Protein AF-A0A7Y4D528-F1 (afdb_monomer_lite)

Sequence (440 aa):
MALNSKNNKRRPMTIWNTWHLKLVINKLFIKLAFLSGITNSLANFFSSSVILGIITLVQLAAGAILGANISLSFTSSNYSSLGISDLSIIIWSGIHSFTLYTVSFAVFLTLLRALADSYVSTQRQKLAIKLAKEQRSLPDSLWLRNYHKEYVPTVMTINNAIKQSFDSGDFDDVEIKKHITTLLEFARDMALSWDSNHKEGYAANLMLYAPSTLKIATYIKAHWNQNHMFFDANNPYSVKAQISGILYVAASANSETTFYGRKENEKNPPLILPVCLDEDLNTNKYLSKQRLPGAPEAFRLSSYYYTENLLVEIERWLNEDCWSHFSESQAQEIYERYKDDHSSRSLVSIPVKLPTHVQNIDTGVDLKKGSIVAVLNVYSQNTRMLRGNASDFNEFCRPLVSTLALCIAAYEIWTNLPPDENDKNNVTKESRPSKDDDEE

Organism: Vibrio splendidus (NCBI:txid29497)

pLDDT: mean 78.83, std 16.11, range [27.52, 96.69]

Structure (mmCIF, N/CA/C/O backbone):
data_AF-A0A7Y4D528-F1
#
_entry.id   AF-A0A7Y4D528-F1
#
loop_
_atom_site.group_PDB
_atom_site.id
_atom_site.type_symbol
_atom_site.label_atom_id
_atom_site.label_alt_id
_atom_site.label_comp_id
_atom_site.label_asym_id
_atom_site.label_entity_id
_atom_site.label_seq_id
_atom_site.pdbx_PDB_ins_code
_atom_site.Cartn_x
_atom_site.Cartn_y
_atom_site.Cartn_z
_atom_site.occupancy
_atom_site.B_iso_or_equiv
_atom_site.auth_seq_id
_atom_site.auth_comp_id
_atom_site.auth_asym_id
_atom_site.auth_atom_id
_atom_site.pdbx_PDB_model_num
ATOM 1 N N . MET A 1 1 ? -21.400 17.349 -14.897 1.00 38.34 1 MET A N 1
ATOM 2 C CA . MET A 1 1 ? -21.671 16.741 -16.219 1.00 38.34 1 MET A CA 1
ATOM 3 C C . MET A 1 1 ? -22.723 15.674 -15.993 1.00 38.34 1 MET A C 1
ATOM 5 O O . MET A 1 1 ? -22.502 14.839 -15.133 1.00 38.34 1 MET A O 1
ATOM 9 N N . ALA A 1 2 ? -23.876 15.765 -16.656 1.00 30.98 2 ALA A N 1
ATOM 10 C CA . ALA A 1 2 ? -24.974 14.815 -16.476 1.00 30.98 2 ALA A CA 1
ATOM 11 C C . ALA A 1 2 ? -24.652 13.489 -17.185 1.00 30.98 2 ALA A C 1
ATOM 13 O O . ALA A 1 2 ? -24.309 13.500 -18.371 1.00 30.98 2 ALA A O 1
ATOM 14 N N . LEU A 1 3 ? -24.739 12.372 -16.460 1.00 35.41 3 LEU A N 1
ATOM 15 C CA . LEU A 1 3 ? -24.544 11.028 -16.997 1.00 35.41 3 LEU A CA 1
ATOM 16 C C . LEU A 1 3 ? -25.733 10.665 -17.891 1.00 35.41 3 LEU A C 1
ATOM 18 O O . LEU A 1 3 ? -26.902 10.745 -17.519 1.00 35.41 3 LEU A O 1
ATOM 22 N N . ASN A 1 4 ? -25.415 10.346 -19.141 1.00 38.34 4 ASN A N 1
ATOM 23 C CA . ASN A 1 4 ? -26.391 10.161 -20.197 1.00 38.34 4 ASN A CA 1
ATOM 24 C C . ASN A 1 4 ? -26.914 8.718 -20.168 1.00 38.34 4 ASN A C 1
ATOM 26 O O . ASN A 1 4 ? -26.209 7.765 -20.499 1.00 38.34 4 ASN A O 1
ATOM 30 N N . SER A 1 5 ? -28.177 8.581 -19.778 1.00 47.59 5 SER A N 1
ATOM 31 C CA . SER A 1 5 ? -28.991 7.372 -19.876 1.00 47.59 5 SER A CA 1
ATOM 32 C C . SER A 1 5 ? -29.101 6.895 -21.331 1.00 47.59 5 SER A C 1
ATOM 34 O O . SER A 1 5 ? -29.682 7.592 -22.165 1.00 47.59 5 SER A O 1
ATOM 36 N N . LYS A 1 6 ? -28.537 5.709 -21.627 1.00 41.00 6 LYS A N 1
ATOM 37 C CA . LYS A 1 6 ? -28.985 4.720 -22.640 1.00 41.00 6 LYS A CA 1
ATOM 38 C C . LYS A 1 6 ? -27.941 3.605 -22.812 1.00 41.00 6 LYS A C 1
ATOM 40 O O . LYS A 1 6 ? -26.951 3.806 -23.504 1.00 41.00 6 LYS A O 1
ATOM 45 N N . ASN A 1 7 ? -28.204 2.397 -22.300 1.00 34.53 7 ASN A N 1
ATOM 46 C CA . ASN A 1 7 ? -28.410 1.219 -23.160 1.00 34.53 7 ASN A CA 1
ATOM 47 C C . ASN A 1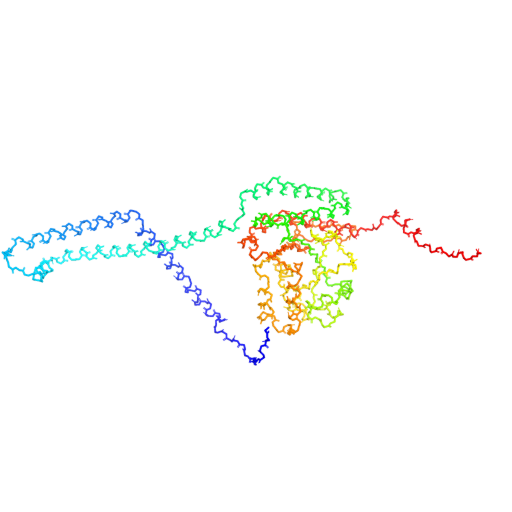 7 ? -28.578 -0.105 -22.403 1.00 34.53 7 ASN A C 1
ATOM 49 O O . ASN A 1 7 ? -27.891 -0.425 -21.439 1.00 34.53 7 ASN A O 1
ATOM 53 N N . ASN A 1 8 ? -29.497 -0.902 -22.945 1.00 36.81 8 ASN A N 1
ATOM 54 C CA . ASN A 1 8 ? -29.844 -2.257 -22.549 1.00 36.81 8 ASN A CA 1
ATOM 55 C C . ASN A 1 8 ? -28.682 -3.259 -22.688 1.00 36.81 8 ASN A C 1
ATOM 57 O O . ASN A 1 8 ? -27.994 -3.319 -23.704 1.00 36.81 8 ASN A O 1
ATOM 61 N N . LYS A 1 9 ? -28.586 -4.125 -21.673 1.00 49.28 9 LYS A N 1
ATOM 62 C CA . LYS A 1 9 ? -27.887 -5.420 -21.592 1.00 49.28 9 LYS A CA 1
ATOM 63 C C . LYS A 1 9 ? -27.498 -6.068 -22.936 1.00 49.28 9 LYS A C 1
ATOM 65 O O . LYS A 1 9 ? -28.359 -6.650 -23.594 1.00 49.28 9 LYS A O 1
ATOM 70 N N . ARG A 1 10 ? -26.185 -6.190 -23.191 1.00 41.09 10 ARG A N 1
ATOM 71 C CA . ARG A 1 10 ? -25.529 -7.410 -23.722 1.00 41.09 10 ARG A CA 1
ATOM 72 C C . ARG A 1 10 ? -24.095 -7.522 -23.181 1.00 41.09 10 ARG A C 1
ATOM 74 O O . ARG A 1 10 ? -23.301 -6.605 -23.335 1.00 41.09 10 ARG A O 1
ATOM 81 N N . ARG A 1 11 ? -23.775 -8.660 -22.549 1.00 46.03 11 ARG A N 1
ATOM 82 C CA . ARG A 1 11 ? -22.415 -9.026 -22.108 1.00 46.03 11 ARG A CA 1
ATOM 83 C C . ARG A 1 11 ? -21.536 -9.330 -23.331 1.00 46.03 11 ARG A C 1
ATOM 85 O O . ARG A 1 11 ? -22.023 -10.022 -24.228 1.00 46.03 11 ARG A O 1
ATOM 92 N N . PRO A 1 12 ? -20.255 -8.934 -23.365 1.00 40.81 12 PRO A N 1
ATOM 93 C CA . PRO A 1 12 ? -19.333 -9.445 -24.368 1.00 40.81 12 PRO A CA 1
ATOM 94 C C . PRO A 1 12 ? -18.958 -10.898 -24.029 1.00 40.81 12 PRO A C 1
ATOM 96 O O . PRO A 1 12 ? -18.245 -11.162 -23.064 1.00 40.81 12 PRO A O 1
ATOM 99 N N . MET A 1 13 ? -19.434 -11.863 -24.823 1.00 42.84 13 MET A N 1
ATOM 100 C CA . MET A 1 13 ? -18.774 -13.169 -24.909 1.00 42.84 13 MET A CA 1
ATOM 101 C C . MET A 1 13 ? -17.511 -12.989 -25.748 1.00 42.84 13 MET A C 1
ATOM 103 O O . MET A 1 13 ? -17.572 -12.905 -26.973 1.00 42.84 13 MET A O 1
ATOM 107 N N . THR A 1 14 ? -16.357 -12.912 -25.097 1.00 48.72 14 THR A N 1
ATOM 108 C CA . THR A 1 14 ? -15.072 -12.944 -25.790 1.00 48.72 14 THR A CA 1
ATOM 109 C C . THR A 1 14 ? -14.658 -14.399 -26.032 1.00 48.72 14 THR A C 1
ATOM 111 O O . THR A 1 14 ? -14.509 -15.194 -25.107 1.00 48.72 14 THR A O 1
ATOM 114 N N . ILE A 1 15 ? -14.415 -14.739 -27.303 1.00 52.84 15 ILE A N 1
ATOM 115 C CA . ILE A 1 15 ? -13.869 -16.026 -27.804 1.00 52.84 15 ILE A CA 1
ATOM 116 C C . ILE A 1 15 ? -12.525 -16.409 -27.126 1.00 52.84 15 ILE A C 1
ATOM 118 O O . ILE A 1 15 ? -12.065 -17.550 -27.187 1.00 52.84 15 ILE A O 1
ATOM 122 N N . TRP A 1 16 ? -11.929 -15.460 -26.405 1.00 48.06 16 TRP A N 1
ATOM 123 C CA . TRP A 1 16 ? -10.645 -15.524 -25.718 1.00 48.06 16 TRP A CA 1
ATOM 124 C C . TRP A 1 16 ? -10.554 -16.502 -24.541 1.00 48.06 16 TRP A C 1
ATOM 126 O O . TRP A 1 16 ? -9.445 -16.853 -24.143 1.00 48.06 16 TRP A O 1
ATOM 136 N N . ASN A 1 17 ? -11.675 -16.965 -23.979 1.00 46.78 17 ASN A N 1
ATOM 137 C CA . ASN A 1 17 ? -11.651 -17.744 -22.734 1.00 46.78 17 ASN A CA 1
ATOM 138 C C . ASN A 1 17 ? -11.798 -19.266 -22.916 1.00 46.78 17 ASN A C 1
ATOM 140 O O . ASN A 1 17 ? -12.129 -19.978 -21.970 1.00 46.78 17 ASN A O 1
ATOM 144 N N . THR A 1 18 ? -11.541 -19.790 -24.116 1.00 58.06 18 THR A N 1
ATOM 145 C CA . THR A 1 18 ? -11.551 -21.239 -24.365 1.00 58.06 18 THR A CA 1
ATOM 146 C C . THR A 1 18 ? -10.192 -21.870 -24.026 1.00 58.06 18 THR A C 1
ATOM 148 O O . THR A 1 18 ? -9.129 -21.354 -24.373 1.00 58.06 18 THR A O 1
ATOM 151 N N . TRP A 1 19 ? -10.210 -23.011 -23.330 1.00 50.19 19 TRP A N 1
ATOM 152 C CA . TRP A 1 19 ? -9.011 -23.739 -22.876 1.00 50.19 19 TRP A CA 1
ATOM 153 C C . TRP A 1 19 ? -8.054 -24.112 -24.026 1.00 50.19 19 TRP A C 1
ATOM 155 O O . TRP A 1 19 ? -6.833 -24.025 -23.887 1.00 50.19 19 TRP A O 1
ATOM 165 N N . HIS A 1 20 ? -8.602 -24.422 -25.204 1.00 52.94 20 HIS A N 1
ATOM 166 C CA . HIS A 1 20 ? -7.825 -24.710 -26.412 1.00 52.94 20 HIS A CA 1
ATOM 167 C C . HIS A 1 20 ? -7.057 -23.492 -26.939 1.00 52.94 20 HIS A C 1
ATOM 169 O O . HIS A 1 20 ? -5.905 -23.633 -27.352 1.00 52.94 20 HIS A O 1
ATOM 175 N N . LEU A 1 21 ? -7.640 -22.292 -26.860 1.00 54.69 21 LEU A N 1
ATOM 176 C CA . LEU A 1 21 ? -6.955 -21.058 -27.237 1.00 54.69 21 LEU A CA 1
ATOM 177 C C . LEU A 1 21 ? -5.789 -20.775 -26.279 1.00 54.69 21 LEU A C 1
ATOM 179 O O . LEU A 1 21 ? -4.699 -20.454 -26.739 1.00 54.69 21 LEU A O 1
ATOM 183 N N . LYS A 1 22 ? -5.967 -20.997 -24.967 1.00 53.47 22 LYS A N 1
ATOM 184 C CA . LYS A 1 22 ? -4.887 -20.857 -23.969 1.00 53.47 22 LYS A CA 1
ATOM 185 C C . LYS A 1 22 ? -3.708 -21.796 -24.248 1.00 53.47 22 LYS A C 1
ATOM 187 O O . LYS A 1 22 ? -2.563 -21.369 -24.141 1.00 53.47 22 LYS A O 1
ATOM 192 N N . LEU A 1 23 ? -3.957 -23.040 -24.662 1.00 58.72 23 LEU A N 1
ATOM 193 C CA . LEU A 1 23 ? -2.897 -23.994 -25.022 1.00 58.72 23 LEU A CA 1
ATOM 194 C C . LEU A 1 23 ? -2.159 -23.625 -26.318 1.00 58.72 23 LEU A C 1
ATOM 196 O O . LEU A 1 23 ? -0.934 -23.746 -26.378 1.00 58.72 23 LEU A O 1
ATOM 200 N N . VAL A 1 24 ? -2.881 -23.167 -27.346 1.00 64.44 24 VAL A N 1
ATOM 201 C CA . VAL A 1 24 ? -2.277 -22.708 -28.610 1.00 64.44 24 VAL A CA 1
ATOM 202 C C . VAL A 1 24 ? -1.464 -21.434 -28.385 1.00 64.44 24 VAL A C 1
ATOM 204 O O . VAL A 1 24 ? -0.322 -21.352 -28.835 1.00 64.44 24 VAL A O 1
ATOM 207 N N . ILE A 1 25 ? -2.004 -20.489 -27.614 1.00 60.59 25 ILE A N 1
ATOM 208 C CA . ILE A 1 25 ? -1.320 -19.263 -27.201 1.00 60.59 25 ILE A CA 1
ATOM 209 C C . ILE A 1 25 ? -0.061 -19.600 -26.395 1.00 60.59 25 ILE A C 1
ATOM 211 O O . ILE A 1 25 ? 1.001 -19.076 -26.707 1.00 60.59 25 ILE A O 1
ATOM 215 N N . ASN A 1 26 ? -0.121 -20.523 -25.432 1.00 56.06 26 ASN A N 1
ATOM 216 C CA . ASN A 1 26 ? 1.052 -20.895 -24.636 1.00 56.06 26 ASN A CA 1
ATOM 217 C C . ASN A 1 26 ? 2.150 -21.563 -25.492 1.00 56.06 26 ASN A C 1
ATOM 219 O O . ASN A 1 26 ? 3.325 -21.225 -25.379 1.00 56.06 26 ASN A O 1
ATOM 223 N N . LYS A 1 27 ? 1.783 -22.443 -26.438 1.00 65.00 27 LYS A N 1
ATOM 224 C CA . LYS A 1 27 ? 2.745 -23.017 -27.402 1.00 65.00 27 LYS A CA 1
ATOM 225 C C . LYS A 1 27 ? 3.347 -21.960 -28.334 1.00 65.00 27 LYS A C 1
ATOM 227 O O . LYS A 1 27 ? 4.531 -22.051 -28.661 1.00 65.00 27 LYS A O 1
ATOM 232 N N . LEU A 1 28 ? 2.562 -20.965 -28.754 1.00 59.22 28 LEU A N 1
ATOM 233 C CA . LEU A 1 28 ? 3.051 -19.820 -29.526 1.00 59.22 28 LEU A CA 1
ATOM 234 C C . LEU A 1 28 ? 3.994 -18.949 -28.693 1.00 59.22 28 LEU A C 1
ATOM 236 O O . LEU A 1 28 ? 5.057 -18.600 -29.190 1.00 59.22 28 LEU A O 1
ATOM 240 N N . PHE A 1 29 ? 3.673 -18.671 -27.428 1.00 54.44 29 PHE A N 1
ATOM 241 C CA . PHE A 1 29 ? 4.535 -17.921 -26.513 1.00 54.44 29 PHE A CA 1
ATOM 242 C C . PHE A 1 29 ? 5.862 -18.630 -26.253 1.00 54.44 29 PHE A C 1
ATOM 244 O O . PHE A 1 29 ? 6.896 -17.978 -26.287 1.00 54.44 29 PHE A O 1
ATOM 251 N N . ILE A 1 30 ? 5.870 -19.954 -26.071 1.00 55.97 30 ILE A N 1
ATOM 252 C CA . ILE A 1 30 ? 7.111 -20.724 -25.886 1.00 55.97 30 ILE A CA 1
ATOM 253 C C . ILE A 1 30 ? 7.970 -20.690 -27.159 1.00 55.97 30 ILE A C 1
ATOM 255 O O . ILE A 1 30 ? 9.181 -20.484 -27.082 1.00 55.97 30 ILE A O 1
ATOM 259 N N . LYS A 1 31 ? 7.359 -20.825 -28.346 1.00 61.03 31 LYS A N 1
ATOM 260 C CA . LYS A 1 31 ? 8.081 -20.704 -29.625 1.00 61.03 31 LYS A CA 1
ATOM 261 C C . LYS A 1 31 ? 8.603 -19.287 -29.858 1.00 61.03 31 LYS A C 1
ATOM 263 O O . LYS A 1 31 ? 9.748 -19.138 -30.267 1.00 61.03 31 LYS A O 1
ATOM 268 N N . LEU A 1 32 ? 7.804 -18.264 -29.563 1.00 58.22 32 LEU A N 1
ATOM 269 C CA . LEU A 1 32 ? 8.201 -16.857 -29.647 1.00 58.22 32 LEU A CA 1
ATOM 270 C C . LEU A 1 32 ? 9.307 -16.525 -28.643 1.00 58.22 32 LEU A C 1
ATOM 272 O O . LEU A 1 32 ? 10.238 -15.817 -29.001 1.00 58.22 32 LEU A O 1
ATOM 276 N N . ALA A 1 33 ? 9.260 -17.076 -27.430 1.00 54.44 33 ALA A N 1
ATOM 277 C CA . ALA A 1 33 ? 10.301 -16.913 -26.422 1.00 54.44 33 ALA A CA 1
ATOM 278 C C . ALA A 1 33 ? 11.620 -17.555 -26.877 1.00 54.44 33 ALA A C 1
ATOM 280 O O . ALA A 1 33 ? 12.665 -16.911 -26.813 1.00 54.44 33 ALA A O 1
ATOM 281 N N . PHE A 1 34 ? 11.573 -18.774 -27.422 1.00 62.38 34 PHE A N 1
ATOM 282 C CA . PHE A 1 34 ? 12.746 -19.453 -27.977 1.00 62.38 34 PHE A CA 1
ATOM 283 C C . PHE A 1 34 ? 13.342 -18.697 -29.175 1.00 62.38 34 PHE A C 1
ATOM 285 O O . PHE A 1 34 ? 14.546 -18.445 -29.209 1.00 62.38 34 PHE A O 1
ATOM 292 N N . LEU A 1 35 ? 12.497 -18.252 -30.113 1.00 63.88 35 LEU A N 1
ATOM 293 C CA . LEU A 1 35 ? 12.905 -17.394 -31.230 1.00 63.88 35 LEU A CA 1
ATOM 294 C C . LEU A 1 35 ? 13.502 -16.074 -30.735 1.00 63.88 35 LEU A C 1
ATOM 296 O O . LEU A 1 35 ? 14.558 -15.687 -31.217 1.00 63.88 35 LEU A O 1
ATOM 300 N N . SER A 1 36 ? 12.893 -15.430 -29.736 1.00 66.06 36 SER A N 1
ATOM 301 C CA . SER A 1 36 ? 13.394 -14.178 -29.158 1.00 66.06 36 SER A CA 1
ATOM 302 C C . SER A 1 36 ? 14.748 -14.350 -28.460 1.00 66.06 36 SER A C 1
ATOM 304 O O . SER A 1 36 ? 15.608 -13.472 -28.535 1.00 66.06 36 SER A O 1
ATOM 306 N N . GLY A 1 37 ? 14.970 -15.507 -27.825 1.00 66.69 37 GLY A N 1
ATOM 307 C CA . GLY A 1 37 ? 16.244 -15.878 -27.217 1.00 66.69 37 GLY A CA 1
ATOM 308 C C . GLY A 1 37 ? 17.338 -16.083 -28.265 1.00 66.69 37 GLY A C 1
ATOM 309 O O . GLY A 1 37 ? 18.434 -15.541 -28.121 1.00 66.69 37 GLY A O 1
ATOM 310 N N . ILE A 1 38 ? 17.021 -16.784 -29.360 1.00 70.56 38 ILE A N 1
ATOM 311 C CA . ILE A 1 38 ? 17.939 -16.986 -30.491 1.00 70.56 38 ILE A CA 1
ATOM 312 C C . ILE A 1 38 ? 18.259 -15.660 -31.184 1.00 70.56 38 ILE A C 1
ATOM 314 O O . ILE A 1 38 ? 19.428 -15.374 -31.434 1.00 70.56 38 ILE A O 1
ATOM 318 N N . THR A 1 39 ? 17.259 -14.813 -31.446 1.00 72.56 39 THR A N 1
ATOM 319 C CA . THR A 1 39 ? 17.478 -13.500 -32.068 1.00 72.56 39 THR A CA 1
ATOM 320 C C . THR A 1 39 ? 18.284 -12.573 -31.168 1.00 72.56 39 THR A C 1
ATOM 322 O O . THR A 1 39 ? 19.143 -11.859 -31.670 1.00 72.56 39 THR A O 1
ATOM 325 N N . ASN A 1 40 ? 18.077 -12.607 -29.846 1.00 75.44 40 ASN A N 1
ATOM 326 C CA . ASN A 1 40 ? 18.897 -11.844 -28.900 1.00 75.44 40 ASN A CA 1
ATOM 327 C C . ASN A 1 40 ? 20.349 -12.331 -28.884 1.00 75.44 40 ASN A C 1
ATOM 329 O O . ASN A 1 40 ? 21.266 -11.514 -28.886 1.00 75.44 40 ASN A O 1
ATOM 333 N N . SER A 1 41 ? 20.569 -13.647 -28.879 1.00 75.75 41 SER A N 1
ATOM 334 C CA . SER A 1 41 ? 21.915 -14.227 -28.897 1.00 75.75 41 SER A CA 1
ATOM 335 C C . SER A 1 41 ? 22.656 -13.887 -30.196 1.00 75.75 41 SER A C 1
ATOM 337 O O . SER A 1 41 ? 23.779 -13.388 -30.142 1.00 75.75 41 SER A O 1
ATOM 339 N N . LEU A 1 42 ? 21.997 -14.043 -31.350 1.00 76.56 42 LEU A N 1
ATOM 340 C CA . LEU A 1 42 ? 22.535 -13.666 -32.660 1.00 76.56 42 LEU A CA 1
ATOM 341 C C . LEU A 1 42 ? 22.805 -12.164 -32.758 1.00 76.56 42 LEU A C 1
ATOM 343 O O . LEU A 1 42 ? 23.885 -11.771 -33.185 1.00 76.56 42 LEU A O 1
ATOM 347 N N . ALA A 1 43 ? 21.865 -11.315 -32.338 1.00 76.38 43 ALA A N 1
ATOM 348 C CA . ALA A 1 43 ? 22.051 -9.868 -32.391 1.00 76.38 43 ALA A CA 1
ATOM 349 C C . ALA A 1 43 ? 23.214 -9.415 -31.493 1.00 76.38 43 ALA A C 1
ATOM 351 O O . ALA A 1 43 ? 24.050 -8.624 -31.923 1.00 76.38 43 ALA A O 1
ATOM 352 N N . ASN A 1 44 ? 23.340 -9.981 -30.288 1.00 79.06 44 ASN A N 1
ATOM 353 C CA . ASN A 1 44 ? 24.473 -9.709 -29.405 1.00 79.06 44 ASN A CA 1
ATOM 354 C C . ASN A 1 44 ? 25.799 -10.190 -30.012 1.00 79.06 44 ASN A C 1
ATOM 356 O O . ASN A 1 44 ? 26.786 -9.456 -29.966 1.00 79.06 44 ASN A O 1
ATOM 360 N N . PHE A 1 45 ? 25.815 -11.373 -30.633 1.00 81.62 45 PHE A N 1
ATOM 361 C CA . PHE A 1 45 ? 26.984 -11.911 -31.328 1.00 81.62 45 PHE A CA 1
ATOM 362 C C . PHE A 1 45 ? 27.426 -11.002 -32.484 1.00 81.62 45 PHE A C 1
ATOM 364 O O . PHE A 1 45 ? 28.579 -10.568 -32.514 1.00 81.62 45 PHE A O 1
ATOM 371 N N . PHE A 1 46 ? 26.506 -10.631 -33.382 1.00 78.44 46 PHE A N 1
ATOM 372 C CA . PHE A 1 46 ? 26.791 -9.746 -34.518 1.00 78.44 46 PHE A CA 1
ATOM 373 C C . PHE A 1 46 ? 27.145 -8.310 -34.105 1.00 78.44 46 PHE A C 1
ATOM 375 O O . PHE A 1 46 ? 27.948 -7.673 -34.788 1.00 78.44 46 PHE A O 1
ATOM 382 N N . SER A 1 47 ? 26.623 -7.821 -32.974 1.00 77.69 47 SER A N 1
ATOM 383 C CA . SER A 1 47 ? 26.974 -6.499 -32.427 1.00 77.69 47 SER A CA 1
ATOM 384 C C . SER A 1 47 ? 28.335 -6.454 -31.718 1.00 77.69 47 SER A C 1
ATOM 386 O O . SER A 1 47 ? 28.832 -5.377 -31.384 1.00 77.69 47 SER A O 1
ATOM 388 N N . SER A 1 48 ? 28.968 -7.608 -31.478 1.00 85.19 48 SER A N 1
ATOM 389 C CA . SER A 1 48 ? 30.249 -7.670 -30.771 1.00 85.19 48 SER A CA 1
ATOM 390 C C . SER A 1 48 ? 31.382 -6.966 -31.533 1.00 85.19 48 SER A C 1
ATOM 392 O O . SER A 1 48 ? 31.423 -6.933 -32.770 1.00 85.19 48 SER A O 1
ATOM 394 N N . SER A 1 49 ? 32.349 -6.428 -30.784 1.00 83.81 49 SER A N 1
ATOM 395 C CA . SER A 1 49 ? 33.535 -5.760 -31.339 1.00 83.81 49 SER A CA 1
ATOM 396 C C . SER A 1 49 ? 34.440 -6.708 -32.133 1.00 83.81 49 SER A C 1
ATOM 398 O O . SER A 1 49 ? 35.121 -6.281 -33.059 1.00 83.81 49 SER A O 1
ATOM 400 N N . VAL A 1 50 ? 34.431 -8.005 -31.808 1.00 85.31 50 VAL A N 1
ATOM 401 C CA . VAL A 1 50 ? 35.206 -9.024 -32.535 1.00 85.31 50 VAL A CA 1
ATOM 402 C C . VAL A 1 50 ? 34.618 -9.252 -33.927 1.00 85.31 50 VAL A C 1
ATOM 404 O O . VAL A 1 50 ? 35.343 -9.237 -34.919 1.00 85.31 50 VAL A O 1
ATOM 407 N N . ILE A 1 51 ? 33.291 -9.387 -34.021 1.00 86.31 51 ILE A N 1
ATOM 408 C CA . ILE A 1 51 ? 32.606 -9.538 -35.310 1.00 86.31 51 ILE A CA 1
ATOM 409 C C . ILE A 1 51 ? 32.698 -8.256 -36.142 1.00 86.31 51 ILE A C 1
ATOM 411 O O . ILE A 1 51 ? 32.786 -8.342 -37.365 1.00 86.31 51 ILE A O 1
ATOM 415 N N . LEU A 1 52 ? 32.775 -7.080 -35.507 1.00 84.94 52 LEU A N 1
ATOM 416 C CA . LEU A 1 52 ? 33.092 -5.834 -36.214 1.00 84.94 52 LEU A CA 1
ATOM 417 C C . LEU A 1 52 ? 34.431 -5.946 -36.941 1.00 84.94 52 LEU A C 1
ATOM 419 O O . LEU A 1 52 ? 34.478 -5.683 -38.136 1.00 84.94 52 LEU A O 1
ATOM 423 N N . GLY A 1 53 ? 35.483 -6.383 -36.242 1.00 85.12 53 GLY A N 1
ATOM 424 C CA . GLY A 1 53 ? 36.814 -6.558 -36.828 1.00 85.12 53 GLY A CA 1
ATOM 425 C C . GLY A 1 53 ? 36.842 -7.555 -37.990 1.00 85.12 53 GLY A C 1
ATOM 426 O O . GLY A 1 53 ? 37.541 -7.344 -38.977 1.00 85.12 53 GLY A O 1
ATOM 427 N N . ILE A 1 54 ? 36.048 -8.626 -37.911 1.00 87.56 54 ILE A N 1
ATOM 428 C CA . ILE A 1 54 ? 35.938 -9.610 -38.997 1.00 87.56 54 ILE A CA 1
ATOM 429 C C . ILE A 1 54 ? 35.211 -9.008 -40.205 1.00 87.56 54 ILE A C 1
ATOM 431 O O . ILE A 1 54 ? 35.673 -9.150 -41.336 1.00 87.56 54 ILE A O 1
ATOM 435 N N . ILE A 1 55 ? 34.095 -8.311 -39.983 1.00 88.25 55 ILE A N 1
ATOM 436 C CA . ILE A 1 55 ? 33.328 -7.678 -41.063 1.00 88.25 55 ILE A CA 1
ATOM 437 C C . ILE A 1 55 ? 34.159 -6.589 -41.745 1.00 88.25 55 ILE A C 1
ATOM 439 O O . ILE A 1 55 ? 34.180 -6.541 -42.973 1.00 88.25 55 ILE A O 1
ATOM 443 N N . THR A 1 56 ? 34.888 -5.762 -40.991 1.00 87.94 56 THR A N 1
ATOM 444 C CA . THR A 1 56 ? 35.754 -4.727 -41.575 1.00 87.94 56 THR A CA 1
ATOM 445 C C . THR A 1 56 ? 36.888 -5.332 -42.394 1.00 87.94 56 THR A C 1
ATOM 447 O O . THR A 1 56 ? 37.187 -4.827 -43.472 1.00 87.94 56 THR A O 1
ATOM 450 N N . LEU A 1 57 ? 37.469 -6.455 -41.962 1.00 89.75 57 LEU A N 1
ATOM 451 C CA . LEU A 1 57 ? 38.467 -7.183 -42.749 1.00 89.75 57 LEU A CA 1
ATOM 452 C C . LEU A 1 57 ? 37.872 -7.710 -44.064 1.00 89.75 57 LEU A C 1
ATOM 454 O O . LEU A 1 57 ? 38.475 -7.530 -45.122 1.00 89.75 57 LEU A O 1
ATOM 458 N N . VAL A 1 58 ? 36.669 -8.295 -44.025 1.00 89.25 58 VAL A N 1
ATOM 459 C CA . VAL A 1 58 ? 35.952 -8.750 -45.231 1.00 89.25 58 VAL A CA 1
ATOM 460 C C . VAL A 1 58 ? 35.643 -7.579 -46.170 1.00 89.25 58 VAL A C 1
ATOM 462 O O . VAL A 1 58 ? 35.824 -7.709 -47.378 1.00 89.25 58 VAL A O 1
ATOM 465 N N . GLN A 1 59 ? 35.236 -6.421 -45.640 1.00 89.44 59 GLN A N 1
ATOM 466 C CA . GLN A 1 59 ? 35.007 -5.209 -46.434 1.00 89.44 59 GLN A CA 1
ATOM 467 C C . GLN A 1 59 ? 36.294 -4.698 -47.093 1.00 89.44 59 GLN A C 1
ATOM 469 O O . GLN A 1 59 ? 36.275 -4.357 -48.274 1.00 89.44 59 GLN A O 1
ATOM 474 N N . LEU A 1 60 ? 37.409 -4.666 -46.357 1.00 91.75 60 LEU A N 1
ATOM 475 C CA . LEU A 1 60 ? 38.710 -4.247 -46.886 1.00 91.75 60 LEU A CA 1
ATOM 476 C C . LEU A 1 60 ? 39.192 -5.195 -47.990 1.00 91.75 60 LEU A C 1
ATOM 478 O O . LEU A 1 60 ? 39.623 -4.733 -49.045 1.00 91.75 60 LEU A O 1
ATOM 482 N N . ALA A 1 61 ? 39.057 -6.508 -47.789 1.00 88.38 61 ALA A N 1
ATOM 483 C CA . ALA A 1 61 ? 39.399 -7.510 -48.794 1.00 88.38 61 ALA A CA 1
ATOM 484 C C . ALA A 1 61 ? 38.507 -7.394 -50.043 1.00 88.38 61 ALA A C 1
ATOM 486 O O . ALA A 1 61 ? 39.015 -7.386 -51.163 1.00 88.38 61 ALA A O 1
ATOM 487 N N . ALA A 1 62 ? 37.191 -7.240 -49.867 1.00 89.06 62 ALA A N 1
ATOM 488 C CA . ALA A 1 62 ? 36.255 -7.044 -50.972 1.00 89.06 62 ALA A CA 1
ATOM 489 C C . ALA A 1 62 ? 36.555 -5.754 -51.755 1.00 89.06 62 ALA A C 1
ATOM 491 O O . ALA A 1 62 ? 36.548 -5.771 -52.985 1.00 89.06 62 ALA A O 1
ATOM 492 N N . GLY A 1 63 ? 36.877 -4.660 -51.057 1.00 87.12 63 GLY A N 1
ATOM 493 C CA . GLY A 1 63 ? 37.283 -3.392 -51.664 1.00 87.12 63 GLY A CA 1
ATOM 494 C C . GLY A 1 63 ? 38.596 -3.501 -52.442 1.00 87.12 63 GLY A C 1
ATOM 495 O O . GLY A 1 63 ? 38.685 -2.996 -53.559 1.00 87.12 63 GLY A O 1
ATOM 496 N N . ALA A 1 64 ? 39.588 -4.216 -51.905 1.00 87.69 64 ALA A N 1
ATOM 497 C CA . ALA A 1 64 ? 40.858 -4.463 -52.585 1.00 87.69 64 ALA A CA 1
ATOM 498 C C . ALA A 1 64 ? 40.681 -5.319 -53.852 1.00 87.69 64 ALA A C 1
ATOM 500 O O . ALA A 1 64 ? 41.229 -4.982 -54.901 1.00 87.69 64 ALA A O 1
ATOM 501 N N . ILE A 1 65 ? 39.875 -6.386 -53.783 1.00 86.69 65 ILE A N 1
ATOM 502 C CA . ILE A 1 65 ? 39.560 -7.245 -54.936 1.00 86.69 65 ILE A CA 1
ATOM 503 C C . ILE A 1 65 ? 38.803 -6.451 -56.005 1.00 86.69 65 ILE A C 1
ATOM 505 O O . ILE A 1 65 ? 39.110 -6.572 -57.190 1.00 86.69 65 ILE A O 1
ATOM 509 N N . LEU A 1 66 ? 37.833 -5.627 -55.601 1.00 84.56 66 LEU A N 1
ATOM 510 C CA . LEU A 1 66 ? 37.098 -4.756 -56.514 1.00 84.56 66 LEU A CA 1
ATOM 511 C C . LEU A 1 66 ? 38.034 -3.746 -57.189 1.00 84.56 66 LEU A C 1
ATOM 513 O O . LEU A 1 66 ? 38.010 -3.626 -58.410 1.00 84.56 66 LEU A O 1
ATOM 517 N N . GLY A 1 67 ? 38.904 -3.082 -56.424 1.00 83.12 67 GLY A N 1
ATOM 518 C CA . GLY A 1 67 ? 39.888 -2.136 -56.953 1.00 83.12 67 GLY A CA 1
ATOM 519 C C . GLY A 1 67 ? 40.880 -2.780 -57.925 1.00 83.12 67 GLY A C 1
ATOM 520 O O . GLY A 1 67 ? 41.151 -2.218 -58.984 1.00 83.12 67 GLY A O 1
ATOM 521 N N . ALA A 1 68 ? 41.369 -3.985 -57.617 1.00 83.12 68 ALA A N 1
ATOM 522 C CA . ALA A 1 68 ? 42.250 -4.741 -58.506 1.00 83.12 68 ALA A CA 1
ATOM 523 C C . ALA A 1 68 ? 41.547 -5.137 -59.815 1.00 83.12 68 ALA A C 1
ATOM 525 O O . ALA A 1 68 ? 42.126 -5.002 -60.890 1.00 83.12 68 ALA A O 1
ATOM 526 N N . ASN A 1 69 ? 40.289 -5.577 -59.740 1.00 80.69 69 ASN A N 1
ATOM 527 C CA . ASN A 1 69 ? 39.518 -5.994 -6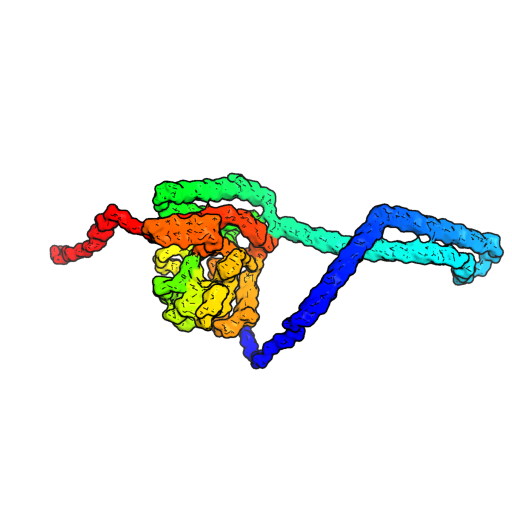0.913 1.00 80.69 69 ASN A CA 1
ATOM 528 C C . ASN A 1 69 ? 39.163 -4.806 -61.825 1.00 80.69 69 ASN A C 1
ATOM 530 O O . ASN A 1 69 ? 39.320 -4.868 -63.044 1.00 80.69 69 ASN A O 1
ATOM 534 N N . ILE A 1 70 ? 38.778 -3.679 -61.221 1.00 76.81 70 ILE A N 1
ATOM 535 C CA . ILE A 1 70 ? 38.568 -2.418 -61.934 1.00 76.81 70 ILE A CA 1
ATOM 536 C C . ILE A 1 70 ? 39.873 -1.970 -62.612 1.00 76.81 70 ILE A C 1
ATOM 538 O O . ILE A 1 70 ? 39.866 -1.659 -63.798 1.00 76.81 70 ILE A O 1
ATOM 542 N N . SER A 1 71 ? 41.004 -2.004 -61.899 1.00 76.38 71 SER A N 1
ATOM 543 C CA . SER A 1 71 ? 42.320 -1.635 -62.443 1.00 76.38 71 SER A CA 1
ATOM 544 C C . SER A 1 71 ? 42.721 -2.489 -63.655 1.00 76.38 71 SER A C 1
ATOM 546 O O . SER A 1 71 ? 43.119 -1.947 -64.682 1.00 76.38 71 SER A O 1
ATOM 548 N N . LEU A 1 72 ? 42.528 -3.812 -63.585 1.00 73.06 72 LEU A N 1
ATOM 549 C CA . LEU A 1 72 ? 42.783 -4.730 -64.704 1.00 73.06 72 LEU A CA 1
ATOM 550 C C . LEU A 1 72 ? 41.851 -4.493 -65.902 1.00 73.06 72 LEU A C 1
ATOM 552 O O . LEU A 1 72 ? 42.253 -4.684 -67.048 1.00 73.06 72 LEU A O 1
ATOM 556 N N . SER A 1 73 ? 40.619 -4.049 -65.649 1.00 67.38 73 SER A N 1
ATOM 557 C CA . SER A 1 73 ? 39.665 -3.686 -66.704 1.00 67.38 73 SER A CA 1
ATOM 558 C C . SER A 1 73 ? 40.082 -2.401 -67.439 1.00 67.38 73 SER A C 1
ATOM 560 O O . SER A 1 73 ? 39.794 -2.238 -68.626 1.00 67.38 73 SER A O 1
ATOM 562 N N . PHE A 1 74 ? 40.818 -1.505 -66.772 1.00 66.62 74 PHE A N 1
ATOM 563 C CA . PHE A 1 74 ? 41.305 -0.252 -67.356 1.00 66.62 74 PHE A CA 1
ATOM 564 C C . PHE A 1 74 ? 42.549 -0.401 -68.242 1.00 66.62 74 PHE A C 1
ATOM 566 O O . PHE A 1 74 ? 42.780 0.453 -69.095 1.00 66.62 74 PHE A O 1
ATOM 573 N N . THR A 1 75 ? 43.324 -1.481 -68.119 1.00 62.34 75 THR A N 1
ATOM 574 C CA . THR A 1 75 ? 44.576 -1.675 -68.878 1.00 62.34 75 THR A CA 1
ATOM 575 C C . THR A 1 75 ? 44.380 -2.073 -70.346 1.00 62.34 75 THR A C 1
ATOM 577 O O . THR A 1 75 ? 45.354 -2.130 -71.090 1.00 62.34 75 THR A O 1
ATOM 580 N N . SER A 1 76 ? 43.149 -2.363 -70.781 1.00 54.12 76 SER A N 1
ATOM 581 C CA . SER A 1 76 ? 42.864 -2.939 -72.108 1.00 54.12 76 SER A CA 1
ATOM 582 C C . SER A 1 76 ? 42.262 -1.960 -73.132 1.00 54.12 76 SER A C 1
ATOM 584 O O . SER A 1 76 ? 42.023 -2.350 -74.272 1.00 54.12 76 SER A O 1
ATOM 586 N N . SER A 1 77 ? 42.002 -0.708 -72.732 1.00 55.09 77 SER A N 1
ATOM 587 C CA . SER A 1 77 ? 41.267 0.366 -73.430 1.00 55.09 77 SER A CA 1
ATOM 588 C C . SER A 1 77 ? 41.967 1.626 -73.968 1.00 55.09 77 SER A C 1
ATOM 590 O O . SER A 1 77 ? 42.487 2.377 -73.147 1.00 55.09 77 SER A O 1
ATOM 592 N N . ASN A 1 78 ? 41.890 1.989 -75.257 1.00 56.03 78 ASN A N 1
ATOM 593 C CA . ASN A 1 78 ? 42.172 3.378 -75.691 1.00 56.03 78 ASN A CA 1
ATOM 594 C C . ASN A 1 78 ? 40.923 4.258 -75.455 1.00 56.03 78 ASN A C 1
ATOM 596 O O . ASN A 1 78 ? 39.954 4.170 -76.205 1.00 56.03 78 ASN A O 1
ATOM 600 N N . TYR A 1 79 ? 40.923 5.088 -74.405 1.00 60.03 79 TYR A N 1
ATOM 601 C CA . TYR A 1 79 ? 39.695 5.669 -73.830 1.00 60.03 79 TYR A CA 1
ATOM 602 C C . TYR A 1 79 ? 39.565 7.203 -73.902 1.00 60.03 79 TYR A C 1
ATOM 604 O O . TYR A 1 79 ? 38.908 7.819 -73.068 1.00 60.03 79 TYR A O 1
ATOM 612 N N . SER A 1 80 ? 40.141 7.857 -74.908 1.00 56.69 80 SER A N 1
ATOM 613 C CA . SER A 1 80 ? 40.110 9.325 -75.019 1.00 56.69 80 SER A CA 1
ATOM 614 C C . SER A 1 80 ? 38.747 9.943 -75.401 1.00 56.69 80 SER A C 1
ATOM 616 O O . SER A 1 80 ? 38.672 11.161 -75.538 1.00 56.69 80 SER A O 1
ATOM 618 N N . SER A 1 81 ? 37.666 9.159 -75.565 1.00 56.09 81 SER A N 1
ATOM 619 C CA . SER A 1 81 ? 36.350 9.676 -76.007 1.00 56.09 81 SER A CA 1
ATOM 620 C C . SER A 1 81 ? 35.096 9.016 -75.399 1.00 56.09 81 SER A C 1
ATOM 622 O O . SER A 1 81 ? 34.001 9.208 -75.922 1.00 56.09 81 SER A O 1
ATOM 624 N N . LEU A 1 82 ? 35.199 8.260 -74.298 1.00 62.53 82 LEU A N 1
ATOM 625 C CA . LEU A 1 82 ? 34.025 7.578 -73.723 1.00 62.53 82 LEU A CA 1
ATOM 626 C C . LEU A 1 82 ? 33.208 8.465 -72.783 1.00 62.53 82 LEU A C 1
ATOM 628 O O . LEU A 1 82 ? 33.744 9.101 -71.875 1.00 62.53 82 LEU A O 1
ATOM 632 N N . GLY A 1 83 ? 31.888 8.456 -72.979 1.00 69.12 83 GLY A N 1
ATOM 633 C CA . GLY A 1 83 ? 30.933 9.068 -72.061 1.00 69.12 83 GLY A CA 1
ATOM 634 C C . GLY A 1 83 ? 30.831 8.305 -70.733 1.00 69.12 83 GLY A C 1
ATOM 635 O O . GLY A 1 83 ? 31.148 7.120 -70.644 1.00 69.12 83 GLY A O 1
ATOM 636 N N . ILE A 1 84 ? 30.347 8.981 -69.685 1.00 71.12 84 ILE A N 1
ATOM 637 C CA . ILE A 1 84 ? 30.216 8.429 -68.318 1.00 71.12 84 ILE A CA 1
ATOM 638 C C . ILE A 1 84 ? 29.345 7.158 -68.288 1.00 71.12 84 ILE A C 1
ATOM 640 O O . ILE A 1 84 ? 29.630 6.231 -67.529 1.00 71.12 84 ILE A O 1
ATOM 644 N N . SER A 1 85 ? 28.307 7.089 -69.127 1.00 72.38 85 SER A N 1
ATOM 645 C CA . SER A 1 85 ? 27.436 5.915 -69.257 1.00 72.38 85 SER A CA 1
ATOM 646 C C . SER A 1 85 ? 28.194 4.695 -69.770 1.00 72.38 85 SER A C 1
ATOM 648 O O . SER A 1 85 ? 28.085 3.615 -69.194 1.00 72.38 85 SER A O 1
ATOM 650 N N . ASP A 1 86 ? 29.018 4.871 -70.796 1.00 67.88 86 ASP A N 1
ATOM 651 C CA . ASP A 1 86 ? 29.724 3.772 -71.456 1.00 67.88 86 ASP A CA 1
ATOM 652 C C . ASP A 1 86 ? 30.865 3.262 -70.575 1.00 67.88 86 ASP A C 1
ATOM 654 O O . ASP A 1 86 ? 31.082 2.059 -70.447 1.00 67.88 86 ASP A O 1
ATOM 658 N N . LEU A 1 87 ? 31.519 4.180 -69.863 1.00 67.75 87 LEU A N 1
ATOM 659 C CA . LEU A 1 87 ? 32.534 3.876 -68.861 1.00 67.75 87 LEU A CA 1
ATOM 660 C C . LEU A 1 87 ? 31.931 3.081 -67.689 1.00 67.75 87 LEU A C 1
ATOM 662 O O . LEU A 1 87 ? 32.529 2.113 -67.223 1.00 67.75 87 LEU A O 1
ATOM 666 N N . SER A 1 88 ? 30.704 3.415 -67.270 1.00 69.31 88 SER A N 1
ATOM 667 C CA . SER A 1 88 ? 29.978 2.639 -66.259 1.00 69.31 88 SER A CA 1
ATOM 668 C C . SER A 1 88 ? 29.640 1.226 -66.750 1.00 69.31 88 SER A C 1
ATOM 670 O O . SER A 1 88 ? 29.825 0.265 -66.008 1.00 69.31 88 SER A O 1
ATOM 672 N N . ILE A 1 89 ? 29.223 1.069 -68.011 1.00 70.44 89 ILE A N 1
ATOM 673 C CA . ILE A 1 89 ? 28.892 -0.235 -68.598 1.00 70.44 89 ILE A CA 1
ATOM 674 C C . ILE A 1 89 ? 30.146 -1.101 -68.715 1.00 70.44 89 ILE A C 1
ATOM 676 O O . ILE A 1 89 ? 30.092 -2.277 -68.368 1.00 70.44 89 ILE A O 1
ATOM 680 N N . ILE A 1 90 ? 31.282 -0.542 -69.135 1.00 68.12 90 ILE A N 1
ATOM 681 C CA . ILE A 1 90 ? 32.561 -1.267 -69.231 1.00 68.12 90 ILE A CA 1
ATOM 682 C C . ILE A 1 90 ? 33.036 -1.725 -67.847 1.00 68.12 90 ILE A C 1
ATOM 684 O O . ILE A 1 90 ? 33.421 -2.880 -67.685 1.00 68.12 90 ILE A O 1
ATOM 688 N N . ILE A 1 91 ? 32.935 -0.864 -66.828 1.00 68.38 91 ILE A N 1
ATOM 689 C CA . ILE A 1 91 ? 33.267 -1.238 -65.448 1.00 68.38 91 ILE A CA 1
ATOM 690 C C . ILE A 1 91 ? 32.340 -2.356 -64.960 1.00 68.38 91 ILE A C 1
ATOM 692 O O . ILE A 1 91 ? 32.817 -3.353 -64.434 1.00 68.38 91 ILE A O 1
ATOM 696 N N . TRP A 1 92 ? 31.023 -2.232 -65.143 1.00 68.94 92 TRP A N 1
ATOM 697 C CA . TRP A 1 92 ? 30.067 -3.215 -64.622 1.00 68.94 92 TRP A CA 1
ATOM 698 C C . TRP A 1 92 ? 30.062 -4.542 -65.388 1.00 68.94 92 TRP A C 1
ATOM 700 O O . TRP A 1 92 ? 29.851 -5.588 -64.779 1.00 68.94 92 TRP A O 1
ATOM 710 N N . SER A 1 93 ? 30.320 -4.518 -66.696 1.00 69.19 93 SER A N 1
ATOM 711 C CA . SER A 1 93 ? 30.403 -5.721 -67.537 1.00 69.19 93 SER A CA 1
ATOM 712 C C . SER A 1 93 ? 31.759 -6.429 -67.452 1.00 69.19 93 SER A C 1
ATOM 714 O O . SER A 1 93 ? 31.817 -7.638 -67.664 1.00 69.19 93 SER A O 1
ATOM 716 N N . GLY A 1 94 ? 32.831 -5.708 -67.102 1.00 67.00 94 GLY A N 1
ATOM 717 C CA . GLY A 1 94 ? 34.178 -6.255 -66.909 1.00 67.00 94 GLY A CA 1
ATOM 718 C C . GLY A 1 94 ? 34.414 -6.899 -65.538 1.00 67.00 94 GLY A C 1
ATOM 719 O O . GLY A 1 94 ? 35.398 -7.616 -65.354 1.00 67.00 94 GLY A O 1
ATOM 720 N N . ILE A 1 95 ? 33.512 -6.699 -64.569 1.00 74.88 95 ILE A N 1
ATOM 721 C CA . ILE A 1 95 ? 33.648 -7.300 -63.238 1.00 74.88 95 ILE A CA 1
ATOM 722 C C . ILE A 1 95 ? 33.438 -8.814 -63.319 1.00 74.88 95 ILE A C 1
ATOM 724 O O . ILE A 1 95 ? 32.339 -9.320 -63.543 1.00 74.88 95 ILE A O 1
ATOM 728 N N . HIS A 1 96 ? 34.510 -9.550 -63.035 1.00 79.81 96 HIS A N 1
ATOM 729 C CA . HIS A 1 96 ? 34.460 -10.998 -62.847 1.00 79.81 96 HIS A CA 1
ATOM 730 C C . HIS A 1 96 ? 33.414 -11.395 -61.784 1.00 79.81 96 HIS A C 1
ATOM 732 O O . HIS A 1 96 ? 33.376 -10.824 -60.689 1.00 79.81 96 HIS A O 1
ATOM 738 N N . SER A 1 97 ? 32.615 -12.434 -62.054 1.00 79.62 97 SER A N 1
ATOM 739 C CA . SER A 1 97 ? 31.500 -12.860 -61.188 1.00 79.62 97 SER A CA 1
ATOM 740 C C . SER A 1 97 ? 31.925 -13.133 -59.739 1.00 79.62 97 SER A C 1
ATOM 742 O O . SER A 1 97 ? 31.194 -12.817 -58.804 1.00 79.62 97 SER A O 1
ATOM 744 N N . PHE A 1 98 ? 33.143 -13.644 -59.530 1.00 81.31 98 PHE A N 1
ATOM 745 C CA . PHE A 1 98 ? 33.726 -13.844 -58.194 1.00 81.31 98 PHE A CA 1
ATOM 746 C C . PHE A 1 98 ? 33.824 -12.547 -57.365 1.00 81.31 98 PHE A C 1
ATOM 748 O O . PHE A 1 98 ? 33.512 -12.539 -56.172 1.00 81.31 98 PHE A O 1
ATOM 755 N N . THR A 1 99 ? 34.218 -11.432 -57.987 1.00 83.12 99 THR A N 1
ATOM 756 C CA . THR A 1 99 ? 34.310 -10.122 -57.326 1.00 83.12 99 THR A CA 1
ATOM 757 C C . THR A 1 99 ? 32.923 -9.605 -56.961 1.00 83.12 99 THR A C 1
ATOM 759 O O . THR A 1 99 ? 32.726 -9.131 -55.843 1.00 83.12 99 THR A O 1
ATOM 762 N N . LEU A 1 100 ? 31.944 -9.777 -57.853 1.00 83.12 100 LEU A N 1
ATOM 763 C CA . LEU A 1 100 ? 30.555 -9.392 -57.602 1.00 83.12 100 LEU A CA 1
ATOM 764 C C . LEU A 1 100 ? 29.959 -10.148 -56.406 1.00 83.12 100 LEU A C 1
ATOM 766 O O . LEU A 1 100 ? 29.353 -9.523 -55.532 1.00 83.12 100 LEU A O 1
ATOM 770 N N . TYR A 1 101 ? 30.177 -11.465 -56.307 1.00 85.69 101 TYR A N 1
ATOM 771 C CA . TYR A 1 101 ? 29.722 -12.253 -55.155 1.00 85.69 101 TYR A CA 1
ATOM 772 C C . TYR A 1 101 ? 30.409 -11.837 -53.852 1.00 85.69 101 TYR A C 1
ATOM 774 O O . TYR A 1 101 ? 29.742 -11.705 -52.827 1.00 85.69 101 TYR A O 1
ATOM 782 N N . THR A 1 102 ? 31.717 -11.571 -53.891 1.00 85.56 102 THR A N 1
ATOM 783 C CA . THR A 1 102 ? 32.492 -11.165 -52.707 1.00 85.56 102 THR A CA 1
ATOM 784 C C . THR A 1 102 ? 32.020 -9.813 -52.160 1.00 85.56 102 THR A C 1
ATOM 786 O O . THR A 1 102 ? 31.800 -9.670 -50.957 1.00 85.56 102 THR A O 1
ATOM 789 N N . VAL A 1 103 ? 31.787 -8.832 -53.039 1.00 86.56 103 VAL A N 1
ATOM 790 C CA . VAL A 1 103 ? 31.253 -7.513 -52.659 1.00 86.56 103 VAL A CA 1
ATOM 791 C C . VAL A 1 103 ? 29.811 -7.628 -52.160 1.00 86.56 103 VAL A C 1
ATOM 793 O O . VAL A 1 103 ? 29.478 -7.059 -51.123 1.00 86.56 103 VAL A O 1
ATOM 796 N N . SER A 1 104 ? 28.967 -8.415 -52.834 1.00 85.25 104 SER A N 1
ATOM 797 C CA . SER A 1 104 ? 27.574 -8.634 -52.415 1.00 85.25 104 SER A CA 1
ATOM 798 C C . SER A 1 104 ? 27.489 -9.288 -51.034 1.00 85.25 104 SER A C 1
ATOM 800 O O . SER A 1 104 ? 26.674 -8.889 -50.204 1.00 85.25 104 SER A O 1
ATOM 802 N N . PHE A 1 105 ? 28.368 -10.252 -50.753 1.00 87.06 105 PHE A N 1
ATOM 803 C CA . PHE A 1 105 ? 28.470 -10.894 -49.446 1.00 87.06 105 PHE A CA 1
ATOM 804 C C . PHE A 1 105 ? 28.919 -9.913 -48.354 1.00 87.06 105 PHE A C 1
ATOM 806 O O . PHE A 1 105 ? 28.327 -9.885 -47.274 1.00 87.06 105 PHE A O 1
ATOM 813 N N . ALA A 1 106 ? 29.905 -9.056 -48.641 1.00 88.94 106 ALA A N 1
ATOM 814 C CA . ALA A 1 106 ? 30.339 -8.012 -47.714 1.00 88.94 106 ALA A CA 1
ATOM 815 C C . ALA A 1 106 ? 29.200 -7.022 -47.398 1.00 88.94 106 ALA A C 1
ATOM 817 O O . ALA A 1 106 ? 28.947 -6.729 -46.230 1.00 88.94 106 ALA A O 1
ATOM 818 N N . VAL A 1 107 ? 28.459 -6.571 -48.418 1.00 87.81 107 VAL A N 1
ATOM 819 C CA . VAL A 1 107 ? 27.288 -5.691 -48.251 1.00 87.81 107 VAL A CA 1
ATOM 820 C C . VAL A 1 107 ? 26.203 -6.377 -47.417 1.00 87.81 107 VAL A C 1
ATOM 822 O O . VAL A 1 107 ? 25.675 -5.782 -46.476 1.00 87.81 107 VAL A O 1
ATOM 825 N N . PHE A 1 108 ? 25.915 -7.651 -47.685 1.00 87.75 108 PHE A N 1
ATOM 826 C CA . PHE A 1 108 ? 24.944 -8.421 -46.912 1.00 87.75 108 PHE A CA 1
ATOM 827 C C . PHE A 1 108 ? 25.329 -8.527 -45.428 1.00 87.75 108 PHE A C 1
ATOM 829 O O . PHE A 1 108 ? 24.502 -8.249 -44.559 1.00 87.75 108 PHE A O 1
ATOM 836 N N . LEU A 1 109 ? 26.591 -8.851 -45.120 1.00 87.69 109 LEU A N 1
ATOM 837 C CA . LEU A 1 109 ? 27.080 -8.911 -43.737 1.00 87.69 109 LEU A CA 1
ATOM 838 C C . LEU A 1 109 ? 26.973 -7.559 -43.024 1.00 87.69 109 LEU A C 1
ATOM 840 O O . LEU A 1 109 ? 26.607 -7.505 -41.849 1.00 87.69 109 LEU A O 1
ATOM 844 N N . THR A 1 110 ? 27.250 -6.462 -43.729 1.00 87.69 110 THR A N 1
ATOM 845 C CA . THR A 1 110 ? 27.147 -5.114 -43.152 1.00 87.69 110 THR A CA 1
ATOM 846 C C . THR A 1 110 ? 25.711 -4.707 -42.871 1.00 87.69 110 THR A C 1
ATOM 848 O O . THR A 1 110 ? 25.443 -4.101 -41.835 1.00 87.69 110 THR A O 1
ATOM 851 N N . LEU A 1 111 ? 24.777 -5.103 -43.737 1.00 85.56 111 LEU A N 1
ATOM 852 C CA . LEU A 1 111 ? 23.354 -4.877 -43.525 1.00 85.56 111 LEU A CA 1
ATOM 853 C C . LEU A 1 111 ? 22.855 -5.681 -42.321 1.00 85.56 111 LEU A C 1
ATOM 855 O O . LEU A 1 111 ? 22.173 -5.141 -41.451 1.00 85.56 111 LEU A O 1
ATOM 859 N N . LEU A 1 112 ? 23.241 -6.957 -42.235 1.00 83.44 112 LEU A N 1
ATOM 860 C CA . LEU A 1 112 ? 22.869 -7.832 -41.127 1.00 83.44 112 LEU A CA 1
ATOM 861 C C . LEU A 1 112 ? 23.404 -7.302 -39.790 1.00 83.44 112 LEU A C 1
ATOM 863 O O . LEU A 1 112 ? 22.683 -7.292 -38.791 1.00 83.44 112 LEU A O 1
ATOM 867 N N . ARG A 1 113 ? 24.631 -6.771 -39.788 1.00 85.31 113 ARG A N 1
ATOM 868 C CA . ARG A 1 113 ? 25.193 -6.063 -38.638 1.00 85.31 113 ARG A CA 1
ATOM 869 C C . ARG A 1 113 ? 24.401 -4.803 -38.292 1.00 85.31 113 ARG A C 1
ATOM 871 O O . ARG A 1 113 ? 24.054 -4.627 -37.131 1.00 85.31 113 ARG A O 1
ATOM 878 N N . ALA A 1 114 ? 24.109 -3.940 -39.262 1.00 82.62 114 ALA A N 1
ATOM 879 C CA . ALA A 1 114 ? 23.381 -2.696 -39.015 1.00 82.62 114 ALA A CA 1
ATOM 880 C C . ALA A 1 114 ? 22.000 -2.958 -38.384 1.00 82.62 114 ALA A C 1
ATOM 882 O O . ALA A 1 114 ? 21.589 -2.255 -37.460 1.00 82.62 114 ALA A O 1
ATOM 883 N N . LEU A 1 115 ? 21.315 -4.017 -38.827 1.00 80.50 115 LEU A N 1
ATOM 884 C CA . LEU A 1 115 ? 20.056 -4.470 -38.232 1.00 80.50 115 LEU A CA 1
ATOM 885 C C . LEU A 1 115 ? 20.244 -4.991 -36.798 1.00 80.50 115 LEU A C 1
ATOM 887 O O . LEU A 1 115 ? 19.458 -4.642 -35.916 1.00 80.50 115 LEU A O 1
ATOM 891 N N . ALA A 1 116 ? 21.290 -5.784 -36.544 1.00 84.88 116 ALA A N 1
ATOM 892 C CA . ALA A 1 116 ? 21.615 -6.274 -35.204 1.00 84.88 116 ALA A CA 1
ATOM 893 C C . ALA A 1 116 ? 21.951 -5.128 -34.230 1.00 84.88 116 ALA A C 1
ATOM 895 O O . ALA A 1 116 ? 21.401 -5.080 -33.129 1.00 84.88 116 ALA A O 1
ATOM 896 N N . ASP A 1 117 ? 22.785 -4.173 -34.650 1.00 80.88 117 ASP A N 1
ATOM 897 C CA . ASP A 1 117 ? 23.170 -2.999 -33.860 1.00 80.88 117 ASP A CA 1
ATOM 898 C C . ASP A 1 117 ? 21.948 -2.110 -33.560 1.00 80.88 117 ASP A C 1
ATOM 900 O O . ASP A 1 117 ? 21.761 -1.676 -32.420 1.00 80.88 117 ASP A O 1
ATOM 904 N N . SER A 1 118 ? 21.060 -1.900 -34.539 1.00 80.31 118 SER A N 1
ATOM 905 C CA . SER A 1 118 ? 19.796 -1.168 -34.352 1.00 80.31 118 SER A CA 1
ATOM 906 C C . SER A 1 118 ? 18.883 -1.841 -33.317 1.00 80.31 118 SER A C 1
ATOM 908 O O . SER A 1 118 ? 18.359 -1.188 -32.404 1.00 80.31 118 SER A O 1
ATOM 910 N N . TYR A 1 119 ? 18.741 -3.165 -33.401 1.00 81.50 119 TYR A N 1
ATOM 911 C CA . TYR A 1 119 ? 17.940 -3.944 -32.462 1.00 81.50 119 TYR A CA 1
ATOM 912 C C . TYR A 1 119 ? 18.513 -3.899 -31.034 1.00 81.50 119 TYR A C 1
ATOM 914 O O . TYR A 1 119 ? 17.789 -3.581 -30.085 1.00 81.50 119 TYR A O 1
ATOM 922 N N . VAL A 1 120 ? 19.819 -4.148 -30.869 1.00 85.31 120 VAL A N 1
ATOM 923 C CA . VAL A 1 120 ? 20.501 -4.102 -29.562 1.00 85.31 120 VAL A CA 1
ATOM 924 C C . VAL A 1 120 ? 20.455 -2.694 -28.966 1.00 85.31 120 VAL A C 1
ATOM 926 O O . VAL A 1 120 ? 20.189 -2.544 -27.772 1.00 85.31 120 VAL A O 1
ATOM 929 N N . SER A 1 121 ? 20.654 -1.656 -29.781 1.00 83.06 121 SER A N 1
ATOM 930 C CA . SER A 1 121 ? 20.554 -0.256 -29.354 1.00 83.06 121 SER A CA 1
ATOM 931 C C . SER A 1 121 ? 19.165 0.068 -28.798 1.00 83.06 121 SER A C 1
ATOM 933 O O . SER A 1 121 ? 19.043 0.594 -27.692 1.00 83.06 121 SER A O 1
ATOM 935 N N . THR A 1 122 ? 18.107 -0.356 -29.494 1.00 81.25 122 THR A N 1
ATOM 936 C CA . THR A 1 122 ? 16.724 -0.162 -29.036 1.00 81.25 122 THR A CA 1
ATOM 937 C C . THR A 1 122 ? 16.465 -0.866 -27.699 1.00 81.25 122 THR A C 1
ATOM 939 O O . THR A 1 122 ? 15.818 -0.304 -26.813 1.00 81.25 122 THR A O 1
ATOM 942 N N . GLN A 1 123 ? 16.982 -2.087 -27.516 1.00 82.00 123 GLN A N 1
ATOM 943 C CA . GLN A 1 123 ? 16.870 -2.813 -26.244 1.00 82.00 123 GLN A CA 1
ATOM 944 C C . GLN A 1 123 ? 17.620 -2.102 -25.110 1.00 82.00 123 GLN A C 1
ATOM 946 O O . GLN A 1 123 ? 17.066 -1.920 -24.025 1.00 82.00 123 GLN A O 1
ATOM 951 N N . ARG A 1 124 ? 18.848 -1.632 -25.366 1.00 83.12 124 ARG A N 1
ATOM 952 C CA . ARG A 1 124 ? 19.631 -0.851 -24.395 1.00 83.12 124 ARG A CA 1
ATOM 953 C C . ARG A 1 124 ? 18.934 0.451 -24.026 1.00 83.12 124 ARG A C 1
ATOM 955 O O . ARG A 1 124 ? 18.899 0.788 -22.850 1.00 83.12 124 ARG A O 1
ATOM 962 N N . GLN A 1 125 ? 18.330 1.147 -24.987 1.00 83.69 125 GLN A N 1
ATOM 963 C CA . GLN A 1 125 ? 17.571 2.368 -24.727 1.00 83.69 125 GLN A CA 1
ATOM 964 C C . GLN A 1 125 ? 16.338 2.091 -23.859 1.00 83.69 125 GLN A C 1
ATOM 966 O O . GLN A 1 125 ? 16.106 2.805 -22.886 1.00 83.69 125 GLN A O 1
ATOM 971 N N . LYS A 1 126 ? 15.571 1.031 -24.153 1.00 83.69 126 LYS A N 1
ATOM 972 C CA . LYS A 1 126 ? 14.433 0.615 -23.313 1.00 83.69 126 LYS A CA 1
ATOM 973 C C . LYS A 1 126 ? 14.875 0.293 -21.887 1.00 83.69 126 LYS A C 1
ATOM 975 O O . LYS A 1 126 ? 14.229 0.732 -20.938 1.00 83.69 126 LYS A O 1
ATOM 980 N N . LEU A 1 127 ? 15.983 -0.430 -21.738 1.00 83.75 127 LEU A N 1
ATOM 981 C CA . LEU A 1 127 ? 16.551 -0.777 -20.439 1.00 83.75 127 LEU A CA 1
ATOM 982 C C . LEU A 1 127 ? 17.070 0.462 -19.696 1.00 83.75 127 LEU A C 1
ATOM 984 O O . LEU A 1 127 ? 16.779 0.617 -18.518 1.00 83.75 127 LEU A O 1
ATOM 988 N N . ALA A 1 128 ? 17.743 1.388 -20.380 1.00 83.00 128 ALA A N 1
ATOM 989 C CA . ALA A 1 128 ? 18.206 2.646 -19.800 1.00 83.00 128 ALA A CA 1
ATOM 990 C C . ALA A 1 128 ? 17.041 3.536 -19.343 1.00 83.00 128 ALA A C 1
ATOM 992 O O . ALA A 1 128 ? 17.088 4.087 -18.249 1.00 83.00 128 ALA A O 1
ATOM 993 N N . ILE A 1 129 ? 15.963 3.634 -20.131 1.00 83.38 129 ILE A N 1
ATOM 994 C CA . ILE A 1 129 ? 14.738 4.344 -19.729 1.00 83.38 129 ILE A CA 1
ATOM 995 C C . ILE A 1 129 ? 14.112 3.674 -18.503 1.00 83.38 129 ILE A C 1
ATOM 997 O O . ILE A 1 129 ? 13.655 4.371 -17.599 1.00 83.38 129 ILE A O 1
ATOM 1001 N N . LYS A 1 130 ? 14.084 2.336 -18.457 1.00 79.19 130 LYS A N 1
ATOM 1002 C CA . LYS A 1 130 ? 13.561 1.587 -17.309 1.00 79.19 130 LYS A CA 1
ATOM 1003 C C . LYS A 1 130 ? 14.388 1.854 -16.048 1.00 79.19 130 LYS A C 1
ATOM 1005 O O . LYS A 1 130 ? 13.816 2.271 -15.050 1.00 79.19 130 LYS A O 1
ATOM 1010 N N . LEU A 1 131 ? 15.712 1.723 -16.128 1.00 78.88 131 LEU A N 1
ATOM 1011 C CA . LEU A 1 131 ? 16.625 2.013 -15.019 1.00 78.88 131 LEU A CA 1
ATOM 1012 C C . LEU A 1 131 ? 16.535 3.474 -14.571 1.00 78.88 131 LEU A C 1
ATOM 1014 O O . LEU A 1 131 ? 16.501 3.747 -13.379 1.00 78.88 131 LEU A O 1
ATOM 1018 N N . ALA A 1 132 ? 16.434 4.423 -15.504 1.00 77.44 132 ALA A N 1
ATOM 1019 C CA . ALA A 1 132 ? 16.262 5.834 -15.170 1.00 77.44 132 ALA A CA 1
ATOM 1020 C C . ALA A 1 132 ? 14.922 6.102 -14.464 1.00 77.44 132 ALA A C 1
ATOM 1022 O O . ALA A 1 132 ? 14.849 6.962 -13.589 1.00 77.44 132 ALA A O 1
ATOM 1023 N N . LYS A 1 133 ? 13.852 5.377 -14.824 1.00 78.50 133 LYS A N 1
ATOM 1024 C CA . LYS A 1 133 ? 12.566 5.444 -14.114 1.00 78.50 133 LYS A CA 1
ATOM 1025 C C . LYS A 1 133 ? 12.664 4.845 -12.711 1.00 78.50 133 LYS A C 1
ATOM 1027 O O . LYS A 1 133 ? 12.193 5.490 -11.784 1.00 78.50 133 LYS A O 1
ATOM 1032 N N . GLU A 1 134 ? 13.294 3.679 -12.567 1.00 75.50 134 GLU A N 1
ATOM 1033 C CA . GLU A 1 134 ? 13.523 3.015 -11.273 1.00 75.50 134 GLU A CA 1
ATOM 1034 C C . GLU A 1 134 ? 14.389 3.887 -10.345 1.00 75.50 134 GLU A C 1
ATOM 1036 O O . GLU A 1 134 ? 14.046 4.108 -9.190 1.00 75.50 134 GLU A O 1
ATOM 1041 N N . GLN A 1 135 ? 15.463 4.492 -10.859 1.00 74.50 135 GLN A N 1
ATOM 1042 C CA . GLN A 1 135 ? 16.295 5.421 -10.087 1.00 74.50 135 GLN A CA 1
ATOM 1043 C C . GLN A 1 135 ? 15.526 6.665 -9.636 1.00 74.50 135 GLN A C 1
ATOM 1045 O O . GLN A 1 135 ? 15.708 7.124 -8.513 1.00 74.50 135 GLN A O 1
ATOM 1050 N N . ARG A 1 136 ? 14.647 7.207 -10.487 1.00 77.25 136 ARG A N 1
ATOM 1051 C CA . ARG A 1 136 ? 13.795 8.351 -10.124 1.00 77.25 136 ARG A CA 1
ATOM 1052 C C . ARG A 1 136 ? 12.727 7.998 -9.096 1.00 77.25 136 ARG A C 1
ATOM 1054 O O . ARG A 1 136 ? 12.191 8.912 -8.483 1.00 77.25 136 ARG A O 1
ATOM 1061 N N . SER A 1 137 ? 12.375 6.724 -8.943 1.00 81.44 137 SER A N 1
ATOM 1062 C CA . SER A 1 137 ? 11.334 6.292 -8.013 1.00 81.44 137 SER A CA 1
ATOM 1063 C C . SER A 1 137 ? 11.864 5.902 -6.631 1.00 81.44 137 SER A C 1
ATOM 1065 O O . SER A 1 137 ? 11.077 5.696 -5.711 1.00 81.44 137 SER A O 1
ATOM 1067 N N . LEU A 1 138 ? 13.186 5.803 -6.479 1.00 85.25 138 LEU A N 1
ATOM 1068 C CA . LEU A 1 138 ? 13.857 5.572 -5.203 1.00 85.25 138 LEU A CA 1
ATOM 1069 C C . LEU A 1 138 ? 13.985 6.873 -4.395 1.00 85.25 138 LEU A C 1
ATOM 1071 O O . LEU A 1 138 ? 13.984 7.963 -4.983 1.00 85.25 138 LEU A O 1
ATOM 1075 N N . PRO A 1 139 ? 14.097 6.775 -3.059 1.00 85.00 139 PRO A N 1
ATOM 1076 C CA . PRO A 1 139 ? 14.280 7.932 -2.205 1.00 85.00 139 PRO A CA 1
ATOM 1077 C C . PRO A 1 139 ? 15.736 8.406 -2.246 1.00 85.00 139 PRO A C 1
ATOM 1079 O O . PRO A 1 139 ? 16.653 7.675 -2.634 1.00 85.00 139 PRO A O 1
ATOM 1082 N N . ASP A 1 140 ? 15.960 9.640 -1.807 1.00 85.75 140 ASP A N 1
ATOM 1083 C CA . ASP A 1 140 ? 17.287 10.249 -1.833 1.00 85.75 140 ASP A CA 1
ATOM 1084 C C . ASP A 1 140 ? 18.212 9.622 -0.764 1.00 85.75 140 ASP A C 1
ATOM 1086 O O . ASP A 1 140 ? 17.767 9.069 0.243 1.00 85.75 140 ASP A O 1
ATOM 1090 N N . SER A 1 141 ? 19.534 9.735 -0.922 1.00 87.12 141 SER A N 1
ATOM 1091 C CA . SER A 1 141 ? 20.505 9.142 0.022 1.00 87.12 141 SER A CA 1
ATOM 1092 C C . SER A 1 141 ? 20.366 9.662 1.461 1.00 87.12 141 SER A C 1
ATOM 1094 O O . SER A 1 141 ? 20.655 8.944 2.422 1.00 87.12 141 SER A O 1
ATOM 1096 N N . LEU A 1 142 ? 19.886 10.899 1.619 1.00 87.94 142 LEU A N 1
ATOM 1097 C CA . LEU A 1 142 ? 19.555 11.493 2.912 1.00 87.94 142 LEU A CA 1
ATOM 1098 C C . LEU A 1 142 ? 18.440 10.718 3.624 1.00 87.94 142 LEU A C 1
ATOM 1100 O O . LEU A 1 142 ? 18.542 10.481 4.827 1.00 87.94 142 LEU A O 1
ATOM 1104 N N . TRP A 1 143 ? 17.423 10.284 2.878 1.00 92.81 143 TRP A N 1
ATOM 1105 C CA . TRP A 1 143 ? 16.317 9.491 3.402 1.00 92.81 143 TRP A CA 1
ATOM 1106 C C . TRP A 1 143 ? 16.821 8.166 3.974 1.00 92.81 143 TRP A C 1
ATOM 1108 O O . TRP A 1 143 ? 16.553 7.852 5.130 1.00 92.81 143 TRP A O 1
ATOM 1118 N N . LEU A 1 144 ? 17.648 7.437 3.212 1.00 91.88 144 LEU A N 1
ATOM 1119 C CA . LEU A 1 144 ? 18.234 6.163 3.653 1.00 91.88 144 LEU A CA 1
ATOM 1120 C C . LEU A 1 144 ? 19.079 6.335 4.918 1.00 91.88 144 LEU A C 1
ATOM 1122 O O . LEU A 1 144 ? 19.038 5.510 5.832 1.00 91.88 144 LEU A O 1
ATOM 1126 N N . ARG A 1 145 ? 19.835 7.433 5.001 1.00 91.62 145 ARG A N 1
ATOM 1127 C CA . ARG A 1 145 ? 20.623 7.754 6.191 1.00 91.62 145 ARG A CA 1
ATOM 1128 C C . ARG A 1 145 ? 19.733 7.983 7.411 1.00 91.62 145 ARG A C 1
ATOM 1130 O O . ARG A 1 145 ? 20.058 7.465 8.476 1.00 91.62 145 ARG A O 1
ATOM 1137 N N . ASN A 1 146 ? 18.646 8.738 7.267 1.00 91.06 146 ASN A N 1
ATOM 1138 C CA . ASN A 1 146 ? 17.702 8.991 8.358 1.00 91.06 146 ASN A CA 1
ATOM 1139 C C . ASN A 1 146 ? 16.979 7.700 8.766 1.00 91.06 146 ASN A C 1
ATOM 1141 O O . ASN A 1 146 ? 16.883 7.402 9.954 1.00 91.06 146 ASN A O 1
ATOM 1145 N N . TYR A 1 147 ? 16.600 6.866 7.796 1.00 94.00 147 TYR A N 1
ATOM 1146 C CA . TYR A 1 147 ? 16.013 5.554 8.048 1.00 94.00 147 TYR A CA 1
ATOM 1147 C C . TYR A 1 147 ? 16.893 4.677 8.945 1.00 94.00 147 TYR A C 1
ATOM 1149 O O . TYR A 1 147 ? 16.423 4.151 9.954 1.00 94.00 147 TYR A O 1
ATOM 1157 N N . HIS A 1 148 ? 18.189 4.579 8.645 1.00 93.25 148 HIS A N 1
ATOM 1158 C CA . HIS A 1 148 ? 19.111 3.779 9.452 1.00 93.25 148 HIS A CA 1
ATOM 1159 C C . HIS A 1 148 ? 19.511 4.423 10.785 1.00 93.25 148 HIS A C 1
ATOM 1161 O O . HIS A 1 148 ? 19.794 3.696 11.735 1.00 93.25 148 HIS A O 1
ATOM 1167 N N . LYS A 1 149 ? 19.573 5.758 10.867 1.00 93.25 149 LYS A N 1
ATOM 1168 C CA . LYS A 1 149 ? 20.028 6.462 12.078 1.00 93.25 149 LYS A CA 1
ATOM 1169 C C . LYS A 1 149 ? 18.926 6.728 13.098 1.00 93.25 149 LYS A C 1
ATOM 1171 O O . LYS A 1 149 ? 19.235 6.799 14.281 1.00 93.25 149 LYS A O 1
ATOM 1176 N N . GLU A 1 150 ? 17.686 6.896 12.657 1.00 92.12 150 GLU A N 1
ATOM 1177 C CA . GLU A 1 150 ? 16.592 7.389 13.499 1.00 92.12 150 GLU A CA 1
ATOM 1178 C C . GLU A 1 150 ? 15.407 6.420 13.522 1.00 92.12 150 GLU A C 1
ATOM 1180 O O . GLU A 1 150 ? 15.020 5.951 14.597 1.00 92.12 150 GLU A O 1
ATOM 1185 N N . TYR A 1 151 ? 14.877 6.051 12.349 1.00 92.50 151 TYR A N 1
ATOM 1186 C CA . TYR A 1 151 ? 13.661 5.235 12.276 1.00 92.50 151 TYR A CA 1
ATOM 1187 C C . TYR A 1 151 ? 13.891 3.806 12.772 1.00 92.50 151 TYR A C 1
ATOM 1189 O O . TYR A 1 151 ? 13.205 3.362 13.692 1.00 92.50 151 TYR A O 1
ATOM 1197 N N . VAL A 1 152 ? 14.879 3.090 12.224 1.00 94.19 152 VAL A N 1
ATOM 1198 C CA . VAL A 1 152 ? 15.153 1.696 12.615 1.00 94.19 152 VAL A CA 1
ATOM 1199 C C . VAL A 1 152 ? 15.495 1.563 14.107 1.00 94.19 152 VAL A C 1
ATOM 1201 O O . VAL A 1 152 ? 14.878 0.715 14.757 1.00 94.19 152 VAL A O 1
ATOM 1204 N N . PRO A 1 153 ? 16.409 2.368 14.690 1.00 95.56 153 PRO A N 1
ATOM 1205 C CA . PRO A 1 153 ? 16.722 2.269 16.114 1.00 95.56 153 PRO A CA 1
ATOM 1206 C C . PRO A 1 153 ? 15.508 2.512 17.011 1.00 95.56 153 PRO A C 1
ATOM 1208 O O . PRO A 1 153 ? 15.268 1.738 17.929 1.00 95.56 153 PRO A O 1
ATOM 1211 N N . THR A 1 154 ? 14.698 3.528 16.718 1.00 94.19 154 THR A N 1
ATOM 1212 C CA . THR A 1 154 ? 13.511 3.843 17.526 1.00 94.19 154 THR A CA 1
ATOM 1213 C C . THR A 1 154 ? 12.443 2.754 17.417 1.00 94.19 154 THR A C 1
ATOM 1215 O O . THR A 1 154 ? 11.907 2.321 18.434 1.00 94.19 154 THR A O 1
ATOM 1218 N N . VAL A 1 155 ? 12.178 2.240 16.208 1.00 95.69 155 VAL A N 1
ATOM 1219 C CA . VAL A 1 155 ? 11.257 1.106 16.001 1.00 95.69 155 VAL A CA 1
ATOM 1220 C C . VAL A 1 155 ? 11.737 -0.134 16.762 1.00 95.69 155 VAL A C 1
ATOM 1222 O O . VAL A 1 155 ? 10.920 -0.852 17.337 1.00 95.69 155 VAL A O 1
ATOM 1225 N N . MET A 1 156 ? 13.051 -0.380 16.801 1.00 94.81 156 MET A N 1
ATOM 1226 C CA . MET A 1 156 ? 13.651 -1.468 17.581 1.00 94.81 156 MET A CA 1
ATOM 1227 C C . MET A 1 156 ? 13.506 -1.247 19.090 1.00 94.81 156 MET A C 1
ATOM 1229 O O . MET A 1 156 ? 13.173 -2.191 19.801 1.00 94.81 156 MET A O 1
ATOM 1233 N N . THR A 1 157 ? 13.699 -0.021 19.581 1.00 96.25 157 THR A N 1
ATOM 1234 C CA . THR A 1 157 ? 13.487 0.326 20.994 1.00 96.25 157 THR A CA 1
ATOM 1235 C C . THR A 1 157 ? 12.042 0.069 21.416 1.00 96.25 157 THR A C 1
ATOM 1237 O O . THR A 1 157 ? 11.820 -0.612 22.412 1.00 96.25 157 THR A O 1
ATOM 1240 N N . ILE A 1 158 ? 11.066 0.527 20.624 1.00 96.19 158 ILE A N 1
ATOM 1241 C CA . ILE A 1 158 ? 9.637 0.284 20.883 1.00 96.19 158 ILE A CA 1
ATOM 1242 C C . ILE A 1 158 ? 9.332 -1.220 20.860 1.00 96.19 158 ILE A C 1
ATOM 1244 O O . ILE A 1 158 ? 8.658 -1.734 21.746 1.00 96.19 158 ILE A O 1
ATOM 1248 N N . ASN A 1 159 ? 9.865 -1.950 19.878 1.00 95.69 159 ASN A N 1
ATOM 1249 C CA . ASN A 1 159 ? 9.694 -3.400 19.787 1.00 95.69 159 ASN A CA 1
ATOM 1250 C C . ASN A 1 159 ? 10.229 -4.129 21.026 1.00 95.69 159 ASN A C 1
ATOM 1252 O O . ASN A 1 159 ? 9.596 -5.060 21.512 1.00 95.69 159 ASN A O 1
ATOM 1256 N N . ASN A 1 160 ? 11.388 -3.714 21.536 1.00 94.88 160 ASN A N 1
ATOM 1257 C CA . ASN A 1 160 ? 11.974 -4.308 22.732 1.00 94.88 160 ASN A CA 1
ATOM 1258 C C . ASN A 1 160 ? 11.155 -3.979 23.986 1.00 94.88 160 ASN A C 1
ATOM 1260 O O . ASN A 1 160 ? 10.922 -4.881 24.782 1.00 94.88 160 ASN A O 1
ATOM 1264 N N . ALA A 1 161 ? 10.670 -2.740 24.124 1.00 94.25 161 ALA A N 1
ATOM 1265 C CA . ALA A 1 161 ? 9.797 -2.340 25.230 1.00 94.25 161 ALA A CA 1
ATOM 1266 C C . ALA A 1 161 ? 8.498 -3.165 25.250 1.00 94.25 161 ALA A C 1
ATOM 1268 O O . ALA A 1 161 ? 8.153 -3.761 26.262 1.00 94.25 161 ALA A O 1
ATOM 1269 N N . ILE A 1 162 ? 7.836 -3.311 24.099 1.00 93.56 162 ILE A N 1
ATOM 1270 C CA . ILE A 1 162 ? 6.604 -4.104 23.991 1.00 93.56 162 ILE A CA 1
ATOM 1271 C C . ILE A 1 162 ? 6.850 -5.591 24.265 1.00 93.56 162 ILE A C 1
ATOM 1273 O O . ILE A 1 162 ? 6.037 -6.238 24.918 1.00 93.56 162 ILE A O 1
ATOM 1277 N N . LYS A 1 163 ? 7.970 -6.155 23.800 1.00 92.62 163 LYS A N 1
ATOM 1278 C CA . LYS A 1 163 ? 8.345 -7.536 24.150 1.00 92.62 163 LYS A CA 1
ATOM 1279 C C . LYS A 1 163 ? 8.556 -7.705 25.648 1.00 92.62 163 LYS A C 1
ATOM 1281 O O . LYS A 1 163 ? 8.088 -8.689 26.201 1.00 92.62 163 LYS A O 1
ATOM 1286 N N . GLN A 1 164 ? 9.193 -6.732 26.293 1.00 92.38 164 GLN A N 1
ATOM 1287 C CA . GLN A 1 164 ? 9.355 -6.738 27.738 1.00 92.38 164 GLN A CA 1
ATOM 1288 C C . GLN A 1 164 ? 7.998 -6.711 28.457 1.00 92.38 164 GLN A C 1
ATOM 1290 O O . GLN A 1 164 ? 7.846 -7.454 29.418 1.00 92.38 164 GLN A O 1
ATOM 1295 N N . SER A 1 165 ? 7.009 -5.952 27.967 1.00 91.31 165 SER A N 1
ATOM 1296 C CA . SER A 1 165 ? 5.629 -5.992 28.486 1.00 91.31 165 SER A CA 1
ATOM 1297 C C . SER A 1 165 ? 4.979 -7.370 28.343 1.00 91.31 165 SER A C 1
ATOM 1299 O O . SER A 1 165 ? 4.292 -7.829 29.249 1.00 91.31 165 SER A O 1
ATOM 1301 N N . PHE A 1 166 ? 5.214 -8.073 27.229 1.00 89.62 166 PHE A N 1
ATOM 1302 C CA . PHE A 1 166 ? 4.747 -9.456 27.077 1.00 89.62 166 PHE A CA 1
ATOM 1303 C C . PHE A 1 166 ? 5.434 -10.419 28.055 1.00 89.62 166 PHE A C 1
ATOM 1305 O O . PHE A 1 166 ? 4.769 -11.308 28.581 1.00 89.62 166 PHE A O 1
ATOM 1312 N N . ASP A 1 167 ? 6.734 -10.243 28.302 1.00 88.75 167 ASP A N 1
ATOM 1313 C CA . ASP A 1 167 ? 7.505 -11.086 29.223 1.00 88.75 167 ASP A CA 1
ATOM 1314 C C . ASP A 1 167 ? 7.151 -10.815 30.698 1.00 88.75 167 ASP A C 1
ATOM 1316 O O . ASP A 1 167 ? 7.135 -11.742 31.508 1.00 88.75 167 ASP A O 1
ATOM 1320 N N . SER A 1 168 ? 6.866 -9.557 31.060 1.00 88.31 168 SER A N 1
ATOM 1321 C CA . SER A 1 168 ? 6.478 -9.161 32.420 1.00 88.31 168 SER A CA 1
ATOM 1322 C C . SER A 1 168 ? 4.988 -9.344 32.711 1.00 88.31 168 SER A C 1
ATOM 1324 O O . SER A 1 168 ? 4.614 -9.445 33.877 1.00 88.31 168 SER A O 1
ATOM 1326 N N . GLY A 1 169 ? 4.142 -9.368 31.675 1.00 83.81 169 GLY A N 1
ATOM 1327 C CA . GLY A 1 169 ? 2.685 -9.330 31.806 1.00 83.81 169 GLY A CA 1
ATOM 1328 C C . GLY A 1 169 ? 2.133 -7.962 32.227 1.00 83.81 169 GLY A C 1
ATOM 1329 O O . GLY A 1 169 ? 0.957 -7.873 32.568 1.00 83.81 169 GLY A O 1
ATOM 1330 N N . ASP A 1 170 ? 2.964 -6.916 32.211 1.00 86.69 170 ASP A N 1
ATOM 1331 C CA . ASP A 1 170 ? 2.597 -5.554 32.603 1.00 86.69 170 ASP A CA 1
ATOM 1332 C C . ASP A 1 170 ? 2.381 -4.678 31.363 1.00 86.69 170 ASP A C 1
ATOM 1334 O O . ASP A 1 170 ? 3.285 -4.500 30.537 1.00 86.69 170 ASP A O 1
ATOM 1338 N N . PHE A 1 171 ? 1.166 -4.150 31.223 1.00 86.50 171 PHE A N 1
ATOM 1339 C CA . PHE A 1 171 ? 0.720 -3.410 30.047 1.00 86.50 171 PHE A CA 1
ATOM 1340 C C . PHE A 1 171 ? 0.240 -2.012 30.447 1.00 86.50 171 PHE A C 1
ATOM 1342 O O . PHE A 1 171 ? -0.877 -1.849 30.937 1.00 86.50 171 PHE A O 1
ATOM 1349 N N . ASP A 1 172 ? 1.055 -0.992 30.171 1.00 87.56 172 ASP A N 1
ATOM 1350 C CA . ASP A 1 172 ? 0.667 0.411 30.341 1.00 87.56 172 ASP A CA 1
ATOM 1351 C C . ASP A 1 172 ? -0.042 0.940 29.079 1.00 87.56 172 ASP A C 1
ATOM 1353 O O . ASP A 1 172 ? 0.558 1.107 28.013 1.00 87.56 172 ASP A O 1
ATOM 1357 N N . ASP A 1 173 ? -1.336 1.242 29.200 1.00 86.50 173 ASP A N 1
ATOM 1358 C CA . ASP A 1 173 ? -2.164 1.827 28.138 1.00 86.50 173 ASP A CA 1
ATOM 1359 C C . ASP A 1 173 ? -1.623 3.153 27.599 1.00 86.50 173 ASP A C 1
ATOM 1361 O O . ASP A 1 173 ? -1.656 3.393 26.388 1.00 86.50 173 ASP A O 1
ATOM 1365 N N . VAL A 1 174 ? -1.108 4.020 28.474 1.00 87.81 174 VAL A N 1
ATOM 1366 C CA . VAL A 1 174 ? -0.573 5.326 28.071 1.00 87.81 174 VAL A CA 1
ATOM 1367 C C . VAL A 1 174 ? 0.669 5.120 27.214 1.00 87.81 174 VAL A C 1
ATOM 1369 O O . VAL A 1 174 ? 0.819 5.757 26.165 1.00 87.81 174 VAL A O 1
ATOM 1372 N N . GLU A 1 175 ? 1.531 4.190 27.619 1.00 91.00 175 GLU A N 1
ATOM 1373 C CA . GLU A 1 175 ? 2.746 3.861 26.886 1.00 91.00 175 GLU A CA 1
ATOM 1374 C C . GLU A 1 175 ? 2.435 3.188 25.541 1.00 91.00 175 GLU A C 1
ATOM 1376 O O . GLU A 1 175 ? 2.934 3.624 24.500 1.00 91.00 175 GLU A O 1
ATOM 1381 N N . ILE A 1 176 ? 1.539 2.196 25.520 1.00 90.81 176 ILE A N 1
ATOM 1382 C CA . ILE A 1 176 ? 1.133 1.491 24.296 1.00 90.81 176 ILE A CA 1
ATOM 1383 C C . ILE A 1 176 ? 0.527 2.468 23.280 1.00 90.81 176 ILE A C 1
ATOM 1385 O O . ILE A 1 176 ? 0.902 2.458 22.102 1.00 90.81 176 ILE A O 1
ATOM 1389 N N . LYS A 1 177 ? -0.371 3.362 23.712 1.00 90.31 177 LYS A N 1
ATOM 1390 C CA . LYS A 1 177 ? -0.969 4.387 22.839 1.00 90.31 177 LYS A CA 1
ATOM 1391 C C . LYS A 1 177 ? 0.068 5.360 22.293 1.00 90.31 177 LYS A C 1
ATOM 1393 O O . LYS A 1 177 ? 0.008 5.726 21.112 1.00 90.31 177 LYS A O 1
ATOM 1398 N N . LYS A 1 178 ? 1.033 5.766 23.122 1.00 90.88 178 LYS A N 1
ATOM 1399 C CA . LYS A 1 178 ? 2.151 6.617 22.703 1.00 90.88 178 LYS A CA 1
ATOM 1400 C C . LYS A 1 178 ? 3.007 5.918 21.648 1.00 90.88 178 LYS A C 1
ATOM 1402 O O . LYS A 1 178 ? 3.323 6.534 20.628 1.00 90.88 178 LYS A O 1
ATOM 1407 N N . HIS A 1 179 ? 3.322 4.638 21.842 1.00 93.88 179 HIS A N 1
ATOM 1408 C CA . HIS A 1 179 ? 4.075 3.828 20.881 1.00 93.88 179 HIS A CA 1
ATOM 1409 C C . HIS A 1 179 ? 3.341 3.701 19.547 1.00 93.88 179 HIS A C 1
ATOM 1411 O O . HIS A 1 179 ? 3.936 3.957 18.502 1.00 93.88 179 HIS A O 1
ATOM 1417 N N . ILE A 1 180 ? 2.040 3.389 19.563 1.00 92.75 180 ILE A N 1
ATOM 1418 C CA . ILE A 1 180 ? 1.209 3.327 18.346 1.00 92.75 180 ILE A CA 1
ATOM 1419 C C . ILE A 1 180 ? 1.245 4.665 17.604 1.00 92.75 180 ILE A C 1
ATOM 1421 O O . ILE A 1 180 ? 1.518 4.697 16.406 1.00 92.75 180 ILE A O 1
ATOM 1425 N N . THR A 1 181 ? 1.021 5.770 18.316 1.00 91.12 181 THR A N 1
ATOM 1426 C CA . THR A 1 181 ? 1.021 7.116 17.726 1.00 91.12 181 THR A CA 1
ATOM 1427 C C . THR A 1 181 ? 2.375 7.452 17.098 1.00 91.12 181 THR A C 1
ATOM 1429 O O . THR A 1 181 ? 2.426 7.880 15.948 1.00 91.12 181 THR A O 1
ATOM 1432 N N . THR A 1 182 ? 3.471 7.166 17.803 1.00 92.75 182 THR A N 1
ATOM 1433 C CA . THR A 1 182 ? 4.842 7.411 17.324 1.00 92.75 182 THR A CA 1
ATOM 1434 C C . THR A 1 182 ? 5.132 6.628 16.039 1.00 92.75 182 THR A C 1
ATOM 1436 O O . THR A 1 182 ? 5.670 7.169 15.074 1.00 92.75 182 THR A O 1
ATOM 1439 N N . LEU A 1 183 ? 4.727 5.354 15.977 1.00 94.81 183 LEU A N 1
ATOM 1440 C CA . LEU A 1 183 ? 4.895 4.530 14.776 1.00 94.81 183 LEU A CA 1
ATOM 1441 C C . LEU A 1 183 ? 4.058 5.060 13.597 1.00 94.81 183 LEU A C 1
ATOM 1443 O O . LEU A 1 183 ? 4.510 5.006 12.454 1.00 94.81 183 LEU A O 1
ATOM 1447 N N . LEU A 1 184 ? 2.864 5.606 13.844 1.00 93.06 184 LEU A N 1
ATOM 1448 C CA . LEU A 1 184 ? 2.048 6.226 12.792 1.00 93.06 184 LEU A CA 1
ATOM 1449 C C . LEU A 1 184 ? 2.665 7.519 12.261 1.00 93.06 184 LEU A C 1
ATOM 1451 O O . LEU A 1 184 ? 2.693 7.734 11.047 1.00 93.06 184 LEU A O 1
ATOM 1455 N N . GLU A 1 185 ? 3.196 8.358 13.148 1.00 91.75 185 GLU A N 1
ATOM 1456 C CA . GLU A 1 185 ? 3.938 9.558 12.760 1.00 91.75 185 GLU A CA 1
ATOM 1457 C C . GLU A 1 185 ? 5.158 9.201 11.914 1.00 91.75 185 GLU A C 1
ATOM 1459 O O . GLU A 1 185 ? 5.389 9.828 10.884 1.00 91.75 185 GLU A O 1
ATOM 1464 N N . PHE A 1 186 ? 5.877 8.136 12.268 1.00 93.31 186 PHE A N 1
ATOM 1465 C CA . PHE A 1 186 ? 7.014 7.657 11.488 1.00 93.31 186 PHE A CA 1
ATOM 1466 C C . PHE A 1 186 ? 6.611 7.157 10.105 1.00 93.31 186 PHE A C 1
ATOM 1468 O O . PHE A 1 186 ? 7.289 7.468 9.130 1.00 93.31 186 PHE A O 1
ATOM 1475 N N . ALA A 1 187 ? 5.503 6.422 9.981 1.00 93.88 187 ALA A N 1
ATOM 1476 C CA . ALA A 1 187 ? 5.001 5.999 8.675 1.00 93.88 187 ALA A CA 1
ATOM 1477 C C . ALA A 1 187 ? 4.674 7.203 7.772 1.00 93.88 187 ALA A C 1
ATOM 1479 O O . ALA A 1 187 ? 5.056 7.220 6.598 1.00 93.88 187 ALA A O 1
ATOM 1480 N N . ARG A 1 188 ? 4.028 8.237 8.331 1.00 91.56 188 ARG A N 1
ATOM 1481 C CA . ARG A 1 188 ? 3.761 9.504 7.633 1.00 91.56 188 ARG A CA 1
ATOM 1482 C C . ARG A 1 188 ? 5.060 10.201 7.230 1.00 91.56 188 ARG A C 1
ATOM 1484 O O . ARG A 1 188 ? 5.214 10.583 6.073 1.00 91.56 188 ARG A O 1
ATOM 1491 N N . ASP A 1 189 ? 5.983 10.371 8.170 1.00 91.12 189 ASP A N 1
ATOM 1492 C CA . ASP A 1 189 ? 7.201 11.157 7.977 1.00 91.12 189 ASP A CA 1
ATOM 1493 C C . ASP A 1 189 ? 8.180 10.450 7.020 1.00 91.12 189 ASP A C 1
ATOM 1495 O O . ASP A 1 189 ? 8.835 11.107 6.206 1.00 91.12 189 ASP A O 1
ATOM 1499 N N . MET A 1 190 ? 8.208 9.111 7.015 1.00 92.25 190 MET A N 1
ATOM 1500 C CA . MET A 1 190 ? 8.908 8.318 6.001 1.00 92.25 190 MET A CA 1
ATOM 1501 C C . MET A 1 190 ? 8.345 8.565 4.599 1.00 92.25 190 MET A C 1
ATOM 1503 O O . MET A 1 190 ? 9.126 8.774 3.673 1.00 92.25 190 MET A O 1
ATOM 1507 N N . ALA A 1 191 ? 7.018 8.560 4.427 1.00 91.69 191 ALA A N 1
ATOM 1508 C CA . ALA A 1 191 ? 6.394 8.800 3.124 1.00 91.69 191 ALA A CA 1
ATOM 1509 C C . ALA A 1 191 ? 6.620 10.238 2.635 1.00 91.69 191 ALA A C 1
ATOM 1511 O O . ALA A 1 191 ? 6.968 10.467 1.479 1.00 91.69 191 ALA A O 1
ATOM 1512 N N . LEU A 1 192 ? 6.492 11.205 3.542 1.00 90.00 192 LEU A N 1
ATOM 1513 C CA . LEU A 1 192 ? 6.754 12.612 3.272 1.00 90.00 192 LEU A CA 1
ATOM 1514 C C . LEU A 1 192 ? 8.187 12.860 2.799 1.00 90.00 192 LEU A C 1
ATOM 1516 O O . LEU A 1 192 ? 8.415 13.553 1.805 1.00 90.00 192 LEU A O 1
ATOM 1520 N N . SER A 1 193 ? 9.153 12.303 3.527 1.00 89.81 193 SER A N 1
ATOM 1521 C CA . SER A 1 193 ? 10.570 12.511 3.237 1.00 89.81 193 SER A CA 1
ATOM 1522 C C . SER A 1 193 ? 11.011 11.756 1.983 1.00 89.81 193 SER A C 1
ATOM 1524 O O . SER A 1 193 ? 11.942 12.200 1.318 1.00 89.81 193 SER A O 1
ATOM 1526 N N . TRP A 1 194 ? 10.331 10.662 1.621 1.00 91.12 194 TRP A N 1
ATOM 1527 C CA . TRP A 1 194 ? 10.543 9.953 0.354 1.00 91.12 194 TRP A CA 1
ATOM 1528 C C . TRP A 1 194 ? 10.225 10.844 -0.850 1.00 91.12 194 TRP A C 1
ATOM 1530 O O . TRP A 1 194 ? 10.953 10.868 -1.844 1.00 91.12 194 TRP A O 1
ATOM 1540 N N . ASP A 1 195 ? 9.145 11.613 -0.745 1.00 86.69 195 ASP A N 1
ATOM 1541 C CA . ASP A 1 195 ? 8.695 12.530 -1.790 1.00 86.69 195 ASP A CA 1
ATOM 1542 C C . ASP A 1 195 ? 9.377 13.902 -1.741 1.00 86.69 195 ASP A C 1
ATOM 1544 O O . ASP A 1 195 ? 9.122 14.732 -2.612 1.00 86.69 195 ASP A O 1
ATOM 1548 N N . SER A 1 196 ? 10.258 14.142 -0.764 1.00 82.38 196 SER A N 1
ATOM 1549 C CA . SER A 1 196 ? 10.936 15.428 -0.556 1.00 82.38 196 SER A CA 1
ATOM 1550 C C . SER A 1 196 ? 9.946 16.606 -0.446 1.00 82.38 196 SER A C 1
ATOM 1552 O O . SER A 1 196 ? 10.206 17.696 -0.953 1.00 82.38 196 SER A O 1
ATOM 1554 N N . ASN A 1 197 ? 8.794 16.374 0.200 1.00 73.44 197 ASN A N 1
ATOM 1555 C CA . ASN A 1 197 ? 7.658 17.301 0.279 1.00 73.44 197 ASN A CA 1
ATOM 1556 C C . ASN A 1 197 ? 7.432 17.875 1.696 1.00 73.44 197 ASN A C 1
ATOM 1558 O O . ASN A 1 197 ? 8.050 17.447 2.669 1.00 73.44 197 ASN A O 1
ATOM 1562 N N . HIS A 1 198 ? 6.532 18.861 1.812 1.00 63.50 198 HIS A N 1
ATOM 1563 C CA . HIS A 1 198 ? 6.166 19.516 3.079 1.00 63.50 198 HIS A CA 1
ATOM 1564 C C . HIS A 1 198 ? 5.068 18.756 3.855 1.00 63.50 198 HIS A C 1
ATOM 1566 O O . HIS A 1 198 ? 4.268 18.018 3.275 1.00 63.50 198 HIS A O 1
ATOM 1572 N N . LYS A 1 199 ? 5.010 18.975 5.181 1.00 62.50 199 LYS A N 1
ATOM 1573 C CA . LYS A 1 199 ? 4.185 18.217 6.154 1.00 62.50 199 LYS A CA 1
ATOM 1574 C C . LYS A 1 199 ? 2.680 18.342 5.984 1.00 62.50 199 LYS A C 1
ATOM 1576 O O . LYS A 1 199 ? 1.959 17.385 6.242 1.00 62.50 199 LYS A O 1
ATOM 1581 N N . GLU A 1 200 ? 2.220 19.479 5.490 1.00 62.19 200 GLU A N 1
ATOM 1582 C CA . GLU A 1 200 ? 0.796 19.821 5.417 1.00 62.19 200 GLU A CA 1
ATOM 1583 C C . GLU A 1 200 ? 0.003 18.942 4.433 1.00 62.19 200 GLU A C 1
ATOM 1585 O O . GLU A 1 200 ? -1.214 18.841 4.539 1.00 62.19 200 GLU A O 1
ATOM 1590 N N . GLY A 1 201 ? 0.686 18.247 3.516 1.00 73.62 201 GLY A N 1
ATOM 1591 C CA . GLY A 1 201 ? 0.060 17.380 2.517 1.00 73.62 201 GLY A CA 1
ATOM 1592 C C . GLY A 1 201 ? 0.040 15.888 2.853 1.00 73.62 201 GLY A C 1
ATOM 1593 O O . GLY A 1 201 ? -0.330 15.115 1.973 1.00 73.62 201 GLY A O 1
ATOM 1594 N N . TYR A 1 202 ? 0.473 15.471 4.051 1.00 85.75 202 TYR A N 1
ATOM 1595 C CA . TYR A 1 202 ? 0.606 14.059 4.433 1.00 85.75 202 TYR A CA 1
ATOM 1596 C C . TYR A 1 202 ? -0.125 13.728 5.731 1.00 85.75 202 TYR A C 1
ATOM 1598 O O . TYR A 1 202 ? -0.001 14.436 6.732 1.00 85.75 202 TYR A O 1
ATOM 1606 N N . ALA A 1 203 ? -0.824 12.593 5.741 1.00 86.94 203 ALA A N 1
ATOM 1607 C CA . ALA A 1 203 ? -1.412 12.036 6.952 1.00 86.94 203 ALA A CA 1
ATOM 1608 C C . ALA A 1 203 ? -1.233 10.521 7.027 1.00 86.94 203 ALA A C 1
ATOM 1610 O O . ALA A 1 203 ? -0.997 9.859 6.017 1.00 86.94 203 ALA A O 1
ATOM 1611 N N . ALA A 1 204 ? -1.359 9.969 8.230 1.00 90.38 204 ALA A N 1
ATOM 1612 C CA . ALA A 1 204 ? -1.427 8.529 8.438 1.00 90.38 204 ALA A CA 1
ATOM 1613 C C . ALA A 1 204 ? -2.490 8.189 9.480 1.00 90.38 204 ALA A C 1
ATOM 1615 O O . ALA A 1 204 ? -2.664 8.918 10.461 1.00 90.38 204 ALA A O 1
ATOM 1616 N N . ASN A 1 205 ? -3.188 7.077 9.273 1.00 90.94 205 ASN A N 1
ATOM 1617 C CA . ASN A 1 205 ? -4.112 6.531 10.255 1.00 90.94 205 ASN A CA 1
ATOM 1618 C C . ASN A 1 205 ? -3.970 5.013 10.368 1.00 90.94 205 ASN A C 1
ATOM 1620 O O . ASN A 1 205 ? -3.376 4.348 9.515 1.00 90.94 205 ASN A O 1
ATOM 1624 N N . LEU A 1 206 ? -4.521 4.486 11.453 1.00 91.62 206 LEU A N 1
ATOM 1625 C CA . LEU A 1 206 ? -4.630 3.062 11.704 1.00 91.62 206 LEU A CA 1
ATOM 1626 C C . LEU A 1 206 ? -6.099 2.677 11.726 1.00 91.62 206 LEU A C 1
ATOM 1628 O O . LEU A 1 206 ? -6.865 3.217 12.529 1.00 91.62 206 LEU A O 1
ATOM 1632 N N . MET A 1 207 ? -6.476 1.720 10.887 1.00 91.94 207 MET A N 1
ATOM 1633 C CA . MET A 1 207 ? -7.799 1.112 10.930 1.00 91.94 207 MET A CA 1
ATOM 1634 C C . MET A 1 207 ? -7.730 -0.264 11.579 1.00 91.94 207 MET A C 1
ATOM 1636 O O . MET A 1 207 ? -7.036 -1.141 11.069 1.00 91.94 207 MET A O 1
ATOM 1640 N N . LEU A 1 208 ? -8.447 -0.466 12.683 1.00 90.88 208 LEU A N 1
ATOM 1641 C CA . LEU A 1 208 ? -8.550 -1.777 13.327 1.00 90.88 208 LEU A CA 1
ATOM 1642 C C . LEU A 1 208 ? -9.663 -2.594 12.675 1.00 90.88 208 LEU A C 1
ATOM 1644 O O . LEU A 1 208 ? -10.692 -2.046 12.274 1.00 90.88 208 LEU A O 1
ATOM 1648 N N . TYR A 1 209 ? -9.454 -3.905 12.585 1.00 90.00 209 TYR A N 1
ATOM 1649 C CA . TYR A 1 209 ? -10.474 -4.827 12.103 1.00 90.00 209 TYR A CA 1
ATOM 1650 C C . TYR A 1 209 ? -11.356 -5.315 13.251 1.00 90.00 209 TYR A C 1
ATOM 1652 O O . TYR A 1 209 ? -10.857 -5.786 14.273 1.00 90.00 209 TYR A O 1
ATOM 1660 N N . ALA A 1 210 ? -12.672 -5.251 13.059 1.00 87.25 210 ALA A N 1
ATOM 1661 C CA . ALA A 1 210 ? -13.649 -5.827 13.972 1.00 87.25 210 ALA A CA 1
ATOM 1662 C C . ALA A 1 210 ? -14.532 -6.843 13.231 1.00 87.25 210 ALA A C 1
ATOM 1664 O O . ALA A 1 210 ? -15.184 -6.467 12.250 1.00 87.25 210 ALA A O 1
ATOM 1665 N N . PRO A 1 211 ? -14.618 -8.105 13.688 1.00 87.25 211 PRO A N 1
ATOM 1666 C CA . PRO A 1 211 ? -15.494 -9.091 13.068 1.00 87.25 211 PRO A CA 1
ATOM 1667 C C . PRO A 1 211 ? -16.974 -8.733 13.261 1.00 87.25 211 PRO A C 1
ATOM 1669 O O . PRO A 1 211 ? -17.363 -8.080 14.235 1.00 87.25 211 PRO A O 1
ATOM 1672 N N . SER A 1 212 ? -17.819 -9.207 12.344 1.00 86.19 212 SER A N 1
ATOM 1673 C CA . SER A 1 212 ? -19.267 -8.982 12.370 1.00 86.19 212 SER A CA 1
ATOM 1674 C C . SER A 1 212 ? -19.916 -9.650 13.594 1.00 86.19 212 SER A C 1
ATOM 1676 O O . SER A 1 212 ? -20.228 -10.840 13.616 1.00 86.19 212 SER A O 1
ATOM 1678 N N . THR A 1 213 ? -20.132 -8.865 14.651 1.00 84.44 213 THR A N 1
ATOM 1679 C CA . THR A 1 213 ? -20.773 -9.287 15.908 1.00 84.44 213 THR A CA 1
ATOM 1680 C C . THR A 1 213 ? -21.991 -8.419 16.223 1.00 84.44 213 THR A C 1
ATOM 1682 O O . THR A 1 213 ? -22.235 -7.400 15.579 1.00 84.44 213 THR A O 1
ATOM 1685 N N . LEU A 1 214 ? -22.790 -8.807 17.227 1.00 79.81 214 LEU A N 1
ATOM 1686 C CA . LEU A 1 214 ? -23.935 -7.993 17.660 1.00 79.81 214 LEU A CA 1
ATOM 1687 C C . LEU A 1 214 ? -23.492 -6.610 18.171 1.00 79.81 214 LEU A C 1
ATOM 1689 O O . LEU A 1 214 ? -24.128 -5.613 17.851 1.00 79.81 214 LEU A O 1
ATOM 1693 N N . LYS A 1 215 ? -22.368 -6.547 18.899 1.00 81.25 215 LYS A N 1
ATOM 1694 C CA . LYS A 1 215 ? -21.786 -5.292 19.397 1.00 81.25 215 LYS A CA 1
ATOM 1695 C C . LYS A 1 215 ? -21.399 -4.357 18.248 1.00 81.25 215 LYS A C 1
ATOM 1697 O O . LYS A 1 215 ? -21.722 -3.175 18.282 1.00 81.25 215 LYS A O 1
ATOM 1702 N N . ILE A 1 216 ? -20.770 -4.905 17.209 1.00 82.94 216 ILE A N 1
ATOM 1703 C CA . ILE A 1 216 ? -20.383 -4.143 16.016 1.00 82.94 216 ILE A CA 1
ATOM 1704 C C . ILE A 1 216 ? -21.602 -3.666 15.220 1.00 82.94 216 ILE A C 1
ATOM 1706 O O . ILE A 1 216 ? -21.599 -2.542 14.732 1.00 82.94 216 ILE A O 1
ATOM 1710 N N . ALA A 1 217 ? -22.682 -4.446 15.150 1.00 83.62 217 ALA A N 1
ATOM 1711 C CA . ALA A 1 217 ? -23.922 -3.982 14.526 1.00 83.62 217 ALA A CA 1
ATOM 1712 C C . ALA A 1 217 ? -24.520 -2.756 15.248 1.00 83.62 217 ALA A C 1
ATOM 1714 O O . ALA A 1 217 ? -24.972 -1.817 14.593 1.00 83.62 217 ALA A O 1
ATOM 1715 N N . THR A 1 218 ? -24.483 -2.727 16.586 1.00 84.44 218 THR A N 1
ATOM 1716 C CA . THR A 1 218 ? -24.911 -1.557 17.374 1.00 84.44 218 THR A CA 1
ATOM 1717 C C . THR A 1 218 ? -24.028 -0.340 17.103 1.00 84.44 218 THR A C 1
ATOM 1719 O O . THR A 1 218 ? -24.547 0.756 16.909 1.00 84.44 218 THR A O 1
ATOM 1722 N N . TYR A 1 219 ? -22.714 -0.543 17.013 1.00 83.62 219 TYR A N 1
ATOM 1723 C CA . TYR A 1 219 ? -21.756 0.515 16.695 1.00 83.62 219 TYR A CA 1
ATOM 1724 C C . TYR A 1 219 ? -21.983 1.118 15.298 1.00 83.62 219 TYR A C 1
ATOM 1726 O O . TYR A 1 219 ? -22.058 2.334 15.142 1.00 83.62 219 TYR A O 1
ATOM 1734 N N . ILE A 1 220 ? -22.202 0.279 14.279 1.00 86.50 220 ILE A N 1
ATOM 1735 C CA . ILE A 1 220 ? -22.550 0.739 12.923 1.00 86.50 220 ILE A CA 1
ATOM 1736 C C . ILE A 1 220 ? -23.856 1.538 12.941 1.00 86.50 220 ILE A C 1
ATOM 1738 O O . ILE A 1 220 ? -23.960 2.565 12.278 1.00 86.50 220 ILE A O 1
ATOM 1742 N N . LYS A 1 221 ? -24.854 1.090 13.713 1.00 88.06 221 LYS A N 1
ATOM 1743 C CA . LYS A 1 221 ? -26.136 1.791 13.843 1.00 88.06 221 LYS A CA 1
ATOM 1744 C C . LYS A 1 221 ? -25.963 3.199 14.420 1.00 88.06 221 LYS A C 1
ATOM 1746 O O . LYS A 1 221 ? -26.614 4.115 13.925 1.00 88.06 221 LYS A O 1
ATOM 1751 N N . ALA A 1 222 ? -25.101 3.374 15.421 1.00 86.25 222 ALA A N 1
ATOM 1752 C CA . ALA A 1 222 ? -24.822 4.681 16.018 1.00 86.25 222 ALA A CA 1
ATOM 1753 C C . ALA A 1 222 ? -24.194 5.668 15.011 1.00 86.25 222 ALA A C 1
ATOM 1755 O O . ALA A 1 222 ? -24.500 6.857 15.042 1.00 86.25 222 ALA A O 1
ATOM 1756 N N . HIS A 1 223 ? -23.394 5.166 14.064 1.00 86.38 223 HIS A N 1
ATOM 1757 C CA . HIS A 1 223 ? -22.670 5.969 13.067 1.00 86.38 223 HIS A CA 1
ATOM 1758 C C . HIS A 1 223 ? -23.204 5.822 11.629 1.00 86.38 223 HIS A C 1
ATOM 1760 O O . HIS A 1 223 ? -22.503 6.133 10.660 1.00 86.38 223 HIS A O 1
ATOM 1766 N N . TRP A 1 224 ? -24.447 5.351 11.469 1.00 87.88 224 TRP A N 1
ATOM 1767 C CA . TRP A 1 224 ? -25.024 5.005 10.165 1.00 87.88 224 TRP A CA 1
ATOM 1768 C C . TRP A 1 224 ? -25.077 6.203 9.217 1.00 87.88 224 TRP A C 1
ATOM 1770 O O . TRP A 1 224 ? -24.619 6.116 8.083 1.00 87.88 224 TRP A O 1
ATOM 1780 N N . ASN A 1 225 ? -25.562 7.350 9.693 1.00 86.31 225 ASN A N 1
ATOM 1781 C CA . ASN A 1 225 ? -25.801 8.525 8.851 1.00 86.31 225 ASN A CA 1
ATOM 1782 C C . ASN A 1 225 ? -24.549 8.994 8.090 1.00 86.31 225 ASN A C 1
ATOM 1784 O O . ASN A 1 225 ? -24.674 9.458 6.964 1.00 86.31 225 ASN A O 1
ATOM 1788 N N . GLN A 1 226 ? -23.350 8.831 8.657 1.00 82.81 226 GLN A N 1
ATOM 1789 C CA . GLN A 1 226 ? -22.097 9.272 8.026 1.00 82.81 226 GLN A CA 1
ATOM 1790 C C . GLN A 1 226 ? -21.427 8.203 7.155 1.00 82.81 226 GLN A C 1
ATOM 1792 O O . GLN A 1 226 ? -20.555 8.542 6.361 1.00 82.81 226 GLN A O 1
ATOM 1797 N N . ASN A 1 227 ? -21.784 6.927 7.330 1.00 87.62 227 ASN A N 1
ATOM 1798 C CA . ASN A 1 227 ? -21.077 5.806 6.704 1.00 87.62 227 ASN A CA 1
ATOM 1799 C C . ASN A 1 227 ? -21.969 4.948 5.796 1.00 87.62 227 ASN A C 1
ATOM 1801 O O . ASN A 1 227 ? -21.445 4.099 5.079 1.00 87.62 227 ASN A O 1
ATOM 1805 N N . HIS A 1 228 ? -23.293 5.145 5.811 1.00 89.38 228 HIS A N 1
ATOM 1806 C CA . HIS A 1 228 ? -24.260 4.318 5.083 1.00 89.38 228 HIS A CA 1
ATOM 1807 C C . HIS A 1 228 ? -23.938 4.180 3.592 1.00 89.38 228 HIS A C 1
ATOM 1809 O O . HIS A 1 228 ? -24.138 3.100 3.046 1.00 89.38 228 HIS A O 1
ATOM 1815 N N . MET A 1 229 ? -23.366 5.215 2.960 1.00 88.44 229 MET A N 1
ATOM 1816 C CA . MET A 1 229 ? -22.994 5.173 1.544 1.00 88.44 229 MET A CA 1
ATOM 1817 C C . MET A 1 229 ? -22.013 4.041 1.209 1.00 88.44 229 MET A C 1
ATOM 1819 O O . MET A 1 229 ? -22.019 3.546 0.087 1.00 88.44 229 MET A O 1
ATOM 1823 N N . PHE A 1 230 ? -21.193 3.591 2.165 1.00 89.00 230 PHE A N 1
ATOM 1824 C CA . PHE A 1 230 ? -20.221 2.521 1.947 1.00 89.00 230 PHE A CA 1
ATOM 1825 C C . PHE A 1 230 ? -20.817 1.121 2.076 1.00 89.00 230 PHE A C 1
ATOM 1827 O O . PHE A 1 230 ? -20.113 0.163 1.772 1.00 89.00 230 PHE A O 1
ATOM 1834 N N . PHE A 1 231 ? -22.066 0.978 2.519 1.00 88.69 231 PHE A N 1
ATOM 1835 C CA . PHE A 1 231 ? -22.712 -0.315 2.714 1.00 88.69 231 PHE A CA 1
ATOM 1836 C C . PHE A 1 231 ? -23.740 -0.593 1.610 1.00 88.69 231 PHE A C 1
ATOM 1838 O O . PHE A 1 231 ? -24.503 0.279 1.210 1.00 88.69 231 PHE A O 1
ATOM 1845 N N . ASP A 1 232 ? -23.810 -1.852 1.181 1.00 84.75 232 ASP A N 1
ATOM 1846 C CA . ASP A 1 232 ? -24.846 -2.390 0.276 1.00 84.75 232 ASP A CA 1
ATOM 1847 C C . ASP A 1 232 ? -26.231 -2.500 0.969 1.00 84.75 232 ASP A C 1
ATOM 1849 O O . ASP A 1 232 ? -27.276 -2.722 0.359 1.00 84.75 232 ASP A O 1
ATOM 1853 N N . ALA A 1 233 ? -26.257 -2.351 2.295 1.00 85.12 233 ALA A N 1
ATOM 1854 C CA . ALA A 1 233 ? -27.464 -2.438 3.102 1.00 85.12 233 ALA A CA 1
ATOM 1855 C C . ALA A 1 233 ? -28.275 -1.135 3.059 1.00 85.12 233 ALA A C 1
ATOM 1857 O O . ALA A 1 233 ? -27.768 -0.062 3.361 1.00 85.12 233 ALA A O 1
ATOM 1858 N N . ASN A 1 234 ? -29.591 -1.246 2.869 1.00 83.38 234 ASN A N 1
ATOM 1859 C CA . ASN A 1 234 ? -30.502 -0.093 2.953 1.00 83.38 234 ASN A CA 1
ATOM 1860 C C . ASN A 1 234 ? -30.817 0.342 4.397 1.00 83.38 234 ASN A C 1
ATOM 1862 O O . ASN A 1 234 ? -31.501 1.339 4.617 1.00 83.38 234 ASN A O 1
ATOM 1866 N N . ASN A 1 235 ? -30.409 -0.442 5.399 1.00 84.62 235 ASN A N 1
ATOM 1867 C CA . ASN A 1 235 ? -30.636 -0.136 6.809 1.00 84.62 235 ASN A CA 1
ATOM 1868 C C . ASN A 1 235 ? -29.562 -0.789 7.699 1.00 84.62 235 ASN A C 1
ATOM 1870 O O . ASN A 1 235 ? -29.088 -1.886 7.373 1.00 84.62 235 ASN A O 1
ATOM 1874 N N . PRO A 1 236 ? -29.248 -0.196 8.867 1.00 84.31 236 PRO A N 1
ATOM 1875 C CA . PRO A 1 236 ? -28.169 -0.668 9.737 1.00 84.31 236 PRO A CA 1
ATOM 1876 C C . PRO A 1 236 ? -28.403 -2.074 10.310 1.00 84.31 236 PRO A C 1
ATOM 1878 O O . PRO A 1 236 ? -27.450 -2.778 10.632 1.00 84.31 236 PRO A O 1
ATOM 1881 N N . TYR A 1 237 ? -29.658 -2.525 10.417 1.00 83.31 237 TYR A N 1
ATOM 1882 C CA . TYR A 1 237 ? -29.990 -3.839 10.983 1.00 83.31 237 TYR A CA 1
ATOM 1883 C C . TYR A 1 237 ? -29.614 -4.996 10.053 1.00 83.31 237 TYR A C 1
ATOM 1885 O O . TYR A 1 237 ? -29.276 -6.084 10.518 1.00 83.31 237 TYR A O 1
ATOM 1893 N N . SER A 1 238 ? -29.656 -4.762 8.741 1.00 84.75 238 SER A N 1
ATOM 1894 C CA . SER A 1 238 ? -29.335 -5.768 7.723 1.00 84.75 238 SER A CA 1
ATOM 1895 C C . SER A 1 238 ? -27.836 -5.912 7.432 1.00 84.75 238 SER A C 1
ATOM 1897 O O . SER A 1 238 ? -27.416 -6.952 6.926 1.00 84.75 238 SER A O 1
ATOM 1899 N N . VAL A 1 239 ? -27.021 -4.927 7.829 1.00 85.69 239 VAL A N 1
ATOM 1900 C CA . VAL A 1 239 ? -25.574 -4.869 7.552 1.00 85.69 239 VAL A CA 1
ATOM 1901 C C . VAL A 1 239 ? -24.839 -6.109 8.046 1.00 85.69 239 VAL A C 1
ATOM 1903 O O . VAL A 1 239 ? -24.025 -6.671 7.320 1.00 85.69 239 VAL A O 1
ATOM 1906 N N . LYS A 1 240 ? -25.155 -6.579 9.260 1.00 86.25 240 LYS A N 1
ATOM 1907 C CA . LYS A 1 240 ? -24.461 -7.708 9.901 1.00 86.25 240 LYS A CA 1
ATOM 1908 C C . LYS A 1 240 ? -24.428 -8.961 9.016 1.00 86.25 240 LYS A C 1
ATOM 1910 O O . LYS A 1 240 ? -23.445 -9.694 9.042 1.00 86.25 240 LYS A O 1
ATOM 1915 N N . ALA A 1 241 ? -25.494 -9.212 8.253 1.00 85.62 241 ALA A N 1
ATOM 1916 C CA . ALA A 1 241 ? -25.607 -10.385 7.388 1.00 85.62 241 ALA A CA 1
ATOM 1917 C C . ALA A 1 241 ? -24.828 -10.251 6.067 1.00 85.62 241 ALA A C 1
ATOM 1919 O O . ALA A 1 241 ? -24.605 -11.257 5.394 1.00 85.62 241 ALA A O 1
ATOM 1920 N N . GLN A 1 242 ? -24.434 -9.030 5.701 1.00 87.75 242 GLN A N 1
ATOM 1921 C CA . GLN A 1 242 ? -23.832 -8.694 4.412 1.00 87.75 242 GLN A CA 1
ATOM 1922 C C . GLN A 1 242 ? -22.320 -8.452 4.483 1.00 87.75 242 GLN A C 1
ATOM 1924 O O . GLN A 1 242 ? -21.694 -8.308 3.438 1.00 87.75 242 GLN A O 1
ATOM 1929 N N . ILE A 1 243 ? -21.725 -8.422 5.678 1.00 90.75 243 ILE A N 1
ATOM 1930 C CA . ILE A 1 243 ? -20.299 -8.133 5.876 1.00 90.75 243 ILE A CA 1
ATOM 1931 C C . ILE A 1 243 ? -19.629 -9.194 6.750 1.00 90.75 243 ILE A C 1
ATOM 1933 O O . ILE A 1 243 ? -20.253 -9.754 7.653 1.00 90.75 243 ILE A O 1
ATOM 1937 N N . SER A 1 244 ? -18.339 -9.420 6.517 1.00 90.94 244 SER A N 1
ATOM 1938 C CA . SER A 1 244 ? -17.483 -10.241 7.385 1.00 90.94 244 SER A CA 1
ATOM 1939 C C . SER A 1 244 ? -17.071 -9.472 8.638 1.00 90.94 244 SER A C 1
ATOM 1941 O O . SER A 1 244 ? -16.957 -10.027 9.731 1.00 90.94 244 SER A O 1
ATOM 1943 N N . GLY A 1 245 ? -16.894 -8.161 8.487 1.00 90.38 245 GLY A N 1
ATOM 1944 C CA . GLY A 1 245 ? -16.500 -7.254 9.549 1.00 90.38 245 GLY A CA 1
ATOM 1945 C C . GLY A 1 245 ? -16.374 -5.826 9.040 1.00 90.38 245 GLY A C 1
ATOM 1946 O O . GLY A 1 245 ? -16.771 -5.512 7.915 1.00 90.38 245 GLY A O 1
ATOM 1947 N N . ILE A 1 246 ? -15.813 -4.964 9.877 1.00 91.19 246 ILE A N 1
ATOM 1948 C CA . ILE A 1 246 ? -15.546 -3.565 9.550 1.00 91.19 246 ILE A CA 1
ATOM 1949 C C . ILE A 1 246 ? -14.091 -3.204 9.823 1.00 91.19 246 ILE A C 1
ATOM 1951 O O . ILE A 1 246 ? -13.452 -3.763 10.714 1.00 91.19 246 ILE A O 1
ATOM 1955 N N . LEU A 1 247 ? -13.606 -2.219 9.080 1.00 91.44 247 LEU A N 1
ATOM 1956 C CA . LEU A 1 247 ? -12.434 -1.426 9.414 1.00 91.44 247 LEU A CA 1
ATOM 1957 C C . LEU A 1 247 ? -12.907 -0.079 9.948 1.00 91.44 247 LEU A C 1
ATOM 1959 O O . LEU A 1 247 ? -13.748 0.565 9.325 1.00 91.44 247 LEU A O 1
ATOM 1963 N N . TYR A 1 248 ? -12.369 0.346 11.085 1.00 88.62 248 TYR A N 1
ATOM 1964 C CA . TYR A 1 248 ? -12.680 1.647 11.673 1.00 88.62 248 TYR A CA 1
ATOM 1965 C C . TYR A 1 248 ? -11.404 2.345 12.135 1.00 88.62 248 TYR A C 1
ATOM 1967 O O . TYR A 1 248 ? -10.459 1.695 12.587 1.00 88.62 248 TYR A O 1
ATOM 1975 N N . VAL A 1 249 ? -11.362 3.670 12.004 1.00 87.06 249 VAL A N 1
ATOM 1976 C CA . VAL A 1 249 ? -10.190 4.471 12.385 1.00 87.06 249 VAL A CA 1
ATOM 1977 C C . VAL A 1 249 ? -10.022 4.460 13.904 1.00 87.06 249 VAL A C 1
ATOM 1979 O O . VAL A 1 249 ? -10.871 4.966 14.630 1.00 87.06 249 VAL A O 1
ATOM 1982 N N . ALA A 1 250 ? -8.908 3.906 14.379 1.00 86.12 250 ALA A N 1
ATOM 1983 C CA . ALA A 1 250 ? -8.588 3.806 15.803 1.00 86.12 250 ALA A CA 1
ATOM 1984 C C . ALA A 1 250 ? -7.505 4.793 16.250 1.00 86.12 250 ALA A C 1
ATOM 1986 O O . ALA A 1 250 ? -7.407 5.098 17.437 1.00 86.12 250 ALA A O 1
ATOM 1987 N N . ALA A 1 251 ? -6.689 5.294 15.325 1.00 86.69 251 ALA A N 1
ATOM 1988 C CA . ALA A 1 251 ? -5.650 6.279 15.604 1.00 86.69 251 ALA A CA 1
ATOM 1989 C C . ALA A 1 251 ? -5.337 7.098 14.350 1.00 86.69 251 ALA A C 1
ATOM 1991 O O . ALA A 1 251 ? -5.444 6.586 13.234 1.00 86.69 251 ALA A O 1
ATOM 1992 N N . SER A 1 252 ? -4.947 8.359 14.528 1.00 86.31 252 SER A N 1
ATOM 1993 C CA . SER A 1 252 ? -4.612 9.282 13.440 1.00 86.31 252 SER A CA 1
ATOM 1994 C C . SER A 1 252 ? -3.472 10.204 13.858 1.00 86.31 252 SER A C 1
ATOM 1996 O O . SER A 1 252 ? -3.550 10.860 14.892 1.00 86.31 252 SER A O 1
ATOM 1998 N N . ALA A 1 253 ? -2.434 10.301 13.028 1.00 82.44 253 ALA A N 1
ATOM 1999 C CA . ALA A 1 253 ? -1.262 11.139 13.293 1.00 82.44 253 ALA A CA 1
ATOM 2000 C C . ALA A 1 253 ? -1.522 12.649 13.100 1.00 82.44 253 ALA A C 1
ATOM 2002 O O . ALA A 1 253 ? -0.649 13.467 13.386 1.00 82.44 253 ALA A O 1
ATOM 2003 N N . ASN A 1 254 ? -2.687 13.026 12.562 1.00 74.31 254 ASN A N 1
ATOM 2004 C CA . ASN A 1 254 ? -3.010 14.405 12.177 1.00 74.31 254 ASN A CA 1
ATOM 2005 C C . ASN A 1 254 ? -4.232 14.967 12.921 1.00 74.31 254 ASN A C 1
ATOM 2007 O O . ASN A 1 254 ? -4.702 16.048 12.584 1.00 74.31 254 ASN A O 1
ATOM 2011 N N . SER A 1 255 ? -4.771 14.241 13.900 1.00 64.50 255 SER A N 1
ATOM 2012 C CA . SER A 1 255 ? -5.907 14.706 14.696 1.00 64.50 255 SER A CA 1
ATOM 2013 C C . SER A 1 255 ? -5.461 15.273 16.045 1.00 64.50 255 SER A C 1
ATOM 2015 O O . SER A 1 255 ? -4.496 14.786 16.627 1.00 64.50 255 SER A O 1
ATOM 2017 N N . GLU A 1 256 ? -6.219 16.243 16.571 1.00 53.75 256 GLU A N 1
ATOM 2018 C CA . GLU A 1 256 ? -6.101 16.744 17.951 1.00 53.75 256 GLU A CA 1
ATOM 2019 C C . GLU A 1 256 ? -6.196 15.623 18.999 1.00 53.75 256 GLU A C 1
ATOM 2021 O O . GLU A 1 256 ? -5.574 15.701 20.055 1.00 53.75 256 GLU A O 1
ATOM 2026 N N . THR A 1 257 ? -6.943 14.554 18.692 1.00 57.31 257 THR A N 1
ATOM 2027 C CA . THR A 1 257 ? -6.949 13.306 19.465 1.00 57.31 257 THR A CA 1
ATOM 2028 C C . THR A 1 257 ? -6.265 12.220 18.643 1.00 57.31 257 THR A C 1
ATOM 2030 O O . THR A 1 257 ? -6.795 11.732 17.646 1.00 57.31 257 THR A O 1
ATOM 2033 N N . THR A 1 258 ? -5.044 11.866 19.036 1.00 66.69 258 THR A N 1
ATOM 2034 C CA . THR A 1 258 ? -4.174 10.974 18.255 1.00 66.69 258 THR A CA 1
ATOM 2035 C C . THR A 1 258 ? -4.604 9.505 18.308 1.00 66.69 258 THR A C 1
ATOM 2037 O O . THR A 1 258 ? -4.330 8.748 17.374 1.00 66.69 258 THR A O 1
ATOM 2040 N N . PHE A 1 259 ? -5.336 9.100 19.354 1.00 73.06 259 PHE A N 1
ATOM 2041 C CA . PHE A 1 259 ? -5.812 7.731 19.551 1.00 73.06 259 PHE A CA 1
ATOM 2042 C C . PHE A 1 259 ? -7.260 7.685 20.065 1.00 73.06 259 PHE A C 1
ATOM 2044 O O . PHE A 1 259 ? -7.573 8.206 21.134 1.00 73.06 259 PHE A O 1
ATOM 2051 N N . TYR A 1 260 ? -8.128 7.004 19.319 1.00 65.25 260 TYR A N 1
ATOM 2052 C CA . TYR A 1 260 ? -9.557 6.820 19.596 1.00 65.25 260 TYR A CA 1
ATOM 2053 C C . TYR A 1 260 ? -9.853 5.456 20.243 1.00 65.25 260 TYR A C 1
ATOM 2055 O O . TYR A 1 260 ? -10.782 5.314 21.041 1.00 65.25 260 TYR A O 1
ATOM 2063 N N . GLY A 1 261 ? -9.037 4.439 19.940 1.00 64.12 261 GLY A N 1
ATOM 2064 C CA . GLY A 1 261 ? -9.251 3.073 20.419 1.00 64.12 261 GLY A CA 1
ATOM 2065 C C . GLY A 1 261 ? -10.614 2.521 19.991 1.00 64.12 261 GLY A C 1
ATOM 2066 O O . GLY A 1 261 ? -11.063 2.762 18.876 1.00 64.12 261 GLY A O 1
ATOM 2067 N N . ARG A 1 262 ? -11.279 1.774 20.883 1.00 61.72 262 ARG A N 1
ATOM 2068 C CA . ARG A 1 262 ? -12.663 1.276 20.700 1.00 61.72 262 ARG A CA 1
ATOM 2069 C C . ARG A 1 262 ? -13.745 2.206 21.268 1.00 61.72 262 ARG A C 1
ATOM 2071 O O . ARG A 1 262 ? -14.910 1.816 21.288 1.00 61.72 262 ARG A O 1
ATOM 2078 N N . LYS A 1 263 ? -13.382 3.377 21.800 1.00 54.94 263 LYS A N 1
ATOM 2079 C CA . LYS A 1 263 ? -14.346 4.275 22.449 1.00 54.94 263 LYS A CA 1
ATOM 2080 C C . LYS A 1 263 ? -15.018 5.171 21.408 1.00 54.94 263 LYS A C 1
ATOM 2082 O O . LYS A 1 263 ? -14.361 5.699 20.516 1.00 54.94 263 LYS A O 1
ATOM 2087 N N . GLU A 1 264 ? -16.334 5.318 21.531 1.00 49.34 264 GLU A N 1
ATOM 2088 C CA . GLU A 1 264 ? -17.128 6.257 20.739 1.00 49.34 264 GLU A CA 1
ATOM 2089 C C . GLU A 1 264 ? -16.654 7.682 21.053 1.00 49.34 264 GLU A C 1
ATOM 2091 O O . GLU A 1 264 ? -16.658 8.103 22.209 1.00 49.34 264 GLU A O 1
ATOM 2096 N N . ASN A 1 265 ? -16.192 8.413 20.039 1.00 52.59 265 ASN A N 1
ATOM 2097 C CA . ASN A 1 265 ? -15.920 9.838 20.170 1.00 52.59 265 ASN A CA 1
ATOM 2098 C C . ASN A 1 265 ? -17.044 10.597 19.463 1.00 52.59 265 ASN A C 1
ATOM 2100 O O . ASN A 1 265 ? -17.091 10.643 18.236 1.00 52.59 265 ASN A O 1
ATOM 2104 N N . GLU A 1 266 ? -17.952 11.193 20.238 1.00 47.62 266 GLU A N 1
ATOM 2105 C CA . GLU A 1 266 ? -19.082 11.969 19.708 1.00 47.62 266 GLU A CA 1
ATOM 2106 C C . GLU A 1 266 ? -18.633 13.159 18.846 1.00 47.62 266 GLU A C 1
ATOM 2108 O O . GLU A 1 266 ? -19.366 13.592 17.960 1.00 47.62 266 GLU A O 1
ATOM 2113 N N . LYS A 1 267 ? -17.418 13.681 19.074 1.00 44.31 267 LYS A N 1
ATOM 2114 C CA . LYS A 1 267 ? -16.904 14.867 18.373 1.00 44.31 267 LYS A CA 1
ATOM 2115 C C . LYS A 1 267 ? -16.265 14.563 17.022 1.00 44.31 267 LYS A C 1
ATOM 2117 O O . LYS A 1 267 ? -16.120 15.483 16.223 1.00 44.31 267 LYS A O 1
ATOM 2122 N N . ASN A 1 268 ? -15.872 13.316 16.758 1.00 54.12 268 ASN A N 1
ATOM 2123 C CA . ASN A 1 268 ? -15.253 12.944 15.489 1.00 54.12 268 ASN A CA 1
ATOM 2124 C C . ASN A 1 268 ? -15.735 11.547 15.069 1.00 54.12 268 ASN A C 1
ATOM 2126 O O . ASN A 1 268 ? -15.176 10.545 15.528 1.00 54.12 268 ASN A O 1
ATOM 2130 N N . PRO A 1 269 ? -16.804 11.458 14.259 1.00 59.50 269 PRO A N 1
ATOM 2131 C CA . PRO A 1 269 ? -17.372 10.176 13.892 1.00 59.50 269 PRO A CA 1
ATOM 2132 C C . PRO A 1 269 ? -16.352 9.362 13.083 1.00 59.50 269 PRO A C 1
ATOM 2134 O O . PRO A 1 269 ? -15.814 9.859 12.090 1.00 59.50 269 PRO A O 1
ATOM 2137 N N . PRO A 1 270 ? -16.069 8.116 13.483 1.00 73.75 270 PRO A N 1
ATOM 2138 C CA . PRO A 1 270 ? -15.058 7.313 12.823 1.00 73.75 270 PRO A CA 1
ATOM 2139 C C . PRO A 1 270 ? -15.534 6.922 11.423 1.00 73.75 270 PRO A C 1
ATOM 2141 O O . PRO A 1 270 ? -16.687 6.535 11.221 1.00 73.75 270 PRO A O 1
ATOM 2144 N N . LEU A 1 271 ? -14.626 7.010 10.449 1.00 84.88 271 LEU A N 1
ATOM 2145 C CA . LEU A 1 271 ? -14.817 6.392 9.142 1.00 84.88 271 LEU A CA 1
ATOM 2146 C C . LEU A 1 271 ? -14.889 4.874 9.340 1.00 84.88 271 LEU A C 1
ATOM 2148 O O . LEU A 1 271 ? -13.957 4.283 9.894 1.00 84.88 271 LEU A O 1
ATOM 2152 N N . ILE A 1 272 ? -15.983 4.267 8.885 1.00 88.25 272 ILE A N 1
ATOM 2153 C CA . ILE A 1 272 ? -16.239 2.830 8.963 1.00 88.25 272 ILE A CA 1
ATOM 2154 C C . ILE A 1 272 ? -16.362 2.285 7.545 1.00 88.25 272 ILE A C 1
ATOM 2156 O O . ILE A 1 272 ? -17.231 2.703 6.782 1.00 88.25 272 ILE A O 1
ATOM 2160 N N . LEU A 1 273 ? -15.514 1.317 7.210 1.00 90.94 273 LEU A N 1
ATOM 2161 C CA . LEU A 1 273 ? -15.496 0.667 5.906 1.00 90.94 273 LEU A CA 1
ATOM 2162 C C . LEU A 1 273 ? -15.841 -0.821 6.056 1.00 90.94 273 LEU A C 1
ATOM 2164 O O . LEU A 1 273 ? -15.201 -1.509 6.857 1.00 90.94 273 LEU A O 1
ATOM 2168 N N . PRO A 1 274 ? -16.822 -1.355 5.311 1.00 91.56 274 PRO A N 1
ATOM 2169 C CA . PRO A 1 274 ? -17.125 -2.778 5.351 1.00 91.56 274 PRO A CA 1
ATOM 2170 C C . PRO A 1 274 ? -16.019 -3.621 4.714 1.00 91.56 274 PRO A C 1
ATOM 2172 O O . PRO A 1 274 ? -15.407 -3.241 3.715 1.00 91.56 274 PRO A O 1
ATOM 2175 N N . VAL A 1 275 ? -15.811 -4.809 5.277 1.00 91.62 275 VAL A N 1
ATOM 2176 C CA . VAL A 1 275 ? -14.915 -5.841 4.749 1.00 91.62 275 VAL A CA 1
ATOM 2177 C C . VAL A 1 275 ? -15.726 -7.097 4.459 1.00 91.62 275 VAL A C 1
ATOM 2179 O O . VAL A 1 275 ? -16.480 -7.573 5.310 1.00 91.62 275 VAL A O 1
ATOM 2182 N N . CYS A 1 276 ? -15.536 -7.648 3.263 1.00 89.75 276 CYS A N 1
ATOM 2183 C CA . CYS A 1 276 ? -16.116 -8.915 2.828 1.00 89.75 276 CYS A CA 1
ATOM 2184 C C . CYS A 1 276 ? -14.976 -9.869 2.453 1.00 89.75 276 CYS A C 1
ATOM 2186 O O . CYS A 1 276 ? -14.230 -9.606 1.508 1.00 89.75 276 CYS A O 1
ATOM 2188 N N . LEU A 1 277 ? -14.808 -10.944 3.221 1.00 89.06 277 LEU A N 1
ATOM 2189 C CA . LEU A 1 277 ? -13.735 -11.919 3.034 1.00 89.06 277 LEU A CA 1
ATOM 2190 C C . LEU A 1 277 ? -14.142 -12.995 2.025 1.00 89.06 277 LEU A C 1
ATOM 2192 O O . LEU A 1 277 ? -15.272 -13.484 2.032 1.00 89.06 277 LEU A O 1
ATOM 2196 N N . ASP A 1 278 ? -13.194 -13.404 1.179 1.00 85.56 278 ASP A N 1
ATOM 2197 C CA . ASP A 1 278 ? -13.422 -14.437 0.157 1.00 85.56 278 ASP A CA 1
ATOM 2198 C C . ASP A 1 278 ? -13.800 -15.796 0.776 1.00 85.56 278 ASP A C 1
ATOM 2200 O O . ASP A 1 278 ? -14.554 -16.567 0.184 1.00 85.56 278 ASP A O 1
ATOM 2204 N N . GLU A 1 279 ? -13.309 -16.084 1.982 1.00 83.19 279 GLU A N 1
ATOM 2205 C CA . GLU A 1 279 ? -13.642 -17.300 2.733 1.00 83.19 279 GLU A CA 1
ATOM 2206 C C . GLU A 1 279 ? -15.125 -17.328 3.140 1.00 83.19 279 GLU A C 1
ATOM 2208 O O . GLU A 1 279 ? -15.790 -18.357 2.994 1.00 83.19 279 GLU A O 1
ATOM 2213 N N . ASP A 1 280 ? -15.668 -16.178 3.549 1.00 82.62 280 ASP A N 1
ATOM 2214 C CA . ASP A 1 280 ? -17.067 -16.033 3.962 1.00 82.62 280 ASP A CA 1
ATOM 2215 C C . ASP A 1 280 ? -18.024 -15.996 2.767 1.00 82.62 280 ASP A C 1
ATOM 2217 O O . ASP A 1 280 ? -19.171 -16.424 2.875 1.00 82.62 280 ASP A O 1
ATOM 2221 N N . LEU A 1 281 ? -17.561 -15.547 1.596 1.00 80.88 281 LEU A N 1
ATOM 2222 C CA . LEU A 1 281 ? -18.339 -15.587 0.350 1.00 80.88 281 LEU A CA 1
ATOM 2223 C C . LEU A 1 281 ? -18.759 -17.014 -0.031 1.00 80.88 281 LEU A C 1
ATOM 2225 O O . LEU A 1 281 ? -19.814 -17.205 -0.639 1.00 80.88 281 LEU A O 1
ATOM 2229 N N . ASN A 1 282 ? -17.959 -18.018 0.337 1.00 76.19 282 ASN A N 1
ATOM 2230 C CA . ASN A 1 282 ? -18.261 -19.421 0.053 1.00 76.19 282 ASN A CA 1
ATOM 2231 C C . ASN A 1 282 ? -19.345 -19.997 0.976 1.00 76.19 282 ASN A C 1
ATOM 2233 O O . ASN A 1 282 ? -20.010 -20.965 0.608 1.00 76.19 282 ASN A O 1
ATOM 2237 N N . THR A 1 283 ? -19.529 -19.421 2.166 1.00 81.88 283 THR A N 1
ATOM 2238 C CA . THR A 1 283 ? -20.446 -19.931 3.197 1.00 81.88 283 THR A CA 1
ATOM 2239 C C . THR A 1 283 ? -21.703 -19.073 3.344 1.00 81.88 283 THR A C 1
ATOM 2241 O O . THR A 1 283 ? -22.771 -19.595 3.672 1.00 81.88 283 THR A O 1
ATOM 2244 N N . ASN A 1 284 ? -21.623 -17.777 3.037 1.00 82.81 284 ASN A N 1
ATOM 2245 C CA . ASN A 1 284 ? -22.711 -16.819 3.167 1.00 82.81 284 ASN A CA 1
ATOM 2246 C C . ASN A 1 284 ? -23.115 -16.223 1.809 1.00 82.81 284 ASN A C 1
ATOM 2248 O O . ASN A 1 284 ? -22.532 -15.259 1.315 1.00 82.81 284 ASN A O 1
ATOM 2252 N N . LYS A 1 285 ? -24.212 -16.739 1.242 1.00 82.88 285 LYS A N 1
ATOM 2253 C CA . LYS A 1 285 ? -24.786 -16.242 -0.023 1.00 82.88 285 LYS A CA 1
ATOM 2254 C C . LYS A 1 285 ? -25.296 -14.794 0.031 1.00 82.88 285 LYS A C 1
ATOM 2256 O O . LYS A 1 285 ? -25.571 -14.226 -1.023 1.00 82.88 285 LYS A O 1
ATOM 2261 N N . TYR A 1 286 ? -25.497 -14.246 1.230 1.00 83.06 286 TYR A N 1
ATOM 2262 C CA . TYR A 1 286 ? -25.969 -12.879 1.448 1.00 83.06 286 TYR A CA 1
ATOM 2263 C C . TYR A 1 286 ? -24.822 -11.888 1.659 1.00 83.06 286 TYR A C 1
ATOM 2265 O O . TYR A 1 286 ? -25.094 -10.694 1.767 1.00 83.06 286 TYR A O 1
ATOM 2273 N N . LEU A 1 287 ? -23.568 -12.359 1.719 1.00 86.25 287 LEU A N 1
ATOM 2274 C CA . LEU A 1 287 ? -22.413 -11.477 1.818 1.00 86.25 287 LEU A CA 1
ATOM 2275 C C . LEU A 1 287 ? -22.359 -10.567 0.589 1.00 86.25 287 LEU A C 1
ATOM 2277 O O . LEU A 1 287 ? -22.540 -11.028 -0.546 1.00 86.25 287 LEU A O 1
ATOM 2281 N N . SER A 1 288 ? -22.110 -9.281 0.817 1.00 83.88 288 SER A N 1
ATOM 2282 C CA . SER A 1 288 ? -21.950 -8.340 -0.276 1.00 83.88 288 SER A CA 1
ATOM 2283 C C . SER A 1 288 ? -20.732 -8.727 -1.111 1.00 83.88 288 SER A C 1
ATOM 2285 O O . SER A 1 288 ? -19.718 -9.227 -0.620 1.00 83.88 288 SER A O 1
A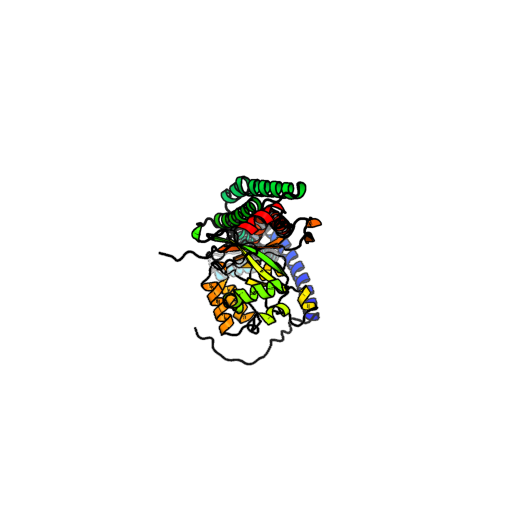TOM 2287 N N . LYS A 1 289 ? -20.850 -8.505 -2.419 1.00 82.56 289 LYS A N 1
ATOM 2288 C CA . LYS A 1 289 ? -19.749 -8.684 -3.375 1.00 82.56 289 LYS A CA 1
ATOM 2289 C C . LYS A 1 289 ? -18.974 -7.390 -3.598 1.00 82.56 289 LYS A C 1
ATOM 2291 O O . LYS A 1 289 ? -18.068 -7.366 -4.428 1.00 82.56 289 LYS A O 1
ATOM 2296 N N . GLN A 1 290 ? -19.342 -6.332 -2.879 1.00 78.88 290 GLN A N 1
ATOM 2297 C CA . GLN A 1 290 ? -18.683 -5.043 -2.922 1.00 78.88 290 GLN A CA 1
ATOM 2298 C C . GLN A 1 290 ? -17.213 -5.178 -2.513 1.00 78.88 290 GLN A C 1
ATOM 2300 O O . GLN A 1 290 ? -16.880 -5.763 -1.483 1.00 78.88 290 GLN A O 1
ATOM 2305 N N . ARG A 1 291 ? -16.329 -4.604 -3.329 1.00 83.19 291 ARG A N 1
ATOM 2306 C CA . ARG A 1 291 ? -14.887 -4.543 -3.071 1.00 83.19 291 ARG A CA 1
ATOM 2307 C C . ARG A 1 291 ? -14.459 -3.092 -3.044 1.00 83.19 291 ARG A C 1
ATOM 2309 O O . ARG A 1 291 ? -14.261 -2.503 -4.097 1.00 83.19 291 ARG A O 1
ATOM 2316 N N . LEU A 1 292 ? -14.395 -2.512 -1.852 1.00 87.38 292 LEU A N 1
ATOM 2317 C CA . LEU A 1 292 ? -13.963 -1.128 -1.670 1.00 87.38 292 LEU A CA 1
ATOM 2318 C C . LEU A 1 292 ? -12.443 -1.022 -1.869 1.00 87.38 292 LEU A C 1
ATOM 2320 O O . LEU A 1 292 ? -11.710 -1.727 -1.169 1.00 87.38 292 LEU A O 1
ATOM 2324 N N . PRO A 1 293 ? -11.954 -0.147 -2.764 1.00 88.19 293 PRO A N 1
ATOM 2325 C CA . PRO A 1 293 ? -10.520 0.067 -2.940 1.00 88.19 293 PRO A CA 1
ATOM 2326 C C . PRO A 1 293 ? -9.881 0.683 -1.683 1.00 88.19 293 PRO A C 1
ATOM 2328 O O . PRO A 1 293 ? -10.549 1.304 -0.853 1.00 88.19 293 PRO A O 1
ATOM 2331 N N . GLY A 1 294 ? -8.564 0.512 -1.536 1.00 89.06 294 GLY A N 1
ATOM 2332 C CA . GLY A 1 294 ? -7.808 0.991 -0.376 1.00 89.06 294 GLY A CA 1
ATOM 2333 C C . GLY A 1 294 ? -7.741 -0.036 0.755 1.00 89.06 294 GLY A C 1
ATOM 2334 O O . GLY A 1 294 ? -7.399 -1.200 0.534 1.00 89.06 294 GLY A O 1
ATOM 2335 N N . ALA A 1 295 ? -8.054 0.397 1.979 1.00 91.81 295 ALA A N 1
ATOM 2336 C CA . ALA A 1 295 ? -7.864 -0.407 3.186 1.00 91.81 295 ALA A CA 1
ATOM 2337 C C . ALA A 1 295 ? -8.647 -1.737 3.198 1.00 91.81 295 ALA A C 1
ATOM 2339 O O . ALA A 1 295 ? -8.046 -2.756 3.552 1.00 91.81 295 ALA A O 1
ATOM 2340 N N . PRO A 1 296 ? -9.936 -1.785 2.791 1.00 91.88 296 PRO A N 1
ATOM 2341 C CA . PRO A 1 296 ? -10.690 -3.040 2.760 1.00 91.88 296 PRO A CA 1
ATOM 2342 C C . PRO A 1 296 ? -10.087 -4.059 1.793 1.00 91.88 296 PRO A C 1
ATOM 2344 O O . PRO A 1 296 ? -9.960 -5.234 2.136 1.00 91.88 296 PRO A O 1
ATOM 2347 N N . GLU A 1 297 ? -9.651 -3.607 0.616 1.00 91.75 297 GLU A N 1
ATOM 2348 C CA . GLU A 1 297 ? -9.008 -4.466 -0.377 1.00 91.75 297 GLU A CA 1
ATOM 2349 C C . GLU A 1 297 ? -7.620 -4.939 0.084 1.00 91.75 297 GLU A C 1
ATOM 2351 O O . GLU A 1 297 ? -7.305 -6.121 -0.052 1.00 91.75 297 GLU A O 1
ATOM 2356 N N . ALA A 1 298 ? -6.816 -4.070 0.710 1.00 93.88 298 ALA A N 1
ATOM 2357 C CA . ALA A 1 298 ? -5.529 -4.451 1.300 1.00 93.88 298 ALA A CA 1
ATOM 2358 C C . ALA A 1 298 ? -5.685 -5.518 2.399 1.00 93.88 298 ALA A C 1
ATOM 2360 O O . ALA A 1 298 ? -4.905 -6.473 2.476 1.00 93.88 298 ALA A O 1
ATOM 2361 N N . PHE A 1 299 ? -6.722 -5.379 3.232 1.00 94.31 299 PHE A N 1
ATOM 2362 C CA . PHE A 1 299 ? -7.070 -6.371 4.244 1.00 94.31 299 PHE A CA 1
ATOM 2363 C C . PHE A 1 299 ? -7.479 -7.698 3.594 1.00 94.31 299 PHE A C 1
ATOM 2365 O O . PHE A 1 299 ? -6.907 -8.740 3.907 1.00 94.31 299 PHE A O 1
ATOM 2372 N N . ARG A 1 300 ? -8.417 -7.660 2.640 1.00 91.81 300 ARG A N 1
ATOM 2373 C CA . ARG A 1 300 ? -8.946 -8.846 1.949 1.00 91.81 300 ARG A CA 1
ATOM 2374 C C . ARG A 1 300 ? -7.861 -9.618 1.196 1.00 91.81 300 ARG A C 1
ATOM 2376 O O . ARG A 1 300 ? -7.806 -10.840 1.287 1.00 91.81 300 ARG A O 1
ATOM 2383 N N . LEU A 1 301 ? -6.989 -8.917 0.468 1.00 91.88 301 LEU A N 1
ATOM 2384 C CA . LEU A 1 301 ? -5.902 -9.520 -0.311 1.00 91.88 301 LEU A CA 1
ATOM 2385 C C . LEU A 1 301 ? -4.713 -9.959 0.549 1.00 91.88 301 LEU A C 1
ATOM 2387 O O . LEU A 1 301 ? -3.845 -10.691 0.071 1.00 91.88 301 LEU A O 1
ATOM 2391 N N . SER A 1 302 ? -4.637 -9.514 1.808 1.00 91.94 302 SER A N 1
ATOM 2392 C CA . SER A 1 302 ? -3.462 -9.716 2.657 1.00 91.94 302 SER A CA 1
ATOM 2393 C C . SER A 1 302 ? -2.174 -9.165 2.015 1.00 91.94 302 SER A C 1
ATOM 2395 O O . SER A 1 302 ? -1.072 -9.661 2.262 1.00 91.94 302 SER A O 1
ATOM 2397 N N . SER A 1 303 ? -2.286 -8.130 1.186 1.00 93.25 303 SER A N 1
ATOM 2398 C CA . SER A 1 303 ? -1.167 -7.462 0.516 1.00 93.25 303 SER A CA 1
ATOM 2399 C C . SER A 1 303 ? -1.339 -5.954 0.596 1.00 93.25 303 SER A C 1
ATOM 2401 O O . SER A 1 303 ? -2.450 -5.468 0.790 1.00 93.25 303 SER A O 1
ATOM 2403 N N . TYR A 1 304 ? -0.249 -5.201 0.437 1.00 93.56 304 TYR A N 1
ATOM 2404 C CA . TYR A 1 304 ? -0.387 -3.754 0.316 1.00 93.56 304 TYR A CA 1
ATOM 2405 C C . TYR A 1 304 ? -1.238 -3.412 -0.916 1.00 93.56 304 TYR A C 1
ATOM 2407 O O . TYR A 1 304 ? -1.221 -4.133 -1.918 1.00 93.56 304 TYR A O 1
ATOM 2415 N N . TYR A 1 305 ? -1.978 -2.315 -0.827 1.00 93.19 305 TYR A N 1
ATOM 2416 C CA . TYR A 1 305 ? -2.738 -1.744 -1.928 1.00 93.19 305 TYR A CA 1
ATOM 2417 C C . TYR A 1 305 ? -2.239 -0.321 -2.162 1.00 93.19 305 TYR A C 1
ATOM 2419 O O . TYR A 1 305 ? -2.057 0.443 -1.212 1.00 93.19 305 TYR A O 1
ATOM 2427 N N . TYR A 1 306 ? -1.973 0.013 -3.422 1.00 92.12 306 TYR A N 1
ATOM 2428 C CA . TYR A 1 306 ? -1.475 1.322 -3.826 1.00 92.12 306 TYR A CA 1
ATOM 2429 C C . TYR A 1 306 ? -2.318 1.887 -4.954 1.00 92.12 306 TYR A C 1
ATOM 2431 O O . TYR A 1 306 ? -2.674 1.175 -5.894 1.00 92.12 306 TYR A O 1
ATOM 2439 N N . THR A 1 307 ? -2.565 3.189 -4.891 1.00 87.81 307 THR A N 1
ATOM 2440 C CA . THR A 1 307 ? -3.272 3.919 -5.932 1.00 87.81 307 THR A CA 1
ATOM 2441 C C . THR A 1 307 ? -2.566 5.237 -6.211 1.00 87.81 307 THR A C 1
ATOM 2443 O O . THR A 1 307 ? -2.400 6.066 -5.322 1.00 87.81 307 THR A O 1
ATOM 2446 N N . GLU A 1 308 ? -2.160 5.450 -7.466 1.00 83.62 308 GLU A N 1
ATOM 2447 C CA . GLU A 1 308 ? -1.467 6.680 -7.876 1.00 83.62 308 GLU A CA 1
ATOM 2448 C C . GLU A 1 308 ? -2.389 7.905 -7.845 1.00 83.62 308 GLU A C 1
ATOM 2450 O O . GLU A 1 308 ? -1.974 8.991 -7.435 1.00 83.62 308 GLU A O 1
ATOM 2455 N N . ASN A 1 309 ? -3.636 7.736 -8.292 1.00 84.19 309 ASN A N 1
ATOM 2456 C CA . ASN A 1 309 ? -4.670 8.762 -8.267 1.00 84.19 309 ASN A CA 1
ATOM 2457 C C . ASN A 1 309 ? -5.987 8.143 -7.800 1.00 84.19 309 ASN A C 1
ATOM 2459 O O . ASN A 1 309 ? -6.681 7.479 -8.570 1.00 84.19 309 ASN A O 1
ATOM 2463 N N . LEU A 1 310 ? -6.317 8.370 -6.529 1.00 84.12 310 LEU A N 1
ATOM 2464 C CA . LEU A 1 310 ? -7.489 7.761 -5.921 1.00 84.12 310 LEU A CA 1
ATOM 2465 C C . LEU A 1 310 ? -8.796 8.177 -6.589 1.00 84.12 310 LEU A C 1
ATOM 2467 O O . LEU A 1 310 ? -9.653 7.330 -6.776 1.00 84.12 310 LEU A O 1
ATOM 2471 N N . LEU A 1 311 ? -8.967 9.447 -6.960 1.00 85.94 311 LEU A N 1
ATOM 2472 C CA . LEU A 1 311 ? -10.244 9.894 -7.526 1.00 85.94 311 LEU A CA 1
ATOM 2473 C C . LEU A 1 311 ? -10.531 9.213 -8.864 1.00 85.94 311 LEU A C 1
ATOM 2475 O O . LEU A 1 311 ? -11.660 8.799 -9.098 1.00 85.94 311 LEU A O 1
ATOM 2479 N N . VAL A 1 312 ? -9.500 9.026 -9.692 1.00 87.25 312 VAL A N 1
ATOM 2480 C CA . VAL A 1 312 ? -9.617 8.284 -10.956 1.00 87.25 312 VAL A CA 1
ATOM 2481 C C . VAL A 1 312 ? -9.926 6.808 -10.701 1.00 87.25 312 VAL A C 1
ATOM 2483 O O . VAL A 1 312 ? -10.753 6.224 -11.393 1.00 87.25 312 VAL A O 1
ATOM 2486 N N . GLU A 1 313 ? -9.292 6.200 -9.697 1.00 87.25 313 GLU A N 1
ATOM 2487 C CA . GLU A 1 313 ? -9.555 4.806 -9.326 1.00 87.25 313 GLU A CA 1
ATOM 2488 C C . GLU A 1 313 ? -10.978 4.615 -8.791 1.00 87.25 313 GLU A C 1
ATOM 2490 O O . GLU A 1 313 ? -11.649 3.670 -9.186 1.00 87.25 313 GLU A O 1
ATOM 2495 N N . ILE A 1 314 ? -11.462 5.526 -7.941 1.00 87.12 314 ILE A N 1
ATOM 2496 C CA . ILE A 1 314 ? -12.832 5.510 -7.414 1.00 87.12 314 ILE A CA 1
ATOM 2497 C C . ILE A 1 314 ? -13.839 5.721 -8.541 1.00 87.12 314 ILE A C 1
ATOM 249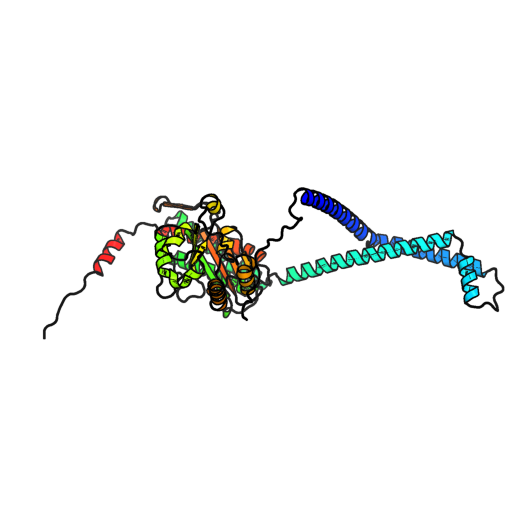9 O O . ILE A 1 314 ? -14.823 4.992 -8.611 1.00 87.12 314 ILE A O 1
ATOM 2503 N N . GLU A 1 315 ? -13.596 6.671 -9.445 1.00 87.31 315 GLU A N 1
ATOM 2504 C CA . GLU A 1 315 ? -14.454 6.900 -10.608 1.00 87.31 315 GLU A CA 1
ATOM 2505 C C . GLU A 1 315 ? -14.538 5.650 -11.492 1.00 87.31 315 GLU A C 1
ATOM 2507 O O . GLU A 1 315 ? -15.636 5.225 -11.855 1.00 87.31 315 GLU A O 1
ATOM 2512 N N . ARG A 1 316 ? -13.397 5.013 -11.787 1.00 87.88 316 ARG A N 1
ATOM 2513 C CA . ARG A 1 316 ? -13.360 3.750 -12.532 1.00 87.88 316 ARG A CA 1
ATOM 2514 C C . ARG A 1 316 ? -14.101 2.644 -11.786 1.00 87.88 316 ARG A C 1
ATOM 2516 O O . ARG A 1 316 ? -14.924 1.948 -12.368 1.00 87.88 316 ARG A O 1
ATOM 2523 N N . TRP A 1 317 ? -13.839 2.495 -10.495 1.00 87.94 317 TRP A N 1
ATOM 2524 C CA . TRP A 1 317 ? -14.447 1.461 -9.670 1.00 87.94 317 TRP A CA 1
ATOM 2525 C C . TRP A 1 317 ? -15.977 1.598 -9.606 1.00 87.94 317 TRP A C 1
ATOM 2527 O O . TRP A 1 317 ? -16.695 0.611 -9.784 1.00 87.94 317 TRP A O 1
ATOM 2537 N N . LEU A 1 318 ? -16.487 2.818 -9.419 1.00 86.06 318 LEU A N 1
ATOM 2538 C CA . LEU A 1 318 ? -17.922 3.101 -9.373 1.00 86.06 318 LEU A CA 1
ATOM 2539 C C . LEU A 1 318 ? -18.602 2.891 -10.733 1.00 86.06 318 LEU A C 1
ATOM 2541 O O . LEU A 1 318 ? -19.700 2.341 -10.781 1.00 86.06 318 LEU A O 1
ATOM 2545 N N . ASN A 1 319 ? -17.957 3.294 -11.832 1.00 82.19 319 ASN A N 1
ATOM 2546 C CA . ASN A 1 319 ? -18.580 3.308 -13.160 1.00 82.19 319 ASN A CA 1
ATOM 2547 C C . ASN A 1 319 ? -18.329 2.041 -13.998 1.00 82.19 319 ASN A C 1
ATOM 2549 O O . ASN A 1 319 ? -19.124 1.733 -14.886 1.00 82.19 319 ASN A O 1
ATOM 2553 N N . GLU A 1 320 ? -17.251 1.299 -13.737 1.00 82.38 320 GLU A N 1
ATOM 2554 C CA . GLU A 1 320 ? -16.844 0.125 -14.523 1.00 82.38 320 GLU A CA 1
ATOM 2555 C C . GLU A 1 320 ? -16.939 -1.175 -13.715 1.00 82.38 320 GLU A C 1
ATOM 2557 O O . GLU A 1 320 ? -17.580 -2.130 -14.164 1.00 82.38 320 GLU A O 1
ATOM 2562 N N . ASP A 1 321 ? -16.351 -1.219 -12.514 1.00 78.62 321 ASP A N 1
ATOM 2563 C CA . ASP A 1 321 ? -16.184 -2.471 -11.760 1.00 78.62 321 ASP A CA 1
ATOM 2564 C C . ASP A 1 321 ? -17.423 -2.848 -10.934 1.00 78.62 321 ASP A C 1
ATOM 2566 O O . ASP A 1 321 ? -17.807 -4.019 -10.876 1.00 78.62 321 ASP A O 1
ATOM 2570 N N . CYS A 1 322 ? -18.054 -1.864 -10.288 1.00 75.88 322 CYS A N 1
ATOM 2571 C CA . CYS A 1 322 ? -19.147 -2.061 -9.332 1.00 75.88 322 CYS A CA 1
ATOM 2572 C C . CYS A 1 322 ? -20.426 -1.287 -9.684 1.00 75.88 322 CYS A C 1
ATOM 2574 O O . CYS A 1 322 ? -21.303 -1.141 -8.834 1.00 75.88 322 CYS A O 1
ATOM 2576 N N . TRP A 1 323 ? -20.587 -0.862 -10.940 1.00 74.44 323 TRP A N 1
ATOM 2577 C CA . TRP A 1 323 ? -21.738 -0.066 -11.396 1.00 74.44 323 TRP A CA 1
ATOM 2578 C C . TRP A 1 323 ? -23.105 -0.695 -11.089 1.00 74.44 323 TRP A C 1
ATOM 2580 O O . TRP A 1 323 ? -24.101 0.006 -10.956 1.00 74.44 323 TRP A O 1
ATOM 2590 N N . SER A 1 324 ? -23.182 -2.027 -10.978 1.00 75.31 324 SER A N 1
ATOM 2591 C CA . SER A 1 324 ? -24.427 -2.733 -10.655 1.00 75.31 324 SER A CA 1
ATOM 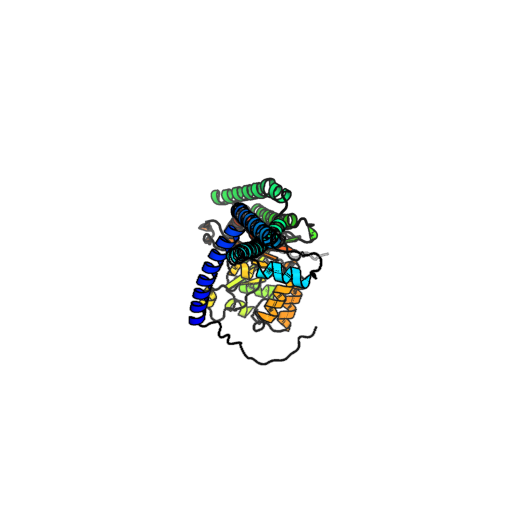2592 C C . SER A 1 324 ? -24.764 -2.766 -9.163 1.00 75.31 324 SER A C 1
ATOM 2594 O O . SER A 1 324 ? -25.850 -3.225 -8.814 1.00 75.31 324 SER A O 1
ATOM 2596 N N . HIS A 1 325 ? -23.827 -2.373 -8.299 1.00 74.31 325 HIS A N 1
ATOM 2597 C CA . HIS A 1 325 ? -23.950 -2.448 -6.842 1.00 74.31 325 HIS A CA 1
ATOM 2598 C C . HIS A 1 325 ? -24.354 -1.119 -6.201 1.00 74.31 325 HIS A C 1
ATOM 2600 O O . HIS A 1 325 ? -24.900 -1.135 -5.107 1.00 74.31 325 HIS A O 1
ATOM 2606 N N . PHE A 1 326 ? -24.142 0.008 -6.882 1.00 77.00 326 PHE A N 1
ATOM 2607 C CA . PHE A 1 326 ? -24.484 1.330 -6.364 1.00 77.00 326 PHE A CA 1
ATOM 2608 C C . PHE A 1 326 ? -25.549 1.992 -7.227 1.00 77.00 326 PHE A C 1
ATOM 2610 O O . PHE A 1 326 ? -25.523 1.894 -8.455 1.00 77.00 326 PHE A O 1
ATOM 2617 N N . SER A 1 327 ? -26.481 2.699 -6.589 1.00 81.56 327 SER A N 1
ATOM 2618 C CA . SER A 1 327 ? -27.289 3.672 -7.319 1.00 81.56 327 SER A CA 1
ATOM 2619 C C . SER A 1 327 ? -26.402 4.831 -7.781 1.00 81.56 327 SER A C 1
ATOM 2621 O O . SER A 1 327 ? -25.359 5.108 -7.189 1.00 81.56 327 SER A O 1
ATOM 2623 N N . GLU A 1 328 ? -26.831 5.554 -8.814 1.00 81.06 328 GLU A N 1
ATOM 2624 C CA . GLU A 1 328 ? -26.107 6.739 -9.293 1.00 81.06 328 GLU A CA 1
ATOM 2625 C C . GLU A 1 328 ? -25.945 7.797 -8.186 1.00 81.06 328 GLU A C 1
ATOM 2627 O O . GLU A 1 328 ? -24.879 8.390 -8.051 1.00 81.06 328 GLU A O 1
ATOM 2632 N N . SER A 1 329 ? -26.965 7.972 -7.335 1.00 84.69 329 SER A N 1
ATOM 2633 C CA . SER A 1 329 ? -26.897 8.883 -6.187 1.00 84.69 329 SER A CA 1
ATOM 2634 C C . SER A 1 329 ? -25.866 8.431 -5.152 1.00 84.69 329 SER A C 1
ATOM 2636 O O . SER A 1 329 ? -25.065 9.239 -4.700 1.00 84.69 329 SER A O 1
ATOM 2638 N N . GLN A 1 330 ? -25.836 7.138 -4.820 1.00 83.94 330 GLN A N 1
ATOM 2639 C CA . GLN A 1 330 ? -24.882 6.586 -3.860 1.00 83.94 330 GLN A CA 1
ATOM 2640 C C . GLN A 1 330 ? -23.450 6.642 -4.402 1.00 83.94 330 GLN A C 1
ATOM 2642 O O . GLN A 1 330 ? -22.527 6.991 -3.672 1.00 83.94 330 GLN A O 1
ATOM 2647 N N . ALA A 1 331 ? -23.252 6.346 -5.689 1.00 86.00 331 ALA A N 1
ATOM 2648 C CA . ALA A 1 331 ? -21.954 6.478 -6.340 1.00 86.00 331 ALA A CA 1
ATOM 2649 C C . ALA A 1 331 ? -21.450 7.929 -6.288 1.00 86.00 331 ALA A C 1
ATOM 2651 O O . ALA A 1 331 ? -20.290 8.168 -5.949 1.00 86.00 331 ALA A O 1
ATOM 2652 N N . GLN A 1 332 ? -22.329 8.899 -6.553 1.00 86.69 332 GLN A N 1
ATOM 2653 C CA . GLN A 1 332 ? -21.996 10.316 -6.451 1.00 86.69 332 GLN A CA 1
ATOM 2654 C C . GLN A 1 332 ? -21.627 10.712 -5.014 1.00 86.69 332 GLN A C 1
ATOM 2656 O O . GLN A 1 332 ? -20.596 11.349 -4.820 1.00 86.69 332 GLN A O 1
ATOM 2661 N N . GLU A 1 333 ? -22.395 10.280 -4.010 1.00 87.69 333 GLU A N 1
ATOM 2662 C CA . GLU A 1 333 ? -22.089 10.530 -2.593 1.00 87.69 333 GLU A CA 1
ATOM 2663 C C . GLU A 1 333 ? -20.740 9.933 -2.174 1.00 87.69 333 GLU A C 1
ATOM 2665 O O . GLU A 1 333 ? -19.967 10.581 -1.469 1.00 87.69 333 GLU A O 1
ATOM 2670 N N . ILE A 1 334 ? -20.418 8.716 -2.626 1.00 87.50 334 ILE A N 1
ATOM 2671 C CA . ILE A 1 334 ? -19.114 8.094 -2.368 1.00 87.50 334 ILE A CA 1
ATOM 2672 C C . ILE A 1 334 ? -17.998 8.917 -3.019 1.00 87.50 334 ILE A C 1
ATOM 2674 O O . ILE A 1 334 ? -16.992 9.218 -2.371 1.00 87.50 334 ILE A O 1
ATOM 2678 N N . TYR A 1 335 ? -18.157 9.294 -4.289 1.00 88.25 335 TYR A N 1
ATOM 2679 C CA . TYR A 1 335 ? -17.156 10.084 -5.000 1.00 88.25 335 TYR A CA 1
ATOM 2680 C C . TYR A 1 335 ? -16.938 11.451 -4.337 1.00 88.25 335 TYR A C 1
ATOM 2682 O O . TYR A 1 335 ? -15.794 11.846 -4.109 1.00 88.25 335 TYR A O 1
ATOM 2690 N N . GLU A 1 336 ? -18.014 12.148 -3.971 1.00 87.12 336 GLU A N 1
ATOM 2691 C CA . GLU A 1 336 ? -17.968 13.416 -3.237 1.00 87.12 336 GLU A CA 1
ATOM 2692 C C . GLU A 1 336 ? -17.307 13.248 -1.871 1.00 87.12 336 GLU A C 1
ATOM 2694 O O . GLU A 1 336 ? -16.434 14.037 -1.520 1.00 87.12 336 GLU A O 1
ATOM 2699 N N . ARG A 1 337 ? -17.598 12.164 -1.144 1.00 84.94 337 ARG A N 1
ATOM 2700 C CA . ARG A 1 337 ? -16.940 11.862 0.133 1.00 84.94 337 ARG A CA 1
ATOM 2701 C C . ARG A 1 337 ? -15.428 11.729 -0.021 1.00 84.94 337 ARG A C 1
ATOM 2703 O O . ARG A 1 337 ? -14.689 12.361 0.732 1.00 84.94 337 ARG A O 1
ATOM 2710 N N . TYR A 1 338 ? -14.963 10.962 -1.009 1.00 82.81 338 TYR A N 1
ATOM 2711 C CA . TYR A 1 338 ? -13.532 10.851 -1.301 1.00 82.81 338 TYR A CA 1
ATOM 2712 C C . TYR A 1 338 ? -12.943 12.157 -1.825 1.00 82.81 338 TYR A C 1
ATOM 2714 O O . TYR A 1 338 ? -11.769 12.435 -1.592 1.00 82.81 338 TYR A O 1
ATOM 2722 N N . LYS A 1 339 ? -13.722 12.982 -2.524 1.00 83.25 339 LYS A N 1
ATOM 2723 C CA . LYS A 1 339 ? -13.279 14.280 -3.028 1.00 83.25 339 LYS A CA 1
ATOM 2724 C C . LYS A 1 339 ? -13.152 15.325 -1.915 1.00 83.25 339 LYS A C 1
ATOM 2726 O O . LYS A 1 339 ? -12.181 16.074 -1.924 1.00 83.25 339 LYS A O 1
ATOM 2731 N N . ASP A 1 340 ? -14.047 15.356 -0.950 1.00 80.56 340 ASP A N 1
ATOM 2732 C CA . ASP A 1 340 ? -14.080 16.448 0.022 1.00 80.56 340 ASP A CA 1
ATOM 2733 C C . ASP A 1 340 ? -13.315 16.099 1.305 1.00 80.56 340 ASP A C 1
ATOM 2735 O O . ASP A 1 340 ? -12.728 16.978 1.933 1.00 80.56 340 ASP A O 1
ATOM 2739 N N . ASP A 1 341 ? -13.229 14.813 1.666 1.00 73.31 341 ASP A N 1
ATOM 2740 C CA . ASP A 1 341 ? -12.523 14.366 2.866 1.00 73.31 341 ASP A CA 1
ATOM 2741 C C . ASP A 1 341 ? -11.174 13.715 2.549 1.00 73.31 341 ASP A C 1
ATOM 2743 O O . ASP A 1 341 ? -11.081 12.549 2.156 1.00 73.31 341 ASP A O 1
ATOM 2747 N N . HIS A 1 342 ? -10.093 14.449 2.804 1.00 67.06 342 HIS A N 1
ATOM 2748 C CA . HIS A 1 342 ? -8.728 13.956 2.630 1.00 67.06 342 HIS A CA 1
ATOM 2749 C C . HIS A 1 342 ? -8.384 12.741 3.508 1.00 67.06 342 HIS A C 1
ATOM 2751 O O . HIS A 1 342 ? -7.547 11.934 3.104 1.00 67.06 342 HIS A O 1
ATOM 2757 N N . SER A 1 343 ? -9.038 12.561 4.661 1.00 63.44 343 SER A N 1
ATOM 2758 C CA . SER A 1 343 ? -8.804 11.427 5.570 1.00 63.44 343 SER A CA 1
ATOM 2759 C C . SER A 1 343 ? -9.354 10.100 5.043 1.00 63.44 343 SER A C 1
ATOM 2761 O O . SER A 1 343 ? -8.973 9.029 5.516 1.00 63.44 343 SER A O 1
ATOM 2763 N N . SER A 1 344 ? -10.220 10.156 4.029 1.00 61.28 344 SER A N 1
ATOM 2764 C CA . SER A 1 344 ? -10.699 8.972 3.319 1.00 61.28 344 SER A CA 1
ATOM 2765 C C . SER A 1 344 ? -9.754 8.559 2.184 1.00 61.28 344 SER A C 1
ATOM 2767 O O . SER A 1 344 ? -9.793 7.417 1.735 1.00 61.28 344 SER A O 1
ATOM 2769 N N . ARG A 1 345 ? -8.828 9.433 1.758 1.00 71.56 345 ARG A N 1
ATOM 2770 C CA . ARG A 1 345 ? -8.036 9.234 0.539 1.00 71.56 345 ARG A CA 1
ATOM 2771 C C . ARG A 1 345 ? -6.757 8.407 0.694 1.00 71.56 345 ARG A C 1
ATOM 2773 O O . ARG A 1 345 ? -5.660 8.910 0.439 1.00 71.56 345 ARG A O 1
ATOM 2780 N N . SER A 1 346 ? -6.858 7.168 1.162 1.00 75.12 346 SER A N 1
ATOM 2781 C CA . SER A 1 346 ? -5.647 6.362 1.354 1.00 75.12 346 SER A CA 1
ATOM 2782 C C . SER A 1 346 ? -5.018 6.055 -0.003 1.00 75.12 346 SER A C 1
ATOM 2784 O O . SER A 1 346 ? -5.652 5.440 -0.857 1.00 75.12 346 SER A O 1
ATOM 2786 N N . LEU A 1 347 ? -3.781 6.512 -0.211 1.00 85.50 347 LEU A N 1
ATOM 2787 C CA . LEU A 1 347 ? -3.018 6.205 -1.423 1.00 85.50 347 LEU A CA 1
ATOM 2788 C C . LEU A 1 347 ? -2.208 4.924 -1.249 1.00 85.50 347 LEU A C 1
ATOM 2790 O O . LEU A 1 347 ? -1.964 4.219 -2.222 1.00 85.50 347 LEU A O 1
ATOM 2794 N N . VAL A 1 348 ? -1.798 4.625 -0.015 1.00 93.06 348 VAL A N 1
ATOM 2795 C CA . VAL A 1 348 ? -1.127 3.381 0.368 1.00 93.06 348 VAL A CA 1
ATOM 2796 C C . VAL A 1 348 ? -1.827 2.805 1.587 1.00 93.06 348 VAL A C 1
ATOM 2798 O O . VAL A 1 348 ? -1.881 3.457 2.631 1.00 93.06 348 VAL A O 1
ATOM 2801 N N . SER A 1 349 ? -2.282 1.564 1.464 1.00 94.62 349 SER A N 1
ATOM 2802 C CA . SER A 1 349 ? -2.827 0.760 2.556 1.00 94.62 349 SER A CA 1
ATOM 2803 C C . SER A 1 349 ? -1.948 -0.470 2.756 1.00 94.62 349 SER A C 1
ATOM 2805 O O . SER A 1 349 ? -1.754 -1.251 1.825 1.00 94.62 349 SER A O 1
ATOM 2807 N N . ILE A 1 350 ? -1.406 -0.658 3.958 1.00 96.69 350 ILE A N 1
ATOM 2808 C CA . ILE A 1 350 ? -0.515 -1.770 4.308 1.00 96.69 350 ILE A CA 1
ATOM 2809 C C . ILE A 1 350 ? -1.180 -2.612 5.404 1.00 96.69 350 ILE A C 1
ATOM 2811 O O . ILE A 1 350 ? -1.427 -2.099 6.499 1.00 96.69 350 ILE A O 1
ATOM 2815 N N . PRO A 1 351 ? -1.468 -3.903 5.160 1.00 96.25 351 PRO A N 1
ATOM 2816 C CA . PRO A 1 351 ? -2.030 -4.769 6.187 1.00 96.25 351 PRO A CA 1
ATOM 2817 C C . PRO A 1 351 ? -1.006 -5.026 7.298 1.00 96.25 351 PRO A C 1
ATOM 2819 O O . PRO A 1 351 ? 0.139 -5.408 7.047 1.00 96.25 351 PRO A O 1
ATOM 2822 N N . VAL A 1 352 ? -1.444 -4.857 8.541 1.00 96.25 352 VAL A N 1
ATOM 2823 C CA . VAL A 1 352 ? -0.645 -5.050 9.751 1.00 96.25 352 VAL A CA 1
ATOM 2824 C C . VAL A 1 352 ? -0.790 -6.494 10.212 1.00 96.25 352 VAL A C 1
ATOM 2826 O O . VAL A 1 352 ? -1.801 -6.874 10.805 1.00 96.25 352 VAL A O 1
ATOM 2829 N N . LYS A 1 353 ? 0.215 -7.313 9.888 1.00 94.56 353 LYS A N 1
ATOM 2830 C CA . LYS A 1 353 ? 0.223 -8.752 10.178 1.00 94.56 353 LYS A CA 1
ATOM 2831 C C . LYS A 1 353 ? 0.993 -9.063 11.445 1.00 94.56 353 LYS A C 1
ATOM 2833 O O . LYS A 1 353 ? 2.108 -8.579 11.631 1.00 94.56 353 LYS A O 1
ATOM 2838 N N . LEU A 1 354 ? 0.444 -9.957 12.257 1.00 92.62 354 LEU A N 1
ATOM 2839 C CA . LEU A 1 354 ? 1.130 -10.427 13.450 1.00 92.62 354 LEU A CA 1
ATOM 2840 C C . LEU A 1 354 ? 2.375 -11.258 13.103 1.00 92.62 354 LEU A C 1
ATOM 2842 O O . LEU A 1 354 ? 2.262 -12.260 12.385 1.00 92.62 354 LEU A O 1
ATOM 2846 N N . PRO A 1 355 ? 3.562 -10.894 13.625 1.00 92.06 355 PRO A N 1
ATOM 2847 C CA . PRO A 1 355 ? 4.800 -11.619 13.344 1.00 92.06 355 PRO A CA 1
ATOM 2848 C C . PRO A 1 355 ? 4.884 -12.952 14.102 1.00 92.06 355 PRO A C 1
ATOM 2850 O O . PRO A 1 355 ? 5.561 -13.886 13.658 1.00 92.06 355 PRO A O 1
ATOM 2853 N N . THR A 1 356 ? 4.184 -13.059 15.229 1.00 92.00 356 THR A N 1
ATOM 2854 C CA . THR A 1 356 ? 4.181 -14.208 16.138 1.00 92.00 356 THR A CA 1
ATOM 2855 C C . THR A 1 356 ? 2.760 -14.525 16.585 1.00 92.00 356 THR A C 1
ATOM 2857 O O . THR A 1 356 ? 1.845 -13.724 16.413 1.00 92.00 356 THR A O 1
ATOM 2860 N N . HIS A 1 357 ? 2.567 -15.730 17.113 1.00 92.25 357 HIS A N 1
ATOM 2861 C CA . HIS A 1 357 ? 1.329 -16.081 17.794 1.00 92.25 357 HIS A CA 1
ATOM 2862 C C . HIS A 1 357 ? 1.312 -15.401 19.164 1.00 92.25 357 HIS A C 1
ATOM 2864 O O . HIS A 1 357 ? 2.332 -15.422 19.852 1.00 92.25 357 HIS A O 1
ATOM 2870 N N . VAL A 1 358 ? 0.187 -14.790 19.525 1.00 88.44 358 VAL A N 1
ATOM 2871 C CA . VAL A 1 358 ? -0.012 -14.130 20.817 1.00 88.44 358 VAL A CA 1
ATOM 2872 C C . VAL A 1 358 ? -1.222 -14.771 21.472 1.00 88.44 358 VAL A C 1
ATOM 2874 O O . VAL A 1 358 ? -2.321 -14.703 20.926 1.00 88.44 358 VAL A O 1
ATOM 2877 N N . GLN A 1 359 ? -1.004 -15.393 22.625 1.00 88.38 359 GLN A N 1
ATOM 2878 C CA . GLN A 1 359 ? -2.055 -16.007 23.419 1.00 88.38 359 GLN A CA 1
ATOM 2879 C C . GLN A 1 359 ? -1.923 -15.533 24.865 1.00 88.38 359 GLN A C 1
ATOM 2881 O O . GLN A 1 359 ? -0.836 -15.599 25.436 1.00 88.38 359 GLN A O 1
ATOM 2886 N N . ASN A 1 360 ? -3.021 -15.071 25.453 1.00 85.75 360 ASN A N 1
ATOM 2887 C CA . ASN A 1 360 ? -3.096 -14.714 26.863 1.00 85.75 360 ASN A CA 1
ATOM 2888 C C . ASN A 1 360 ? -4.344 -15.373 27.471 1.00 85.75 360 ASN A C 1
ATOM 2890 O O . ASN A 1 360 ? -5.466 -15.137 27.024 1.00 85.75 360 ASN A O 1
ATOM 2894 N N . ILE A 1 361 ? -4.124 -16.249 28.454 1.00 81.88 361 ILE A N 1
ATOM 2895 C CA . ILE A 1 361 ? -5.171 -17.101 29.034 1.00 81.88 361 ILE A CA 1
ATOM 2896 C C . ILE A 1 361 ? -6.153 -16.266 29.863 1.00 81.88 361 ILE A C 1
ATOM 2898 O O . ILE A 1 361 ? -7.358 -16.479 29.758 1.00 81.88 361 ILE A O 1
ATOM 2902 N N . ASP A 1 362 ? -5.652 -15.290 30.623 1.00 79.56 362 ASP A N 1
ATOM 2903 C CA . ASP A 1 362 ? -6.451 -14.487 31.557 1.00 79.56 362 ASP A CA 1
ATOM 2904 C C . ASP A 1 362 ? -7.444 -13.565 30.837 1.00 79.56 362 ASP A C 1
ATOM 2906 O O . ASP A 1 362 ? -8.552 -13.329 31.313 1.00 79.56 362 ASP A O 1
ATOM 2910 N N . THR A 1 363 ? -7.066 -13.085 29.653 1.00 79.94 363 THR A N 1
ATOM 2911 C CA . THR A 1 363 ? -7.890 -12.196 28.814 1.00 79.94 363 THR A CA 1
ATOM 2912 C C . THR A 1 363 ? -8.650 -12.930 27.710 1.00 79.94 363 THR A C 1
ATOM 2914 O O . THR A 1 363 ? -9.508 -12.345 27.050 1.00 79.94 363 THR A O 1
ATOM 2917 N N . GLY A 1 364 ? -8.333 -14.208 27.470 1.00 80.38 364 GLY A N 1
ATOM 2918 C CA . GLY A 1 364 ? -8.893 -14.999 26.372 1.00 80.38 364 GLY A CA 1
ATOM 2919 C C . GLY A 1 364 ? -8.459 -14.541 24.973 1.00 80.38 364 GLY A C 1
ATOM 2920 O O . GLY A 1 364 ? -9.047 -14.974 23.981 1.00 80.38 364 GLY A O 1
ATOM 2921 N N . VAL A 1 365 ? -7.450 -13.669 24.869 1.00 85.44 365 VAL A N 1
ATOM 2922 C CA . VAL A 1 365 ? -6.913 -13.207 23.585 1.00 85.44 365 VAL A CA 1
ATOM 2923 C C . VAL A 1 365 ? -6.118 -14.338 22.935 1.00 85.44 365 VAL A C 1
ATOM 2925 O O . VAL A 1 365 ? -5.130 -14.812 23.492 1.00 85.44 365 VAL A O 1
ATOM 2928 N N . ASP A 1 366 ? -6.533 -14.743 21.735 1.00 88.25 366 ASP A N 1
ATOM 2929 C CA . ASP A 1 366 ? -5.842 -15.716 20.884 1.00 88.25 366 ASP A CA 1
ATOM 2930 C C . ASP A 1 366 ? -5.717 -15.153 19.460 1.00 88.25 366 ASP A C 1
ATOM 2932 O O . ASP A 1 366 ? -6.667 -15.154 18.671 1.00 88.25 366 ASP A O 1
ATOM 2936 N N . LEU A 1 367 ? -4.529 -14.641 19.136 1.00 89.00 367 LEU A N 1
ATOM 2937 C CA . LEU A 1 367 ? -4.212 -14.082 17.830 1.00 89.00 367 LEU A CA 1
ATOM 2938 C C . LEU A 1 367 ? -3.141 -14.926 17.133 1.00 89.00 367 LEU A C 1
ATOM 2940 O O . LEU A 1 367 ? -2.006 -15.100 17.593 1.00 89.00 367 LEU A O 1
ATOM 2944 N N . LYS A 1 368 ? -3.492 -15.463 15.965 1.00 91.19 368 LYS A N 1
ATOM 2945 C CA . LYS A 1 368 ? -2.616 -16.351 15.189 1.00 91.19 368 LYS A CA 1
ATOM 2946 C C . LYS A 1 368 ? -1.535 -15.572 14.449 1.00 91.19 368 LYS A C 1
ATOM 2948 O O . LYS A 1 368 ? -1.785 -14.494 13.907 1.00 91.19 368 LYS A O 1
ATOM 2953 N N . LYS A 1 369 ? -0.345 -16.168 14.336 1.00 92.62 369 LYS A N 1
ATOM 2954 C CA . LYS A 1 369 ? 0.724 -15.644 13.476 1.00 92.62 369 LYS A CA 1
ATOM 2955 C C . LYS A 1 369 ? 0.211 -15.453 12.045 1.00 92.62 369 LYS A C 1
ATOM 2957 O O . LYS A 1 369 ? -0.417 -16.348 11.486 1.00 92.62 369 LYS A O 1
ATOM 2962 N N . GLY A 1 370 ? 0.519 -14.306 11.446 1.00 89.00 370 GLY A N 1
ATOM 2963 C CA . GLY A 1 370 ? 0.113 -13.955 10.085 1.00 89.00 370 GLY A CA 1
ATOM 2964 C C . GLY A 1 370 ? -1.317 -13.428 9.958 1.00 89.00 370 GLY A C 1
ATOM 2965 O O . GLY A 1 370 ? -1.671 -12.967 8.873 1.00 89.00 370 GLY A O 1
ATOM 2966 N N . SER A 1 371 ? -2.115 -13.443 11.033 1.00 90.62 371 SER A N 1
ATOM 2967 C CA . SER A 1 371 ? -3.419 -12.774 11.038 1.00 90.62 371 SER A CA 1
ATOM 2968 C C . SER A 1 371 ? -3.250 -11.259 10.912 1.00 90.62 371 SER A C 1
ATOM 2970 O O . SER A 1 371 ? -2.272 -10.683 11.402 1.00 90.62 371 SER A O 1
ATOM 2972 N N . ILE A 1 372 ? -4.180 -10.624 10.198 1.00 92.12 372 ILE A N 1
ATOM 2973 C CA . ILE A 1 372 ? -4.197 -9.174 10.011 1.00 92.12 372 ILE A CA 1
ATOM 2974 C C . ILE A 1 372 ? -5.020 -8.573 11.148 1.00 92.12 372 ILE A C 1
ATOM 2976 O O . ILE A 1 372 ? -6.205 -8.873 11.271 1.00 92.12 372 ILE A O 1
ATOM 2980 N N . VAL A 1 373 ? -4.398 -7.728 11.967 1.00 90.00 373 VAL A N 1
ATOM 2981 C CA . VAL A 1 373 ? -5.066 -7.068 13.106 1.00 90.00 373 VAL A CA 1
ATOM 2982 C C . VAL A 1 373 ? -5.532 -5.653 12.768 1.00 90.00 373 VAL A C 1
ATOM 2984 O O . VAL A 1 373 ? -6.453 -5.127 13.387 1.00 90.00 373 VAL A O 1
ATOM 2987 N N . ALA A 1 374 ? -4.910 -5.036 11.763 1.00 93.25 374 ALA A N 1
ATOM 2988 C CA . ALA A 1 374 ? -5.200 -3.673 11.347 1.00 93.25 374 ALA A CA 1
ATOM 2989 C C . ALA A 1 374 ? -4.727 -3.399 9.917 1.00 93.25 374 ALA A C 1
ATOM 2991 O O . ALA A 1 374 ? -4.053 -4.222 9.296 1.00 93.25 374 ALA A O 1
ATOM 2992 N N . VAL A 1 375 ? -5.033 -2.209 9.413 1.00 95.44 375 VAL A N 1
ATOM 2993 C CA . VAL A 1 375 ? -4.471 -1.656 8.182 1.00 95.44 375 VAL A CA 1
ATOM 2994 C C . VAL A 1 375 ? -3.890 -0.282 8.485 1.00 95.44 375 VAL A C 1
ATOM 2996 O O . VAL A 1 375 ? -4.580 0.594 9.007 1.00 95.44 375 VAL A O 1
ATOM 2999 N N . LEU A 1 376 ? -2.612 -0.107 8.164 1.00 95.56 376 LEU A N 1
ATOM 3000 C CA . LEU A 1 376 ? -1.928 1.178 8.183 1.00 95.56 376 LEU A CA 1
ATOM 3001 C C . LEU A 1 376 ? -2.225 1.900 6.873 1.00 95.56 376 LEU A C 1
ATOM 3003 O O . LEU A 1 376 ? -1.918 1.374 5.805 1.00 95.56 376 LEU A O 1
ATOM 3007 N N . ASN A 1 377 ? -2.765 3.109 6.949 1.00 93.50 377 ASN A N 1
ATOM 3008 C CA . ASN A 1 377 ? -3.026 3.923 5.772 1.00 93.50 377 ASN A CA 1
ATOM 3009 C C . ASN A 1 377 ? -2.170 5.179 5.786 1.00 93.50 377 ASN A C 1
ATOM 3011 O O . ASN A 1 377 ? -2.094 5.873 6.801 1.00 93.50 377 ASN A O 1
ATOM 3015 N N . VAL A 1 378 ? -1.592 5.499 4.632 1.00 91.81 378 VAL A N 1
ATOM 3016 C CA . VAL A 1 378 ? -0.907 6.766 4.379 1.00 91.81 378 VAL A CA 1
ATOM 3017 C C . VAL A 1 378 ? -1.653 7.528 3.288 1.00 91.81 378 VAL A C 1
ATOM 3019 O O . VAL A 1 378 ? -2.068 6.970 2.266 1.00 91.81 378 VAL A O 1
ATOM 3022 N N . TYR A 1 379 ? -1.838 8.815 3.546 1.00 87.31 379 TYR A N 1
ATOM 3023 C CA . TYR A 1 379 ? -2.635 9.749 2.770 1.00 87.31 379 TYR A CA 1
ATOM 3024 C C . TYR A 1 379 ? -1.731 10.856 2.250 1.00 87.31 379 TYR A C 1
ATOM 3026 O O . TYR A 1 379 ? -0.901 11.380 2.998 1.00 87.31 379 TYR A O 1
ATOM 3034 N N . SER A 1 380 ? -1.936 11.252 0.997 1.00 83.88 380 SER A N 1
ATOM 3035 C CA . SER A 1 380 ? -1.358 12.481 0.472 1.00 83.88 380 SER A CA 1
ATOM 3036 C C . SER A 1 380 ? -2.285 13.146 -0.537 1.00 83.88 380 SER A C 1
ATOM 3038 O O . SER A 1 380 ? -3.121 12.499 -1.166 1.00 83.88 380 SER A O 1
ATOM 3040 N N . GLN A 1 381 ? -2.128 14.456 -0.702 1.00 77.12 381 GLN A N 1
ATOM 3041 C CA . GLN A 1 381 ? -2.705 15.181 -1.833 1.00 77.12 381 GLN A CA 1
ATOM 3042 C C . GLN A 1 381 ? -1.880 15.000 -3.118 1.00 77.12 381 GLN A C 1
ATOM 3044 O O . GLN A 1 381 ? -2.372 15.299 -4.206 1.00 77.12 381 GLN A O 1
ATOM 3049 N N . ASN A 1 382 ? -0.642 14.505 -3.010 1.00 77.62 382 ASN A N 1
ATOM 3050 C CA . ASN A 1 382 ? 0.236 14.309 -4.153 1.00 77.62 382 ASN A CA 1
ATOM 3051 C C . ASN A 1 382 ? -0.207 13.097 -4.982 1.00 77.62 382 ASN A C 1
ATOM 3053 O O . ASN A 1 382 ? -0.184 11.957 -4.511 1.00 77.62 382 ASN A O 1
ATOM 3057 N N . THR A 1 383 ? -0.556 13.334 -6.246 1.00 77.00 383 THR A N 1
ATOM 3058 C CA . THR A 1 383 ? -0.704 12.246 -7.215 1.00 77.00 383 THR A CA 1
ATOM 3059 C C . THR A 1 383 ? 0.632 11.537 -7.373 1.00 77.00 383 THR A C 1
ATOM 3061 O O . THR A 1 383 ? 1.662 12.197 -7.498 1.00 77.00 383 THR A O 1
ATOM 3064 N N . ARG A 1 384 ? 0.622 10.204 -7.431 1.00 82.38 384 ARG A N 1
ATOM 3065 C CA . ARG A 1 384 ? 1.844 9.397 -7.547 1.00 82.38 384 ARG A CA 1
ATOM 3066 C C . ARG A 1 384 ? 2.793 9.580 -6.348 1.00 82.38 384 ARG A C 1
ATOM 3068 O O . ARG A 1 384 ? 4.010 9.688 -6.509 1.00 82.38 384 ARG A O 1
ATOM 3075 N N . MET A 1 385 ? 2.218 9.567 -5.142 1.00 87.19 385 MET A N 1
ATOM 3076 C CA . MET A 1 385 ? 2.944 9.501 -3.867 1.00 87.19 385 MET A CA 1
ATOM 3077 C C . MET A 1 385 ? 4.014 8.399 -3.892 1.00 87.19 385 MET A C 1
ATOM 3079 O O . MET A 1 385 ? 3.816 7.362 -4.535 1.00 87.19 385 MET A O 1
ATOM 3083 N N . LEU A 1 386 ? 5.132 8.604 -3.194 1.00 87.44 386 LEU A N 1
ATOM 3084 C CA . LEU A 1 386 ? 6.303 7.712 -3.185 1.00 87.44 386 LEU A CA 1
ATOM 3085 C C . LEU A 1 386 ? 6.972 7.600 -4.559 1.00 87.44 386 LEU A C 1
ATOM 3087 O O . LEU A 1 386 ? 7.583 6.582 -4.894 1.00 87.44 386 LEU A O 1
ATOM 3091 N N . ARG A 1 387 ? 6.785 8.618 -5.408 1.00 86.56 387 ARG A N 1
ATOM 3092 C CA . ARG A 1 387 ? 7.229 8.645 -6.812 1.00 86.56 387 ARG A CA 1
ATOM 3093 C C . ARG A 1 387 ? 6.720 7.435 -7.635 1.00 86.56 387 A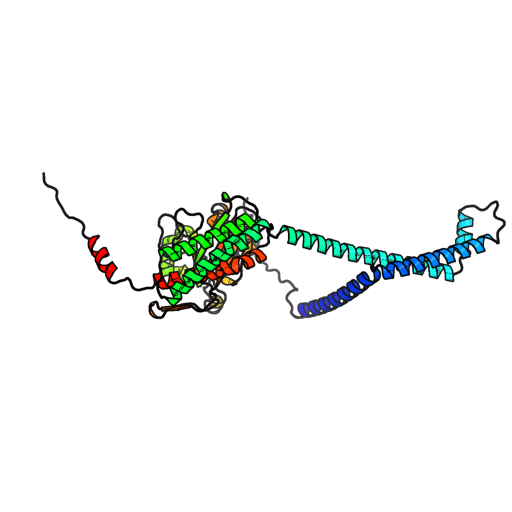RG A C 1
ATOM 3095 O O . ARG A 1 387 ? 7.264 7.123 -8.703 1.00 86.56 387 ARG A O 1
ATOM 3102 N N . GLY A 1 388 ? 5.651 6.771 -7.173 1.00 83.38 388 GLY A N 1
ATOM 3103 C CA . GLY A 1 388 ? 5.071 5.557 -7.768 1.00 83.38 388 GLY A CA 1
ATOM 3104 C C . GLY A 1 388 ? 5.636 4.232 -7.240 1.00 83.38 388 GLY A C 1
ATOM 3105 O O . GLY A 1 388 ? 5.318 3.185 -7.794 1.00 83.38 388 GLY A O 1
ATOM 3106 N N . ASN A 1 389 ? 6.486 4.247 -6.208 1.00 87.94 389 ASN A N 1
ATOM 3107 C CA . ASN A 1 389 ? 7.183 3.059 -5.707 1.00 87.94 389 ASN A CA 1
ATOM 3108 C C . ASN A 1 389 ? 6.694 2.611 -4.324 1.00 87.94 389 ASN A C 1
ATOM 3110 O O . ASN A 1 389 ? 7.438 2.579 -3.344 1.00 87.94 389 ASN A O 1
ATOM 3114 N N . ALA A 1 390 ? 5.418 2.236 -4.248 1.00 89.38 390 ALA A N 1
ATOM 3115 C CA . ALA A 1 390 ? 4.834 1.717 -3.013 1.00 89.38 390 ALA A CA 1
ATOM 3116 C C . ALA A 1 390 ? 5.401 0.352 -2.591 1.00 89.38 390 ALA A C 1
ATOM 3118 O O . ALA A 1 390 ? 5.369 0.025 -1.408 1.00 89.38 390 ALA A O 1
ATOM 3119 N N . SER A 1 391 ? 5.939 -0.430 -3.536 1.00 91.00 391 SER A N 1
ATOM 3120 C CA . SER A 1 391 ? 6.534 -1.738 -3.247 1.00 91.00 391 SER A CA 1
ATOM 3121 C C . SER A 1 391 ? 7.741 -1.605 -2.323 1.00 91.00 391 SER A C 1
ATOM 3123 O O . SER A 1 391 ? 7.765 -2.222 -1.261 1.00 91.00 391 SER A O 1
ATOM 3125 N N . ASP A 1 392 ? 8.717 -0.770 -2.690 1.00 91.50 392 ASP A N 1
ATOM 3126 C CA . ASP A 1 392 ? 9.918 -0.590 -1.872 1.00 91.50 392 ASP A CA 1
ATOM 3127 C C . ASP A 1 392 ? 9.580 0.105 -0.553 1.00 91.50 392 ASP A C 1
ATOM 3129 O O . ASP A 1 392 ? 10.066 -0.296 0.502 1.00 91.50 392 ASP A O 1
ATOM 3133 N N . PHE A 1 393 ? 8.683 1.093 -0.577 1.00 93.19 393 PHE A N 1
ATOM 3134 C CA . PHE A 1 393 ? 8.202 1.728 0.649 1.00 93.19 393 PHE A CA 1
ATOM 3135 C C . PHE A 1 393 ? 7.570 0.721 1.621 1.00 93.19 393 PHE A C 1
ATOM 3137 O O . PHE A 1 393 ? 7.851 0.759 2.820 1.00 93.19 393 PHE A O 1
ATOM 3144 N N . ASN A 1 394 ? 6.762 -0.218 1.116 1.00 94.19 394 ASN A N 1
ATOM 3145 C CA . ASN A 1 394 ? 6.203 -1.298 1.922 1.00 94.19 394 ASN A CA 1
ATOM 3146 C C . ASN A 1 394 ? 7.306 -2.187 2.524 1.00 94.19 394 ASN A C 1
ATOM 3148 O O . ASN A 1 394 ? 7.207 -2.552 3.694 1.00 94.19 394 ASN A O 1
ATOM 3152 N N . GLU A 1 395 ? 8.376 -2.491 1.778 1.00 93.06 395 GLU A N 1
ATOM 3153 C CA . GLU A 1 395 ? 9.537 -3.225 2.308 1.00 93.06 395 GLU A CA 1
ATOM 3154 C C . GLU A 1 395 ? 10.219 -2.479 3.463 1.00 93.06 395 GLU A C 1
ATOM 3156 O O . GLU A 1 395 ? 10.484 -3.081 4.506 1.00 93.06 395 GLU A O 1
ATOM 3161 N N . PHE A 1 396 ? 10.431 -1.167 3.329 1.00 93.81 396 PHE A N 1
ATOM 3162 C CA . PHE A 1 396 ? 10.979 -0.337 4.408 1.00 93.81 396 PHE A CA 1
ATOM 3163 C C . PHE A 1 396 ? 10.032 -0.214 5.611 1.00 93.81 396 PHE A C 1
ATOM 3165 O O . PHE A 1 396 ? 10.485 -0.113 6.749 1.00 93.81 396 PHE A O 1
ATOM 3172 N N . CYS A 1 397 ? 8.717 -0.281 5.399 1.00 94.75 397 CYS A N 1
ATOM 3173 C CA . CYS A 1 397 ? 7.738 -0.248 6.484 1.00 94.75 397 CYS A CA 1
ATOM 3174 C C . CYS A 1 397 ? 7.623 -1.574 7.252 1.00 94.75 397 CYS A C 1
ATOM 3176 O O . CYS A 1 397 ? 7.083 -1.574 8.357 1.00 94.75 397 CYS A O 1
ATOM 3178 N N . ARG A 1 398 ? 8.126 -2.705 6.735 1.00 93.50 398 ARG A N 1
ATOM 3179 C CA . ARG A 1 398 ? 7.994 -4.031 7.377 1.00 93.50 398 ARG A CA 1
ATOM 3180 C C . ARG A 1 398 ? 8.355 -4.074 8.870 1.00 93.50 398 ARG A C 1
ATOM 3182 O O . ARG A 1 398 ? 7.548 -4.620 9.631 1.00 93.50 398 ARG A O 1
ATOM 3189 N N . PRO A 1 399 ? 9.511 -3.552 9.330 1.00 94.25 399 PRO A N 1
ATOM 3190 C CA . PRO A 1 399 ? 9.836 -3.555 10.756 1.00 94.25 399 PRO A CA 1
ATOM 3191 C C . PRO A 1 399 ? 8.843 -2.719 11.570 1.00 94.25 399 PRO A C 1
ATOM 3193 O O . PRO A 1 399 ? 8.371 -3.186 12.601 1.00 94.25 399 PRO A O 1
ATOM 3196 N N . LEU A 1 400 ? 8.459 -1.540 11.070 1.00 95.81 400 LEU A N 1
ATOM 3197 C CA . LEU A 1 400 ? 7.477 -0.661 11.711 1.00 95.81 400 LEU A CA 1
ATOM 3198 C C . LEU A 1 400 ? 6.120 -1.352 11.853 1.00 95.81 400 LEU A C 1
ATOM 3200 O O . LEU A 1 400 ? 5.557 -1.389 12.941 1.00 95.81 400 LEU A O 1
ATOM 3204 N N . VAL A 1 401 ? 5.620 -1.945 10.769 1.00 95.69 401 VAL A N 1
ATOM 3205 C CA . VAL A 1 401 ? 4.332 -2.648 10.725 1.00 95.69 401 VAL A CA 1
ATOM 3206 C C . VAL A 1 401 ? 4.331 -3.866 11.652 1.00 95.69 401 VAL A C 1
ATOM 3208 O O . VAL A 1 401 ? 3.338 -4.122 12.327 1.00 95.69 401 VAL A O 1
ATOM 3211 N N . SER A 1 402 ? 5.448 -4.591 11.738 1.00 95.19 402 SER A N 1
ATOM 3212 C CA . SER A 1 402 ? 5.579 -5.737 12.647 1.00 95.19 402 SER A CA 1
ATOM 3213 C C . SER A 1 402 ? 5.528 -5.307 14.115 1.00 95.19 402 SER A C 1
ATOM 3215 O O . SER A 1 402 ? 4.832 -5.935 14.909 1.00 95.19 402 SER A O 1
ATOM 3217 N N . THR A 1 403 ? 6.222 -4.221 14.471 1.00 96.25 403 THR A N 1
ATOM 3218 C CA . THR A 1 403 ? 6.164 -3.640 15.820 1.00 96.25 403 THR A CA 1
ATOM 3219 C C . THR A 1 403 ? 4.766 -3.111 16.131 1.00 96.25 403 THR A C 1
ATOM 3221 O O . THR A 1 403 ? 4.230 -3.378 17.201 1.00 96.25 403 THR A O 1
ATOM 3224 N N . LEU A 1 404 ? 4.132 -2.432 15.172 1.00 96.19 404 LEU A N 1
ATOM 3225 C CA . LEU A 1 404 ? 2.772 -1.918 15.311 1.00 96.19 404 LEU A CA 1
ATOM 3226 C C . LEU A 1 404 ? 1.766 -3.043 15.592 1.00 96.19 404 LEU A C 1
ATOM 3228 O O . LEU A 1 404 ? 0.901 -2.883 16.448 1.00 96.19 404 LEU A O 1
ATOM 3232 N N . ALA A 1 405 ? 1.911 -4.199 14.933 1.00 95.50 405 ALA A N 1
ATOM 3233 C CA . ALA A 1 405 ? 1.081 -5.376 15.191 1.00 95.50 405 ALA A CA 1
ATOM 3234 C C . ALA A 1 405 ? 1.188 -5.860 16.646 1.00 95.50 405 ALA A C 1
ATOM 3236 O O . ALA A 1 405 ? 0.177 -6.217 17.250 1.00 95.50 405 ALA A O 1
ATOM 3237 N N . LEU A 1 406 ? 2.398 -5.848 17.215 1.00 95.00 406 LEU A N 1
ATOM 3238 C CA . LEU A 1 406 ? 2.628 -6.219 18.612 1.00 95.00 406 LEU A CA 1
ATOM 3239 C C . LEU A 1 406 ? 2.030 -5.193 19.580 1.00 95.00 406 LEU A C 1
ATOM 3241 O O . LEU A 1 406 ? 1.391 -5.598 20.547 1.00 95.00 406 LEU A O 1
ATOM 3245 N N . CYS A 1 407 ? 2.153 -3.891 19.297 1.00 94.62 407 CYS A N 1
ATOM 3246 C CA . CYS A 1 407 ? 1.493 -2.853 20.097 1.00 94.62 407 CYS A CA 1
ATOM 3247 C C . CYS A 1 407 ? -0.033 -3.027 20.106 1.00 94.62 407 CYS A C 1
ATOM 3249 O O . CYS A 1 407 ? -0.668 -2.875 21.145 1.00 94.62 407 CYS A O 1
ATOM 3251 N N . ILE A 1 408 ? -0.631 -3.367 18.958 1.00 92.62 408 ILE A N 1
ATOM 3252 C CA . ILE A 1 408 ? -2.076 -3.618 18.854 1.00 92.62 408 ILE A CA 1
ATOM 3253 C C . ILE A 1 408 ? -2.466 -4.862 19.656 1.00 92.62 408 ILE A C 1
ATOM 3255 O O . ILE A 1 408 ? -3.460 -4.828 20.371 1.00 92.62 408 ILE A O 1
ATOM 3259 N N . ALA A 1 409 ? -1.686 -5.943 19.585 1.00 91.69 409 ALA A N 1
ATOM 3260 C CA . ALA A 1 409 ? -1.949 -7.135 20.388 1.00 91.69 409 ALA A CA 1
ATOM 3261 C C . ALA A 1 409 ? -1.843 -6.856 21.898 1.00 91.69 409 ALA A C 1
ATOM 3263 O O . ALA A 1 409 ? -2.699 -7.303 22.654 1.00 91.69 409 ALA A O 1
ATOM 3264 N N . ALA A 1 410 ? -0.848 -6.074 22.327 1.00 91.00 410 ALA A N 1
ATOM 3265 C CA . ALA A 1 410 ? -0.719 -5.628 23.714 1.00 91.00 410 ALA A CA 1
ATOM 3266 C C . ALA A 1 410 ? -1.927 -4.778 24.152 1.00 91.00 410 ALA A C 1
ATOM 3268 O O . ALA A 1 410 ? -2.485 -4.997 25.224 1.00 91.00 410 ALA A O 1
ATOM 3269 N N . TYR A 1 411 ? -2.390 -3.868 23.289 1.00 90.06 411 TYR A N 1
ATOM 3270 C CA . TYR A 1 411 ? -3.599 -3.077 23.530 1.00 90.06 411 TYR A CA 1
ATOM 3271 C C . TYR A 1 411 ? -4.861 -3.953 23.656 1.00 90.06 411 TYR A C 1
ATOM 3273 O O . TYR A 1 411 ? -5.692 -3.733 24.536 1.00 90.06 411 TYR A O 1
ATOM 3281 N N . GLU A 1 412 ? -5.010 -4.974 22.808 1.00 86.19 412 GLU A N 1
ATOM 3282 C CA . GLU A 1 412 ? -6.124 -5.929 22.886 1.00 86.19 412 GLU A CA 1
ATOM 3283 C C . GLU A 1 412 ? -6.097 -6.748 24.183 1.00 86.19 412 GLU A C 1
ATOM 3285 O O . GLU A 1 412 ? -7.148 -6.973 24.773 1.00 86.19 412 GLU A O 1
ATOM 3290 N N . ILE A 1 413 ? -4.921 -7.157 24.666 1.00 84.69 413 ILE A N 1
ATOM 3291 C CA . ILE A 1 413 ? -4.794 -7.813 25.977 1.00 84.69 413 ILE A CA 1
ATOM 3292 C C . ILE A 1 413 ? -5.222 -6.843 27.075 1.00 84.69 413 ILE A C 1
ATOM 3294 O O . ILE A 1 413 ? -6.139 -7.153 27.830 1.00 84.69 413 ILE A O 1
ATOM 3298 N N . TRP A 1 414 ? -4.635 -5.645 27.112 1.00 84.38 414 TRP A N 1
ATOM 3299 C CA . TRP A 1 414 ? -4.934 -4.655 28.143 1.00 84.38 414 TRP A CA 1
ATOM 3300 C C . TRP A 1 414 ? -6.430 -4.318 28.225 1.00 84.38 414 TRP A C 1
ATOM 3302 O O . TRP A 1 414 ? -7.016 -4.334 29.302 1.00 84.38 414 TRP A O 1
ATOM 3312 N N . THR A 1 415 ? -7.086 -4.089 27.083 1.00 81.62 415 THR A N 1
ATOM 3313 C CA . THR A 1 415 ? -8.525 -3.761 27.057 1.00 81.62 415 THR A CA 1
ATOM 3314 C C . THR A 1 415 ? -9.447 -4.891 27.522 1.00 81.62 415 THR A C 1
ATOM 3316 O O . THR A 1 415 ? -10.611 -4.621 27.822 1.00 81.62 415 THR A O 1
ATOM 3319 N N . ASN A 1 416 ? -8.960 -6.133 27.568 1.00 78.31 416 ASN A N 1
ATOM 3320 C CA . ASN A 1 416 ? -9.714 -7.303 28.017 1.00 78.31 416 ASN A CA 1
ATOM 3321 C C . ASN A 1 416 ? -9.304 -7.774 29.425 1.00 78.31 416 ASN A C 1
ATOM 3323 O O . ASN A 1 416 ? -9.849 -8.772 29.900 1.00 78.31 416 ASN A O 1
ATOM 3327 N N . LEU A 1 417 ? -8.378 -7.081 30.101 1.00 71.69 417 LEU A N 1
ATOM 3328 C CA . LEU A 1 417 ? -8.065 -7.356 31.503 1.00 71.69 417 LEU A CA 1
ATOM 3329 C C . LEU A 1 417 ? -9.271 -7.010 32.397 1.00 71.69 417 LEU A C 1
ATOM 3331 O O . LEU A 1 417 ? -9.969 -6.019 32.149 1.00 71.69 417 LEU A O 1
ATOM 3335 N N . PRO A 1 418 ? -9.550 -7.814 33.439 1.00 58.44 418 PRO A N 1
ATOM 3336 C CA . PRO A 1 418 ? -10.557 -7.461 34.428 1.00 58.44 418 PRO A CA 1
ATOM 3337 C C . PRO A 1 418 ? -10.153 -6.155 35.137 1.00 58.44 418 PRO A C 1
ATOM 3339 O O . PRO A 1 418 ? -8.974 -5.968 35.427 1.00 58.44 418 PRO A O 1
ATOM 3342 N N . PRO A 1 419 ? -11.101 -5.244 35.427 1.00 54.09 419 PRO A N 1
ATOM 3343 C CA . PRO A 1 419 ? -10.785 -4.009 36.134 1.00 54.09 419 PRO A CA 1
ATOM 3344 C C . PRO A 1 419 ? -10.254 -4.327 37.534 1.00 54.09 419 PRO A C 1
ATOM 3346 O O . PRO A 1 419 ? -10.874 -5.111 38.262 1.00 54.09 419 PRO A O 1
ATOM 3349 N N . ASP A 1 420 ? -9.140 -3.696 37.907 1.00 54.22 420 ASP A N 1
ATOM 3350 C CA . ASP A 1 420 ? -8.530 -3.854 39.225 1.00 54.22 420 ASP A CA 1
ATOM 3351 C C . ASP A 1 420 ? -9.542 -3.544 40.335 1.00 54.22 420 ASP A C 1
ATOM 3353 O O . ASP A 1 420 ? -10.300 -2.570 40.279 1.00 54.22 420 ASP A O 1
ATOM 3357 N N . GLU A 1 421 ? -9.553 -4.361 41.393 1.00 44.66 421 GLU A N 1
ATOM 3358 C CA . GLU A 1 421 ? -10.488 -4.194 42.515 1.00 44.66 421 GLU A CA 1
ATOM 3359 C C . GLU A 1 421 ? -10.350 -2.834 43.223 1.00 44.66 421 GLU A C 1
ATOM 3361 O O . GLU A 1 421 ? -11.302 -2.370 43.855 1.00 44.66 421 GLU A O 1
ATOM 3366 N N . ASN A 1 422 ? -9.218 -2.146 43.049 1.00 44.91 422 ASN A N 1
ATOM 3367 C CA . ASN A 1 422 ? -8.990 -0.803 43.577 1.00 44.91 422 ASN A CA 1
ATOM 3368 C C . ASN A 1 422 ? -9.779 0.299 42.841 1.00 44.91 422 ASN A C 1
ATOM 3370 O O . ASN A 1 422 ? -10.104 1.311 43.464 1.00 44.91 422 ASN A O 1
ATOM 3374 N N . ASP A 1 423 ? -10.178 0.097 41.580 1.00 44.47 423 ASP A N 1
ATOM 3375 C CA . ASP A 1 423 ? -10.960 1.087 40.818 1.00 44.47 423 ASP A CA 1
ATOM 3376 C C . ASP A 1 423 ? -12.460 1.071 41.161 1.00 44.47 423 ASP A C 1
ATOM 3378 O O . ASP A 1 423 ? -13.164 2.070 40.982 1.00 44.47 423 ASP A O 1
ATOM 3382 N N . LYS A 1 424 ? -12.966 -0.015 41.765 1.00 37.88 424 LYS A N 1
ATOM 3383 C CA . LYS A 1 424 ? -14.363 -0.086 42.244 1.00 37.88 424 LYS A CA 1
ATOM 3384 C C . LYS A 1 424 ? -14.660 0.919 43.366 1.00 37.88 424 LYS A C 1
ATOM 3386 O O . LYS A 1 424 ? -15.806 1.343 43.532 1.00 37.88 424 LYS A O 1
ATOM 3391 N N . ASN A 1 425 ? -13.638 1.358 44.102 1.00 36.62 425 ASN A N 1
ATOM 3392 C CA . ASN A 1 425 ? -13.802 2.318 45.195 1.00 36.62 425 ASN A CA 1
ATOM 3393 C C . ASN A 1 425 ? -13.865 3.784 44.733 1.00 36.62 425 ASN A C 1
ATOM 3395 O O . ASN A 1 425 ? -14.371 4.621 45.484 1.00 36.62 425 ASN A O 1
ATOM 3399 N N . ASN A 1 426 ? -13.432 4.099 43.506 1.00 37.22 426 ASN A N 1
ATOM 3400 C CA . ASN A 1 426 ? -13.497 5.461 42.965 1.00 37.22 426 ASN A CA 1
ATOM 3401 C C . ASN A 1 426 ? -14.793 5.735 42.186 1.00 37.22 426 ASN A C 1
ATOM 3403 O O . ASN A 1 426 ? -15.345 6.827 42.299 1.00 37.22 426 ASN A O 1
ATOM 3407 N N . VAL A 1 427 ? -15.362 4.735 41.503 1.00 39.88 427 VAL A N 1
ATOM 3408 C CA . VAL A 1 427 ? -16.620 4.903 40.744 1.00 39.88 427 VAL A CA 1
ATOM 3409 C C . VAL A 1 427 ? -17.834 5.131 41.661 1.00 39.88 427 VAL A C 1
ATOM 3411 O O . VAL A 1 427 ? -18.787 5.808 41.285 1.00 39.88 427 VAL A O 1
ATOM 3414 N N . THR A 1 428 ? -17.792 4.650 42.906 1.00 35.56 428 THR A N 1
ATOM 3415 C CA . THR A 1 428 ? -18.928 4.771 43.841 1.00 35.56 428 THR A CA 1
ATOM 3416 C C . THR A 1 428 ? -19.032 6.158 44.508 1.00 35.56 428 THR A C 1
ATOM 3418 O O . THR A 1 428 ? -20.022 6.440 45.183 1.00 35.56 428 THR A O 1
ATOM 3421 N N . LYS A 1 429 ? -18.045 7.054 44.332 1.00 35.47 429 LYS A N 1
ATOM 3422 C CA . LYS A 1 429 ? -18.066 8.403 44.937 1.00 35.47 429 LYS A CA 1
ATOM 3423 C C . LYS A 1 429 ? -18.605 9.513 44.030 1.00 35.47 429 LYS A C 1
ATOM 3425 O O . LYS A 1 429 ? -19.023 10.533 44.566 1.00 35.47 429 LYS A O 1
ATOM 3430 N N . GLU A 1 430 ? -18.676 9.321 42.713 1.00 35.69 430 GLU A N 1
ATOM 3431 C CA . GLU A 1 430 ? -19.190 10.349 41.784 1.00 35.69 430 GLU A CA 1
ATOM 3432 C C . GLU A 1 430 ? -20.694 10.240 41.482 1.00 35.69 430 GLU A C 1
ATOM 3434 O O . GLU A 1 430 ? -21.267 11.123 40.851 1.00 35.69 430 GLU A O 1
ATOM 3439 N N . SER A 1 431 ? -21.384 9.213 41.986 1.00 33.44 431 SER A N 1
ATOM 3440 C CA . SER A 1 431 ? -22.825 9.022 41.772 1.00 33.44 431 SER A CA 1
ATOM 3441 C C . SER A 1 431 ? -23.653 9.208 43.050 1.00 33.44 431 SER A C 1
ATOM 3443 O O . SER A 1 431 ? -24.395 8.314 43.464 1.00 33.44 431 SER A O 1
ATOM 3445 N N . ARG A 1 432 ? -23.554 10.380 43.687 1.00 27.52 432 ARG A N 1
ATOM 3446 C CA . ARG A 1 432 ? -24.622 10.902 44.557 1.00 27.52 432 ARG A CA 1
ATOM 3447 C C . ARG A 1 432 ? -24.994 12.315 44.102 1.00 27.52 432 ARG A C 1
ATOM 3449 O O . ARG A 1 432 ? -24.198 13.223 44.316 1.00 27.52 432 ARG A O 1
ATOM 3456 N N . PRO A 1 433 ? -26.180 12.528 43.506 1.00 33.50 433 PRO A N 1
ATOM 3457 C CA . PRO A 1 433 ? -26.692 13.875 43.312 1.00 33.50 433 PRO A CA 1
ATOM 3458 C C . PRO A 1 433 ? -27.062 14.447 44.685 1.00 33.50 433 PRO A C 1
ATOM 3460 O O . PRO A 1 433 ? -27.847 13.847 45.424 1.00 33.50 433 PRO A O 1
ATOM 3463 N N . SER A 1 434 ? -26.461 15.582 45.040 1.00 34.56 434 SER A N 1
ATOM 3464 C CA . SER A 1 434 ? -26.882 16.407 46.169 1.00 34.56 434 SER A CA 1
ATOM 3465 C C . SER A 1 434 ? -28.302 16.902 45.899 1.00 34.56 434 SER A C 1
ATOM 3467 O O . SER A 1 434 ? -28.529 17.682 44.975 1.00 34.56 434 SER A O 1
ATOM 3469 N N . LYS A 1 435 ? -29.248 16.378 46.675 1.00 36.34 435 LYS A N 1
ATOM 3470 C CA . LYS A 1 435 ? -30.584 16.942 46.835 1.00 36.34 435 LYS A CA 1
ATOM 3471 C C . LYS A 1 435 ? -30.512 18.125 47.792 1.00 36.34 435 LYS A C 1
ATOM 3473 O O . LYS A 1 435 ? -29.868 17.984 48.826 1.00 36.34 435 LYS A O 1
ATOM 3478 N N . ASP A 1 436 ? -31.248 19.159 47.401 1.00 37.94 436 ASP A N 1
ATOM 3479 C CA . ASP A 1 436 ? -31.908 20.187 48.204 1.00 37.94 436 ASP A CA 1
ATOM 3480 C C . ASP A 1 436 ? -31.014 21.103 49.053 1.00 37.94 436 ASP A C 1
ATOM 3482 O O . ASP A 1 436 ? -30.234 20.645 49.875 1.00 37.94 436 ASP A O 1
ATOM 3486 N N . ASP A 1 437 ? -31.142 22.408 48.798 1.00 33.97 437 ASP A N 1
ATOM 3487 C CA . ASP A 1 437 ? -31.432 23.419 49.822 1.00 33.97 437 ASP A CA 1
ATOM 3488 C C . ASP A 1 437 ? -31.891 24.704 49.096 1.00 33.97 437 ASP A C 1
ATOM 3490 O O . ASP A 1 437 ? -31.093 25.563 48.720 1.00 33.97 437 ASP A O 1
ATOM 3494 N N . ASP A 1 438 ? -33.203 24.777 48.844 1.00 38.91 438 ASP A N 1
ATOM 3495 C CA . ASP A 1 438 ? -33.961 26.032 48.823 1.00 38.91 438 ASP A CA 1
ATOM 3496 C C . ASP A 1 438 ? -34.407 26.285 50.273 1.00 38.91 438 ASP A C 1
ATOM 3498 O O . ASP A 1 438 ? -35.126 25.448 50.812 1.00 38.91 438 ASP A O 1
ATOM 3502 N N . GLU A 1 439 ? -33.985 27.396 50.886 1.00 37.84 439 GLU A N 1
ATOM 3503 C CA . GLU A 1 439 ? -34.723 28.205 51.885 1.00 37.84 439 GLU A CA 1
ATOM 3504 C C . GLU A 1 439 ? -33.799 29.311 52.445 1.00 37.84 439 GLU A C 1
ATOM 3506 O O . GLU A 1 439 ? -32.965 29.059 53.312 1.00 37.84 439 GLU A O 1
ATOM 3511 N N . GLU A 1 440 ? -33.875 30.514 51.855 1.00 35.59 440 GLU A N 1
ATOM 3512 C CA . GLU A 1 440 ? -34.315 31.814 52.437 1.00 35.59 440 GLU A CA 1
ATOM 3513 C C . GLU A 1 440 ? -33.777 33.019 51.640 1.00 35.59 440 GLU A C 1
ATOM 3515 O O . GLU A 1 440 ? -32.539 33.172 51.499 1.00 35.59 440 GLU A O 1
#

Foldseek 3Di:
DDDDDDDDDDDDPDPCPDPVNVVVVVVVVVVVVVVVVVLLVVLCVLLDPVVVVVLVVLQVVLVVLLVVQLVVLVVPDPPPDDDPVVNVVSSVVSDDVVSVVSNVVSVVSVVVSVVSNVVVVVVVVVVVVVVVLVVLLFADPVLVVCLVPPVVVVLVVLLVVLVVCVVVVNFDPVSLLVLLLVLQVVLFVSLCRLVVHDNVFKKKFKWFKDFLDPVQLVLCQVLVVPAVLQALDPHSVCRSLAARTKTWTQAMNPDPGGGNHPHDDPVDRIHIHGAHEPVVVVVRVNHDPDDDAAANNCLRVVAKGADLDQLVVLVCCCVPVCVVSDDPVSSVVVSVCCVPDQVVAFRIKHFQFACAWDADPQLRDTDHGGHGGIIMTMTGPHRCRSVVCVPVSNVSCVSSSNSSSSSSSSVSSVVSHDDDPVVVVVVVPVPDDDDDDDDD

Secondary structure (DSSP, 8-state):
--------------GGG-HHHHHHHHHHHHHHHHHHHHHHHHHHHHHSHHHHHHHHHHHHHHHHHHHHHHHHHHTT---TT--HHHHHHHHHHHS-HHHHHHHHHHHHHHHHHHHHHHHHHHHHHHHHHHHHHHHHHSPPHHHHHHIIIIIHHHHHHHHHHHHHHHHHT---HHHHHHHHHHHHHHHHHHHHHHTT--GGGEEEEEEEEEES-HHHHHHHHHTHHHHGGG-S-SSTTTHHHH-SEEEEEEEETTSSSSB-TTS--TTSPPPEEEE--HHHHTT-TTS-----TTHHHHHHHTS-EE-S-HHHHHHHIIIIISTTTS-HHHHHHHHHHHHH-GGG-EEEEEEEE-SS-EEETTTTEEE-TT-EEEEEEEEESSTTGGGG-HHHHHHHHHHHHHHHHHHHHHHHHHHTSPPPTTTHHHHTTS----------

Radius of gyration: 35.72 Å; chains: 1; bounding box: 79×56×128 Å